Protein AF-0000000067868121 (afdb_homodimer)

Nearest PDB structures (foldseek):
  2e2o-assembly1_A  TM=7.608E-01  e=2.196E-22  Sulfurisphaera tokodaii
  2ch6-assembly1_D  TM=8.391E-01  e=1.418E-18  Homo sapiens
  2ch5-assembly2_D  TM=7.496E-01  e=6.026E-19  Homo sapiens
  2ch5-assembly2_C  TM=7.489E-01  e=9.753E-19  Homo sapiens
  2ch5-assembly1_A  TM=7.405E-01  e=9.753E-19  Homo sapiens

Structure (mmCIF, N/CA/C/O backbone):
data_AF-0000000067868121-model_v1
#
loop_
_entity.id
_entity.type
_entity.pdbx_description
1 polymer 'ATPase BadF/BadG/BcrA/BcrD type domain-containing protein'
#
loop_
_atom_site.group_PDB
_atom_site.id
_atom_site.type_symbol
_atom_site.label_atom_id
_atom_site.label_alt_id
_atom_site.label_comp_id
_atom_site.label_asym_id
_atom_site.label_entity_id
_atom_site.label_seq_id
_atom_site.pdbx_PDB_ins_code
_atom_site.Cartn_x
_atom_site.Cartn_y
_atom_site.Cartn_z
_atom_site.occupancy
_atom_site.B_iso_or_equiv
_atom_site.auth_seq_id
_atom_site.auth_comp_id
_atom_site.auth_asym_id
_atom_site.auth_atom_id
_atom_site.pdbx_PDB_model_num
ATOM 1 N N . MET A 1 1 ? 3.024 43.005 27.792 1 91.25 1 MET A N 1
ATOM 2 C CA . MET A 1 1 ? 2.664 41.593 27.688 1 91.25 1 MET A CA 1
ATOM 3 C C . MET A 1 1 ? 3.631 40.852 26.77 1 91.25 1 MET A C 1
ATOM 5 O O . MET A 1 1 ? 4.068 41.395 25.753 1 91.25 1 MET A O 1
ATOM 9 N N . TYR A 1 2 ? 4.069 39.714 27.185 1 96.65 2 TYR A N 1
ATOM 10 C CA . TYR A 1 2 ? 4.935 38.84 26.403 1 96.65 2 TYR A CA 1
ATOM 11 C C . TYR A 1 2 ? 4.252 37.507 26.119 1 96.65 2 TYR A C 1
ATOM 13 O O . TYR A 1 2 ? 3.279 37.147 26.784 1 96.65 2 TYR A O 1
ATOM 21 N N . TYR A 1 3 ? 4.761 36.878 25.048 1 97.88 3 TYR A N 1
ATOM 22 C CA . TYR A 1 3 ? 4.12 35.649 24.593 1 97.88 3 TYR A CA 1
ATOM 23 C C . TYR A 1 3 ? 5.154 34.561 24.329 1 97.88 3 TYR A C 1
ATOM 25 O O . TYR A 1 3 ? 6.211 34.826 23.753 1 97.88 3 TYR A O 1
ATOM 33 N N . ILE A 1 4 ? 4.9 33.386 24.748 1 98.18 4 ILE A N 1
ATOM 34 C CA . ILE A 1 4 ? 5.703 32.229 24.368 1 98.18 4 ILE A CA 1
ATOM 35 C C . ILE A 1 4 ? 4.898 31.326 23.436 1 98.18 4 ILE A C 1
ATOM 37 O O . ILE A 1 4 ? 3.807 30.873 23.789 1 98.18 4 ILE A O 1
ATOM 41 N N . GLY A 1 5 ? 5.365 31.14 22.191 1 98.25 5 GLY A N 1
ATOM 42 C CA . GLY A 1 5 ? 4.838 30.125 21.293 1 98.25 5 GLY A CA 1
ATOM 43 C C . GLY A 1 5 ? 5.622 28.827 21.331 1 98.25 5 GLY A C 1
ATOM 44 O O . GLY A 1 5 ? 6.848 28.832 21.194 1 98.25 5 GLY A O 1
ATOM 45 N N . VAL A 1 6 ? 4.909 27.725 21.528 1 98.2 6 VAL A N 1
ATOM 46 C CA . VAL A 1 6 ? 5.585 26.442 21.689 1 98.2 6 VAL A CA 1
ATOM 47 C C . VAL A 1 6 ? 5.133 25.479 20.594 1 98.2 6 VAL A C 1
ATOM 49 O O . VAL A 1 6 ? 3.939 25.205 20.454 1 98.2 6 VAL A O 1
ATOM 52 N N . ASP A 1 7 ? 6.017 25.023 19.779 1 97.05 7 ASP A N 1
ATOM 53 C CA . ASP A 1 7 ? 5.819 23.915 18.849 1 97.05 7 ASP A CA 1
ATOM 54 C C . ASP A 1 7 ? 6.443 22.629 19.385 1 97.05 7 ASP A C 1
ATOM 56 O O . ASP A 1 7 ? 7.657 22.434 19.287 1 97.05 7 ASP A O 1
ATOM 60 N N . ALA A 1 8 ? 5.582 21.832 19.924 1 94.42 8 ALA A N 1
ATOM 61 C CA . ALA A 1 8 ? 6.049 20.609 20.572 1 94.42 8 ALA A CA 1
ATOM 62 C C . ALA A 1 8 ? 5.752 19.384 19.712 1 94.42 8 ALA A C 1
ATOM 64 O O . ALA A 1 8 ? 4.692 18.769 19.843 1 94.42 8 ALA A O 1
ATOM 65 N N . GLY A 1 9 ? 6.712 19.022 18.946 1 82.9 9 GLY A N 1
ATOM 66 C CA . GLY A 1 9 ? 6.552 17.91 18.022 1 82.9 9 GLY A CA 1
ATOM 67 C C . GLY A 1 9 ? 7.146 16.614 18.541 1 82.9 9 GLY A C 1
ATOM 68 O O . GLY A 1 9 ? 7.429 16.488 19.734 1 82.9 9 GLY A O 1
ATOM 69 N N . GLY A 1 10 ? 7.303 15.646 17.673 1 78.14 10 GLY A N 1
ATOM 70 C CA . GLY A 1 10 ? 7.809 14.329 18.023 1 78.14 10 GLY A CA 1
ATOM 71 C C . GLY A 1 10 ? 9.316 14.294 18.19 1 78.14 10 GLY A C 1
ATOM 72 O O . GLY A 1 10 ? 9.851 13.413 18.867 1 78.14 10 GLY A O 1
ATOM 73 N N . THR A 1 11 ? 10.022 15.285 17.657 1 83.88 11 THR A N 1
ATOM 74 C CA . THR A 1 11 ? 11.479 15.224 17.666 1 83.88 11 THR A CA 1
ATOM 75 C C . THR A 1 11 ? 12.061 16.295 18.584 1 83.88 11 THR A C 1
ATOM 77 O O . THR A 1 11 ? 13.015 16.038 19.321 1 83.88 11 THR A O 1
ATOM 80 N N . LYS A 1 12 ? 11.49 17.45 18.547 1 92.98 12 LYS A N 1
ATOM 81 C CA . LYS A 1 12 ? 11.976 18.556 19.367 1 92.98 12 LYS A CA 1
ATOM 82 C C . LYS A 1 12 ? 10.83 19.464 19.801 1 92.98 12 LYS A C 1
ATOM 84 O O . LYS A 1 12 ? 9.72 19.366 19.274 1 92.98 12 LYS A O 1
ATOM 89 N N . THR A 1 13 ? 11.174 20.24 20.684 1 97.26 13 THR A N 1
ATOM 90 C CA . THR A 1 13 ? 10.244 21.251 21.177 1 97.26 13 THR A CA 1
ATOM 91 C C . THR A 1 13 ? 10.861 22.644 21.084 1 97.26 13 THR A C 1
ATOM 93 O O . THR A 1 13 ? 11.925 22.896 21.653 1 97.26 13 THR A O 1
ATOM 96 N N . LEU A 1 14 ? 10.199 23.475 20.327 1 97.91 14 LEU A N 1
ATOM 97 C CA . LEU A 1 14 ? 10.698 24.829 20.116 1 97.91 14 LEU A CA 1
ATOM 98 C C . LEU A 1 14 ? 9.868 25.842 20.898 1 97.91 14 LEU A C 1
ATOM 100 O O . LEU A 1 14 ? 8.64 25.861 20.788 1 97.91 14 LEU A O 1
ATOM 104 N N . PHE A 1 15 ? 10.554 26.638 21.733 1 98.3 15 PHE A N 1
ATOM 105 C CA . PHE A 1 15 ? 9.961 27.754 22.461 1 98.3 15 PHE A CA 1
ATOM 106 C C . PHE A 1 15 ? 10.47 29.085 21.92 1 98.3 15 PHE A C 1
ATOM 108 O O . PHE A 1 15 ? 11.679 29.317 21.866 1 98.3 15 PHE A O 1
ATOM 115 N N . SER A 1 16 ? 9.559 29.92 21.572 1 98.4 16 SER A N 1
ATOM 116 C CA . SER A 1 16 ? 9.95 31.256 21.135 1 98.4 16 SER A CA 1
ATOM 117 C C . SER A 1 16 ? 9.246 32.333 21.953 1 98.4 16 SER A C 1
ATOM 119 O O . SER A 1 16 ? 8.026 32.291 22.126 1 98.4 16 SER A O 1
ATOM 121 N N . LEU A 1 17 ? 9.998 33.298 22.466 1 98.49 17 LEU A N 1
ATOM 122 C CA . LEU A 1 17 ? 9.462 34.461 23.164 1 98.49 17 LEU A CA 1
ATOM 123 C C . LEU A 1 17 ? 9.185 35.601 22.189 1 98.49 17 LEU A C 1
ATOM 125 O O . LEU A 1 17 ? 10.073 36.01 21.437 1 98.49 17 LEU A O 1
ATOM 129 N N . PHE A 1 18 ? 7.96 36.044 22.22 1 97.98 18 PHE A N 1
ATOM 130 C CA . PHE A 1 18 ? 7.549 37.125 21.332 1 97.98 18 PHE A CA 1
ATOM 131 C C . PHE A 1 18 ? 7.133 38.354 22.132 1 97.98 18 PHE A C 1
ATOM 133 O O . PHE A 1 18 ? 6.589 38.23 23.232 1 97.98 18 PHE A O 1
ATOM 140 N N . ASN A 1 19 ? 7.323 39.577 21.552 1 96.8 19 ASN A N 1
ATOM 141 C CA . ASN A 1 19 ? 6.651 40.77 22.055 1 96.8 19 ASN A CA 1
ATOM 142 C C . ASN A 1 19 ? 5.3 40.98 21.377 1 96.8 19 ASN A C 1
ATOM 144 O O . ASN A 1 19 ? 4.858 40.14 20.591 1 96.8 19 ASN A O 1
ATOM 148 N N . HIS A 1 20 ? 4.656 42.088 21.715 1 94.67 20 HIS A N 1
ATOM 149 C CA . HIS A 1 20 ? 3.304 42.337 21.23 1 94.67 20 HIS A CA 1
ATOM 150 C C . HIS A 1 20 ? 3.292 42.559 19.722 1 94.67 20 HIS A C 1
ATOM 152 O O . HIS A 1 20 ? 2.256 42.393 19.074 1 94.67 20 HIS A O 1
ATOM 158 N N . GLU A 1 21 ? 4.48 42.895 19.083 1 95.01 21 GLU A N 1
ATOM 159 C CA . GLU A 1 21 ? 4.576 43.172 17.653 1 95.01 21 GLU A CA 1
ATOM 160 C C . GLU A 1 21 ? 4.901 41.905 16.867 1 95.01 21 GLU A C 1
ATOM 162 O O . GLU A 1 21 ? 4.905 41.917 15.634 1 95.01 21 GLU A O 1
ATOM 167 N N . GLY A 1 22 ? 5.166 40.771 17.585 1 95.78 22 GLY A N 1
ATOM 168 C CA . GLY A 1 22 ? 5.446 39.511 16.917 1 95.78 22 GLY A CA 1
ATOM 169 C C . GLY A 1 22 ? 6.926 39.282 16.671 1 95.78 22 GLY A C 1
ATOM 170 O O . GLY A 1 22 ? 7.305 38.352 15.956 1 95.78 22 GLY A O 1
ATOM 171 N N . ASN A 1 23 ? 7.775 40.118 17.279 1 96.67 23 ASN A N 1
ATOM 172 C CA . ASN A 1 23 ? 9.216 39.923 17.158 1 96.67 23 ASN A CA 1
ATOM 173 C C . ASN A 1 23 ? 9.719 38.851 18.121 1 96.67 23 ASN A C 1
ATOM 175 O O . ASN A 1 23 ? 9.303 38.807 19.28 1 96.67 23 ASN A O 1
ATOM 179 N N . VAL A 1 24 ? 10.593 38.051 17.592 1 97.6 24 VAL A N 1
ATOM 180 C CA . VAL A 1 24 ? 11.205 37.035 18.442 1 97.6 24 VAL A CA 1
ATOM 181 C C . VAL A 1 24 ? 12.296 37.669 19.302 1 97.6 24 VAL A C 1
ATOM 183 O O . VAL A 1 24 ? 13.22 38.297 18.78 1 97.6 24 VAL A O 1
ATOM 186 N N . LEU A 1 25 ? 12.216 37.468 20.576 1 97.84 25 LEU A N 1
ATOM 187 C CA . LEU A 1 25 ? 13.185 38.048 21.5 1 97.84 25 LEU A CA 1
ATOM 188 C C . LEU A 1 25 ? 14.185 36.997 21.969 1 97.84 25 LEU A C 1
ATOM 190 O O . LEU A 1 25 ? 15.313 37.329 22.341 1 97.84 25 LEU A O 1
ATOM 194 N N . TYR A 1 26 ? 13.715 35.772 21.984 1 97.65 26 TYR A N 1
ATOM 195 C CA . TYR A 1 26 ? 14.518 34.679 22.523 1 97.65 26 TYR A CA 1
ATOM 196 C C . TYR A 1 26 ? 13.943 33.328 22.116 1 97.65 26 TYR A C 1
ATOM 198 O O . TYR A 1 26 ? 12.728 33.185 21.959 1 97.65 26 TYR A O 1
ATOM 206 N N . LYS A 1 27 ? 14.813 32.344 21.828 1 97.89 27 LYS A N 1
ATOM 207 C CA . LYS A 1 27 ? 14.389 31.006 21.426 1 97.89 27 LYS A CA 1
ATOM 208 C C . LYS A 1 27 ? 15.101 29.934 22.247 1 97.89 27 LYS A C 1
ATOM 210 O O . LYS A 1 27 ? 16.278 30.081 22.582 1 97.89 27 LYS A O 1
ATOM 215 N N . VAL A 1 28 ? 14.343 28.91 22.568 1 97.05 28 VAL A N 1
ATOM 216 C CA . VAL A 1 28 ? 14.872 27.728 23.24 1 97.05 28 VAL A CA 1
ATOM 217 C C . VAL A 1 28 ? 14.419 26.469 22.505 1 97.05 28 VAL A C 1
ATOM 219 O O . VAL A 1 28 ? 13.261 26.366 22.092 1 97.05 28 VAL A O 1
ATOM 222 N N . VAL A 1 29 ? 15.35 25.563 22.243 1 97.46 29 VAL A N 1
ATOM 223 C CA . VAL A 1 29 ? 15.011 24.274 21.648 1 97.46 29 VAL A CA 1
ATOM 224 C C . VAL A 1 29 ? 15.369 23.148 22.615 1 97.46 29 VAL A C 1
ATOM 226 O O . VAL A 1 29 ? 16.499 23.078 23.105 1 97.46 29 VAL A O 1
ATOM 229 N N . LEU A 1 30 ? 14.439 22.376 22.923 1 97.33 30 LEU A N 1
ATOM 230 C CA . LEU A 1 30 ? 14.637 21.22 23.791 1 97.33 30 LEU A CA 1
ATOM 231 C C . LEU A 1 30 ? 14.258 19.929 23.072 1 97.33 30 LEU A C 1
ATOM 233 O O . LEU A 1 30 ? 13.944 19.947 21.88 1 97.33 30 LEU A O 1
ATOM 237 N N . GLY A 1 31 ? 14.406 18.8 23.794 1 94.02 31 GLY A N 1
ATOM 238 C CA . GLY A 1 31 ? 14.019 17.519 23.225 1 94.02 31 GLY A CA 1
ATOM 239 C C . GLY A 1 31 ? 12.518 17.36 23.079 1 94.02 31 GLY A C 1
ATOM 240 O O . GLY A 1 31 ? 11.758 18.281 23.386 1 94.02 31 GLY A O 1
ATOM 241 N N . THR A 1 32 ? 12.136 16.239 22.712 1 92.97 32 THR A N 1
ATOM 242 C CA . THR A 1 32 ? 10.721 15.979 22.474 1 92.97 32 THR A CA 1
ATOM 243 C C . THR A 1 32 ? 9.944 15.974 23.788 1 92.97 32 THR A C 1
ATOM 245 O O . THR A 1 32 ? 10.465 15.554 24.822 1 92.97 32 THR A O 1
ATOM 248 N N . CYS A 1 33 ? 8.74 16.506 23.713 1 91.36 33 CYS A N 1
ATOM 249 C CA . CYS A 1 33 ? 7.873 16.404 24.881 1 91.36 33 CYS A CA 1
ATOM 250 C C . CYS A 1 33 ? 6.687 15.488 24.602 1 91.36 33 CYS A C 1
ATOM 252 O O . CYS A 1 33 ? 5.697 15.506 25.336 1 91.36 33 CYS A O 1
ATOM 254 N N . HIS A 1 34 ? 6.797 14.751 23.476 1 91.4 34 HIS A N 1
ATOM 255 C CA . HIS A 1 34 ? 5.717 13.825 23.154 1 91.4 34 HIS A CA 1
ATOM 256 C C . HIS A 1 34 ? 5.541 12.781 24.252 1 91.4 34 HIS A C 1
ATOM 258 O O . HIS A 1 34 ? 6.473 12.035 24.561 1 91.4 34 HIS A O 1
ATOM 264 N N . PHE A 1 35 ? 4.35 12.653 24.7 1 91.04 35 PHE A N 1
ATOM 265 C CA . PHE A 1 35 ? 4.116 11.883 25.916 1 91.04 35 PHE A CA 1
ATOM 266 C C . PHE A 1 35 ? 4.386 10.401 25.679 1 91.04 35 PHE A C 1
ATOM 268 O O . PHE A 1 35 ? 4.726 9.67 26.612 1 91.04 35 PHE A O 1
ATOM 275 N N . MET A 1 36 ? 4.277 9.932 24.466 1 88.19 36 MET A N 1
ATOM 276 C CA . MET A 1 36 ? 4.531 8.525 24.17 1 88.19 36 MET A CA 1
ATOM 277 C C . MET A 1 36 ? 6.015 8.2 24.304 1 88.19 36 MET A C 1
ATOM 279 O O . MET A 1 36 ? 6.386 7.044 24.511 1 88.19 36 MET A O 1
ATOM 283 N N . GLN A 1 37 ? 6.833 9.156 24.222 1 88.49 37 GLN A N 1
ATOM 284 C CA . GLN A 1 37 ? 8.278 8.96 24.249 1 88.49 37 GLN A CA 1
ATOM 285 C C . GLN A 1 37 ? 8.848 9.258 25.633 1 88.49 37 GLN A C 1
ATOM 287 O O . GLN A 1 37 ? 9.749 8.56 26.103 1 88.49 37 GLN A O 1
ATOM 292 N N . VAL A 1 38 ? 8.279 10.314 26.331 1 92.81 38 VAL A N 1
ATOM 293 C CA . VAL A 1 38 ? 8.935 10.772 27.551 1 92.81 38 VAL A CA 1
ATOM 294 C C . VAL A 1 38 ? 7.97 10.663 28.729 1 92.81 38 VAL A C 1
ATOM 296 O O . VAL A 1 38 ? 8.321 11.003 29.862 1 92.81 38 VAL A O 1
ATOM 299 N N . GLY A 1 39 ? 6.761 10.164 28.503 1 93.77 39 GLY A N 1
ATOM 300 C CA . GLY A 1 39 ? 5.751 10.119 29.548 1 93.77 39 GLY A CA 1
ATOM 301 C C . GLY A 1 39 ? 5.187 11.484 29.892 1 93.77 39 GLY A C 1
ATOM 302 O O . GLY A 1 39 ? 5.676 12.505 29.404 1 93.77 39 GLY A O 1
ATOM 303 N N . TYR A 1 40 ? 4.198 11.499 30.753 1 95.87 40 TYR A N 1
ATOM 304 C CA . TYR A 1 40 ? 3.543 12.744 31.137 1 95.87 40 TYR A CA 1
ATOM 305 C C . TYR A 1 40 ? 4.443 13.577 32.043 1 95.87 40 TYR A C 1
ATOM 307 O O . TYR A 1 40 ? 4.411 14.809 31.997 1 95.87 40 TYR A O 1
ATOM 315 N N . GLU A 1 41 ? 5.205 12.927 32.782 1 96.04 41 GLU A N 1
ATOM 316 C CA . GLU A 1 41 ? 6.165 13.643 33.617 1 96.04 41 GLU A CA 1
ATOM 317 C C . GLU A 1 41 ? 7.246 14.307 32.769 1 96.04 41 GLU A C 1
ATOM 319 O O . GLU A 1 41 ? 7.714 15.4 33.095 1 96.04 41 GLU A O 1
ATOM 324 N N . GLY A 1 42 ? 7.65 13.545 31.77 1 96.24 42 GLY A N 1
ATOM 325 C CA . GLY A 1 42 ? 8.595 14.127 30.83 1 96.24 42 GLY A CA 1
ATOM 326 C C . GLY A 1 42 ? 8.044 15.341 30.105 1 96.24 42 GLY A C 1
ATOM 327 O O . GLY A 1 42 ? 8.751 16.335 29.923 1 96.24 42 GLY A O 1
ATOM 328 N N . LEU A 1 43 ? 6.853 15.231 29.725 1 96.6 43 LEU A N 1
ATOM 329 C CA . LEU A 1 43 ? 6.163 16.36 29.109 1 96.6 43 LEU A CA 1
ATOM 330 C C . LEU A 1 43 ? 6.164 17.569 30.038 1 96.6 43 LEU A C 1
ATOM 332 O O . LEU A 1 43 ? 6.54 18.67 29.629 1 96.6 43 LEU A O 1
ATOM 336 N N . TYR A 1 44 ? 5.806 17.356 31.263 1 97.03 44 TYR A N 1
ATOM 337 C CA . TYR A 1 44 ? 5.828 18.394 32.288 1 97.03 44 TYR A CA 1
ATOM 338 C C . TYR A 1 44 ? 7.21 19.026 32.395 1 97.03 44 TYR A C 1
ATOM 340 O O . TYR A 1 44 ? 7.341 20.252 32.388 1 97.03 44 TYR A O 1
ATOM 348 N N . SER A 1 45 ? 8.145 18.188 32.467 1 97.87 45 SER A N 1
ATOM 349 C CA . SER A 1 45 ? 9.51 18.647 32.703 1 97.87 45 SER A CA 1
ATOM 350 C C . SER A 1 45 ? 10.014 19.499 31.543 1 97.87 45 SER A C 1
ATOM 352 O O . SER A 1 45 ? 10.639 20.54 31.756 1 97.87 45 SER A O 1
ATOM 354 N N . VAL A 1 46 ? 9.753 19.079 30.325 1 97.71 46 VAL A N 1
ATOM 355 C CA . VAL A 1 46 ? 10.24 19.785 29.144 1 97.71 46 VAL A CA 1
ATOM 356 C C . VAL A 1 46 ? 9.576 21.157 29.052 1 97.71 46 VAL A C 1
ATOM 358 O O . VAL A 1 46 ? 10.243 22.16 28.787 1 97.71 46 VAL A O 1
ATOM 361 N N . ILE A 1 47 ? 8.278 21.19 29.285 1 97.76 47 ILE A N 1
ATOM 362 C CA . ILE A 1 47 ? 7.553 22.453 29.199 1 97.76 47 ILE A CA 1
ATOM 363 C C . ILE A 1 47 ? 8.042 23.403 30.289 1 97.76 47 ILE A C 1
ATOM 365 O O . ILE A 1 47 ? 8.336 24.57 30.018 1 97.76 47 ILE A O 1
ATOM 369 N N . LYS A 1 48 ? 8.162 22.893 31.485 1 97.9 48 LYS A N 1
ATOM 370 C CA . LYS A 1 48 ? 8.632 23.708 32.602 1 97.9 48 LYS A CA 1
ATOM 371 C C . LYS A 1 48 ? 10.037 24.241 32.34 1 97.9 48 LYS A C 1
ATOM 373 O O . LYS A 1 48 ? 10.312 25.421 32.571 1 97.9 48 LYS A O 1
ATOM 378 N N . GLU A 1 49 ? 10.841 23.349 31.879 1 98.14 49 GLU A N 1
ATOM 379 C CA . GLU A 1 49 ? 12.219 23.735 31.592 1 98.14 49 GLU A CA 1
ATOM 380 C C . GLU A 1 49 ? 12.276 24.825 30.525 1 98.14 49 GLU A C 1
ATOM 382 O O . GLU A 1 49 ? 13.062 25.768 30.634 1 98.14 49 GLU A O 1
ATOM 387 N N . GLY A 1 50 ? 11.52 24.708 29.504 1 98.04 50 GLY A N 1
ATOM 388 C CA . GLY A 1 50 ? 11.49 25.7 28.441 1 98.04 50 GLY A CA 1
ATOM 389 C C . GLY A 1 50 ? 11.038 27.069 28.914 1 98.04 50 GLY A C 1
ATOM 390 O O . GLY A 1 50 ? 11.672 28.079 28.604 1 98.04 50 GLY A O 1
ATOM 391 N N . ILE A 1 51 ? 10.003 27.104 29.701 1 97.67 51 ILE A N 1
ATOM 392 C CA . ILE A 1 51 ? 9.463 28.354 30.225 1 97.67 51 ILE A CA 1
ATOM 393 C C . ILE A 1 51 ? 10.47 28.991 31.181 1 97.67 51 ILE A C 1
ATOM 395 O O . ILE A 1 51 ? 10.755 30.187 31.086 1 97.67 51 ILE A O 1
ATOM 399 N N . ASN A 1 52 ? 11.015 28.141 32.042 1 97.45 52 ASN A N 1
ATOM 400 C CA . ASN A 1 52 ? 11.987 28.65 33.003 1 97.45 52 ASN A CA 1
ATOM 401 C C . ASN A 1 52 ? 13.222 29.213 32.305 1 97.45 52 ASN A C 1
ATOM 403 O O . ASN A 1 52 ? 13.778 30.224 32.738 1 97.45 52 ASN A O 1
ATOM 407 N N . ASN A 1 53 ? 13.642 28.472 31.323 1 97.86 53 ASN A N 1
ATOM 408 C CA . ASN A 1 53 ? 14.789 28.956 30.562 1 97.86 53 ASN A CA 1
ATOM 409 C C . ASN A 1 53 ? 14.544 30.356 30.008 1 97.86 53 ASN A C 1
ATOM 411 O O . ASN A 1 53 ? 15.416 31.223 30.092 1 97.86 53 ASN A O 1
ATOM 415 N N . ILE A 1 54 ? 13.381 30.615 29.467 1 97.27 54 ILE A N 1
ATOM 416 C CA . ILE A 1 54 ? 13.036 31.908 28.884 1 97.27 54 ILE A CA 1
ATOM 417 C C . ILE A 1 54 ? 12.968 32.967 29.982 1 97.27 54 ILE A C 1
ATOM 419 O O . ILE A 1 54 ? 13.516 34.061 29.832 1 97.27 54 ILE A O 1
ATOM 423 N N . LEU A 1 55 ? 12.368 32.681 31.117 1 96.14 55 LEU A N 1
ATOM 424 C CA . LEU A 1 55 ? 12.205 33.629 32.214 1 96.14 55 LEU A CA 1
ATOM 425 C C . LEU A 1 55 ? 13.558 34.021 32.799 1 96.14 55 LEU A C 1
ATOM 427 O O . LEU A 1 55 ? 13.742 35.156 33.243 1 96.14 55 LEU A O 1
ATOM 431 N N . GLU A 1 56 ? 14.478 33.055 32.722 1 96.24 56 GLU A N 1
ATOM 432 C CA . GLU A 1 56 ? 15.759 33.261 33.392 1 96.24 56 GLU A CA 1
ATOM 433 C C . GLU A 1 56 ? 16.79 33.859 32.439 1 96.24 56 GLU A C 1
ATOM 435 O O . GLU A 1 56 ? 17.691 34.583 32.866 1 96.24 56 GLU A O 1
ATOM 440 N N . ASN A 1 57 ? 16.66 33.583 31.166 1 95.9 57 ASN A N 1
ATOM 441 C CA . ASN A 1 57 ? 17.79 33.867 30.288 1 95.9 57 ASN A CA 1
ATOM 442 C C . ASN A 1 57 ? 17.414 34.862 29.195 1 95.9 57 ASN A C 1
ATOM 444 O O . ASN A 1 57 ? 18.284 35.362 28.478 1 95.9 57 ASN A O 1
ATOM 448 N N . SER A 1 58 ? 16.122 35.206 29.055 1 94.61 58 SER A N 1
ATOM 449 C CA . SER A 1 58 ? 15.73 36.165 28.028 1 94.61 58 SER A CA 1
ATOM 450 C C . SER A 1 58 ? 16.302 37.549 28.316 1 94.61 58 SER A C 1
ATOM 452 O O . SER A 1 58 ? 16.686 37.844 29.45 1 94.61 58 SER A O 1
ATOM 454 N N . PRO A 1 59 ? 16.502 38.355 27.32 1 94.4 59 PRO A N 1
ATOM 455 C CA . PRO A 1 59 ? 17.084 39.686 27.508 1 94.4 59 PRO A CA 1
ATOM 456 C C . PRO A 1 59 ? 16.131 40.653 28.207 1 94.4 59 PRO A C 1
ATOM 458 O O . PRO A 1 59 ? 16.516 41.78 28.53 1 94.4 59 PRO A O 1
ATOM 461 N N . VAL A 1 60 ? 14.857 40.24 28.46 1 94.37 60 VAL A N 1
ATOM 462 C CA . VAL A 1 60 ? 13.865 41.089 29.111 1 94.37 60 VAL A CA 1
ATOM 463 C C . VAL A 1 60 ? 13.384 40.426 30.4 1 94.37 60 VAL A C 1
ATOM 465 O O . VAL A 1 60 ? 13.297 39.199 30.479 1 94.37 60 VAL A O 1
ATOM 468 N N . GLU A 1 61 ? 13.168 41.228 31.335 1 93.02 61 GLU A N 1
ATOM 469 C CA . GLU A 1 61 ? 12.569 40.728 32.569 1 93.02 61 GLU A CA 1
ATOM 470 C C . GLU A 1 61 ? 11.06 40.562 32.421 1 93.02 61 GLU A C 1
ATOM 472 O O . GLU A 1 61 ? 10.355 41.514 32.079 1 93.02 61 GLU A O 1
ATOM 477 N N . ILE A 1 62 ? 10.598 39.405 32.703 1 94.21 62 ILE A N 1
ATOM 478 C CA . ILE A 1 62 ? 9.184 39.109 32.499 1 94.21 62 ILE A CA 1
ATOM 479 C C . ILE A 1 62 ? 8.581 38.56 33.79 1 94.21 62 ILE A C 1
ATOM 481 O O . ILE A 1 62 ? 9.118 37.622 34.384 1 94.21 62 ILE A O 1
ATOM 485 N N . GLU A 1 63 ? 7.486 39.181 34.208 1 94.1 63 GLU A N 1
ATOM 486 C CA . GLU A 1 63 ? 6.69 38.608 35.29 1 94.1 63 GLU A CA 1
ATOM 487 C C . GLU A 1 63 ? 5.66 37.619 34.752 1 94.1 63 GLU A C 1
ATOM 489 O O . GLU A 1 63 ? 5.082 37.835 33.685 1 94.1 63 GLU A O 1
ATOM 494 N N . LYS A 1 64 ? 5.324 36.602 35.46 1 94.02 64 LYS A N 1
ATOM 495 C CA . LYS A 1 64 ? 4.386 35.562 35.047 1 94.02 64 LYS A CA 1
ATOM 496 C C . LYS A 1 64 ? 3.035 36.161 34.667 1 94.02 64 LYS A C 1
ATOM 498 O O . LYS A 1 64 ? 2.389 35.7 33.724 1 94.02 64 LYS A O 1
ATOM 503 N N . LYS A 1 65 ? 2.66 37.187 35.403 1 93.09 65 LYS A N 1
ATOM 504 C CA . LYS A 1 65 ? 1.351 37.792 35.176 1 93.09 65 LYS A CA 1
ATOM 505 C C . LYS A 1 65 ? 1.301 38.507 33.829 1 93.09 65 LYS A C 1
ATOM 507 O O . LYS A 1 65 ? 0.22 38.76 33.294 1 93.09 65 LYS A O 1
ATOM 512 N N . ASP A 1 66 ? 2.467 38.851 33.234 1 94.35 66 ASP A N 1
ATOM 513 C CA . ASP A 1 66 ? 2.565 39.556 31.96 1 94.35 66 ASP A CA 1
ATOM 514 C C . ASP A 1 66 ? 2.912 38.594 30.825 1 94.35 66 ASP A C 1
ATOM 516 O O . ASP A 1 66 ? 3.351 39.021 29.755 1 94.35 66 ASP A O 1
ATOM 520 N N . LEU A 1 67 ? 2.763 37.292 31.105 1 96.42 67 LEU A N 1
ATOM 521 C CA . LEU A 1 67 ? 3.164 36.263 30.153 1 96.42 67 LEU A CA 1
ATOM 522 C C . LEU A 1 67 ? 1.973 35.399 29.752 1 96.42 67 LEU A C 1
ATOM 524 O O . LEU A 1 67 ? 1.169 35.011 30.603 1 96.42 67 LEU A O 1
ATOM 528 N N . ILE A 1 68 ? 1.781 35.165 28.437 1 97.53 68 ILE A N 1
ATOM 529 C CA . ILE A 1 68 ? 0.831 34.187 27.916 1 97.53 68 ILE A CA 1
ATOM 530 C C . ILE A 1 68 ? 1.578 33.102 27.145 1 97.53 68 ILE A C 1
ATOM 532 O O . ILE A 1 68 ? 2.384 33.402 26.262 1 97.53 68 ILE A O 1
ATOM 536 N N . VAL A 1 69 ? 1.369 31.82 27.484 1 98.01 69 VAL A N 1
ATOM 537 C CA . VAL A 1 69 ? 2.014 30.689 26.824 1 98.01 69 VAL A CA 1
ATOM 538 C C . VAL A 1 69 ? 0.995 29.944 25.964 1 98.01 69 VAL A C 1
ATOM 540 O O . VAL A 1 69 ? -0.058 29.532 26.455 1 98.01 69 VAL A O 1
ATOM 543 N N . SER A 1 70 ? 1.265 29.86 24.67 1 98.09 70 SER A N 1
ATOM 544 C CA . SER A 1 70 ? 0.441 29.075 23.757 1 98.09 70 SER A CA 1
ATOM 545 C C . SER A 1 70 ? 1.205 27.87 23.219 1 98.09 70 SER A C 1
ATOM 547 O O . SER A 1 70 ? 2.29 28.019 22.654 1 98.09 70 SER A O 1
ATOM 549 N N . LEU A 1 71 ? 0.625 26.698 23.385 1 97.95 71 LEU A N 1
ATOM 550 C CA . LEU A 1 71 ? 1.339 25.465 23.071 1 97.95 71 LEU A CA 1
ATOM 551 C C . LEU A 1 71 ? 0.605 24.673 21.994 1 97.95 71 LEU A C 1
ATOM 553 O O . LEU A 1 71 ? -0.623 24.563 22.027 1 97.95 71 LEU A O 1
ATOM 557 N N . GLY A 1 72 ? 1.353 24.249 20.966 1 96.58 72 GLY A N 1
ATOM 558 C CA . GLY A 1 72 ? 0.914 23.207 20.052 1 96.58 72 GLY A CA 1
ATOM 559 C C . GLY A 1 72 ? 1.556 21.861 20.328 1 96.58 72 GLY A C 1
ATOM 560 O O . GLY A 1 72 ? 2.755 21.683 20.107 1 96.58 72 GLY A O 1
ATOM 561 N N . LEU A 1 73 ? 0.777 20.882 20.766 1 95.1 73 LEU A N 1
ATOM 562 C CA . LEU A 1 73 ? 1.339 19.614 21.219 1 95.1 73 LEU A CA 1
ATOM 563 C C . LEU A 1 73 ? 0.918 18.473 20.299 1 95.1 73 LEU A C 1
ATOM 565 O O . LEU A 1 73 ? -0.274 18.285 20.043 1 95.1 73 LEU A O 1
ATOM 569 N N . ALA A 1 74 ? 1.925 17.739 19.889 1 88.42 74 ALA A N 1
ATOM 570 C CA . ALA A 1 74 ? 1.621 16.495 19.187 1 88.42 74 ALA A CA 1
ATOM 571 C C . ALA A 1 74 ? 0.862 15.527 20.091 1 88.42 74 ALA A C 1
ATOM 573 O O . ALA A 1 74 ? 1.171 15.404 21.278 1 88.42 74 ALA A O 1
ATOM 574 N N . GLY A 1 75 ? -0.128 14.887 19.599 1 82.66 75 GLY A N 1
ATOM 575 C CA . GLY A 1 75 ? -0.855 13.885 20.363 1 82.66 75 GLY A CA 1
ATOM 576 C C . GLY A 1 75 ? -2.051 14.452 21.104 1 82.66 75 GLY A C 1
ATOM 577 O O . GLY A 1 75 ? -2.871 13.702 21.637 1 82.66 75 GLY A O 1
ATOM 578 N N . TYR A 1 76 ? -2.051 15.838 21.21 1 89.36 76 TYR A N 1
ATOM 579 C CA . TYR A 1 76 ? -3.222 16.466 21.812 1 89.36 76 TYR A CA 1
ATOM 580 C C . TYR A 1 76 ? -4.422 16.393 20.876 1 89.36 76 TYR A C 1
ATOM 582 O O . TYR A 1 76 ? -4.433 17.029 19.82 1 89.36 76 TYR A O 1
ATOM 590 N N . GLY A 1 77 ? -5.285 15.472 21.176 1 78.84 77 GLY A N 1
ATOM 591 C CA . GLY A 1 77 ? -6.381 15.243 20.249 1 78.84 77 GLY A CA 1
ATOM 592 C C . GLY A 1 77 ? -7.66 14.798 20.935 1 78.84 77 GLY A C 1
ATOM 593 O O . GLY A 1 77 ? -8.016 15.319 21.994 1 78.84 77 GLY A O 1
ATOM 594 N N . LYS A 1 78 ? -8.348 13.82 20.411 1 75.09 78 LYS A N 1
ATOM 595 C CA . LYS A 1 78 ? -9.737 13.518 20.746 1 75.09 78 LYS A CA 1
ATOM 596 C C . LYS A 1 78 ? -9.82 12.494 21.875 1 75.09 78 LYS A C 1
ATOM 598 O O . LYS A 1 78 ? -10.84 12.401 22.561 1 75.09 78 LYS A O 1
ATOM 603 N N . ASN A 1 79 ? -8.724 11.795 22.061 1 82.72 79 ASN A N 1
ATOM 604 C CA . ASN A 1 79 ? -8.779 10.822 23.147 1 82.72 79 ASN A CA 1
ATOM 605 C C . ASN A 1 79 ? -8.87 11.505 24.508 1 82.72 79 ASN A C 1
ATOM 607 O O . ASN A 1 79 ? -7.93 12.18 24.933 1 82.72 79 ASN A O 1
ATOM 611 N N . PRO A 1 80 ? -9.951 11.283 25.116 1 89.86 80 PRO A N 1
ATOM 612 C CA . PRO A 1 80 ? -10.198 12.055 26.336 1 89.86 80 PRO A CA 1
ATOM 613 C C . PRO A 1 80 ? -9.169 11.777 27.429 1 89.86 80 PRO A C 1
ATOM 615 O O . PRO A 1 80 ? -8.744 12.699 28.131 1 89.86 80 PRO A O 1
ATOM 618 N N . GLU A 1 81 ? -8.802 10.517 27.535 1 90.82 81 GLU A N 1
ATOM 619 C CA . GLU A 1 81 ? -7.842 10.169 28.578 1 90.82 81 GLU A CA 1
ATOM 620 C C . GLU A 1 81 ? -6.487 10.82 28.32 1 90.82 81 GLU A C 1
ATOM 622 O O . GLU A 1 81 ? -5.889 11.402 29.228 1 90.82 81 GLU A O 1
ATOM 627 N N . ILE A 1 82 ? -6.098 10.765 27.141 1 91.07 82 ILE A N 1
ATOM 628 C CA . ILE A 1 82 ? -4.821 11.361 26.761 1 91.07 82 ILE A CA 1
ATOM 629 C C . ILE A 1 82 ? -4.888 12.877 26.931 1 91.07 82 ILE A C 1
ATOM 631 O O . ILE A 1 82 ? -3.972 13.487 27.487 1 91.07 82 ILE A O 1
ATOM 635 N N . ARG A 1 83 ? -5.984 13.416 26.538 1 93.83 83 ARG A N 1
ATOM 636 C CA . ARG A 1 83 ? -6.179 14.86 26.623 1 93.83 83 ARG A CA 1
ATOM 637 C C . ARG A 1 83 ? -6.109 15.338 28.069 1 93.83 83 ARG A C 1
ATOM 639 O O . ARG A 1 83 ? -5.43 16.322 28.371 1 93.83 83 ARG A O 1
ATOM 646 N N . GLU A 1 84 ? -6.743 14.606 28.921 1 95.03 84 GLU A N 1
ATOM 647 C CA . GLU A 1 84 ? -6.79 14.985 30.33 1 95.03 84 GLU A CA 1
ATOM 648 C C . GLU A 1 84 ? -5.401 14.944 30.959 1 95.03 84 GLU A C 1
ATOM 650 O O . GLU A 1 84 ? -5.04 15.827 31.74 1 95.03 84 GLU A O 1
ATOM 655 N N . ASN A 1 85 ? -4.686 13.916 30.618 1 95.75 85 ASN A N 1
ATOM 656 C CA . ASN A 1 85 ? -3.348 13.773 31.182 1 95.75 85 ASN A CA 1
ATOM 657 C C . ASN A 1 85 ? -2.402 14.852 30.662 1 95.75 85 ASN A C 1
ATOM 659 O O . ASN A 1 85 ? -1.598 15.396 31.421 1 95.75 85 ASN A O 1
ATOM 663 N N . ILE A 1 86 ? -2.564 15.164 29.41 1 95.99 86 ILE A N 1
ATOM 664 C CA . ILE A 1 86 ? -1.752 16.221 28.818 1 95.99 86 ILE A CA 1
ATOM 665 C C . ILE A 1 86 ? -2.097 17.56 29.466 1 95.99 86 ILE A C 1
ATOM 667 O O . ILE A 1 86 ? -1.204 18.313 29.863 1 95.99 86 ILE A O 1
ATOM 671 N N . GLU A 1 87 ? -3.323 17.825 29.598 1 96.84 87 GLU A N 1
ATOM 672 C CA . GLU A 1 87 ? -3.796 19.079 30.179 1 96.84 87 GLU A CA 1
ATOM 673 C C . GLU A 1 87 ? -3.326 19.231 31.622 1 96.84 87 GLU A C 1
ATOM 675 O O . GLU A 1 87 ? -2.957 20.327 32.049 1 96.84 87 GLU A O 1
ATOM 680 N N . SER A 1 88 ? -3.336 18.108 32.337 1 97.19 88 SER A N 1
ATOM 681 C CA . SER A 1 88 ? -2.87 18.139 33.719 1 97.19 88 SER A CA 1
ATOM 682 C C . SER A 1 88 ? -1.388 18.49 33.795 1 97.19 88 SER A C 1
ATOM 684 O O . SER A 1 88 ? -0.978 19.296 34.632 1 97.19 88 SER A O 1
ATOM 686 N N . SER A 1 89 ? -0.624 17.863 32.957 1 97.02 89 SER A N 1
ATOM 687 C CA . SER A 1 89 ? 0.815 18.108 32.933 1 97.02 89 SER A CA 1
ATOM 688 C C . SER A 1 89 ? 1.123 19.554 32.558 1 97.02 89 SER A C 1
ATOM 690 O O . SER A 1 89 ? 1.987 20.188 33.166 1 97.02 89 SER A O 1
ATOM 692 N N . VAL A 1 90 ? 0.424 20.081 31.601 1 97.19 90 VAL A N 1
ATOM 693 C CA . VAL A 1 90 ? 0.648 21.444 31.131 1 97.19 90 VAL A CA 1
ATOM 694 C C . VAL A 1 90 ? 0.215 22.439 32.206 1 97.19 90 VAL A C 1
ATOM 696 O O . VAL A 1 90 ? 0.889 23.446 32.436 1 97.19 90 VAL A O 1
ATOM 699 N N . ALA A 1 91 ? -0.905 22.157 32.824 1 97.44 91 ALA A N 1
ATOM 700 C CA . ALA A 1 91 ? -1.403 23.019 33.893 1 97.44 91 ALA A CA 1
ATOM 701 C C . ALA A 1 91 ? -0.377 23.152 35.014 1 97.44 91 ALA A C 1
ATOM 703 O O . ALA A 1 91 ? -0.175 24.243 35.553 1 97.44 91 ALA A O 1
ATOM 704 N N . LYS A 1 92 ? 0.195 22.013 35.311 1 97.7 92 LYS A N 1
ATOM 705 C CA . LYS A 1 92 ? 1.228 22.017 36.343 1 97.7 92 LYS A CA 1
ATOM 706 C C . LYS A 1 92 ? 2.446 22.822 35.897 1 97.7 92 LYS A C 1
ATOM 708 O O . LYS A 1 92 ? 2.987 23.616 36.669 1 97.7 92 LYS A O 1
ATOM 713 N N . ALA A 1 93 ? 2.886 22.663 34.713 1 97.5 93 ALA A N 1
ATOM 714 C CA . ALA A 1 93 ? 4.087 23.303 34.183 1 97.5 93 ALA A CA 1
ATOM 715 C C . ALA A 1 93 ? 3.885 24.808 34.032 1 97.5 93 ALA A C 1
ATOM 717 O O . ALA A 1 93 ? 4.834 25.585 34.17 1 97.5 93 ALA A O 1
ATOM 718 N N . CYS A 1 94 ? 2.635 25.208 33.767 1 97.52 94 CYS A N 1
ATOM 719 C CA . CYS A 1 94 ? 2.322 26.61 33.515 1 97.52 94 CYS A CA 1
ATOM 720 C C . CYS A 1 94 ? 1.661 27.249 34.73 1 97.52 94 CYS A C 1
ATOM 722 O O . CYS A 1 94 ? 0.926 28.229 34.599 1 97.52 94 CYS A O 1
ATOM 724 N N . SER A 1 95 ? 1.843 26.664 35.867 1 95.89 95 SER A N 1
ATOM 725 C CA . SER A 1 95 ? 1.212 27.169 37.082 1 95.89 95 SER A CA 1
ATOM 726 C C . SER A 1 95 ? 1.468 28.662 37.259 1 95.89 95 SER A C 1
ATOM 728 O O . SER A 1 95 ? 2.619 29.103 37.267 1 95.89 95 SER A O 1
ATOM 730 N N . GLY A 1 96 ? 0.344 29.413 37.363 1 95.23 96 GLY A N 1
ATOM 731 C CA . GLY A 1 96 ? 0.454 30.845 37.592 1 95.23 96 GLY A CA 1
ATOM 732 C C . GLY A 1 96 ? 0.592 31.645 36.31 1 95.23 96 GLY A C 1
ATOM 733 O O . GLY A 1 96 ? 0.766 32.865 36.349 1 95.23 96 GLY A O 1
ATOM 734 N N . ILE A 1 97 ? 0.634 30.975 35.224 1 96.86 97 ILE A N 1
ATOM 735 C CA . ILE A 1 97 ? 0.764 31.616 33.92 1 96.86 97 ILE A CA 1
ATOM 736 C C . ILE A 1 97 ? -0.476 31.328 33.077 1 96.86 97 ILE A C 1
ATOM 738 O O . ILE A 1 97 ? -0.988 30.206 33.078 1 96.86 97 ILE A O 1
ATOM 742 N N . LYS A 1 98 ? -1.039 32.322 32.435 1 96.74 98 LYS A N 1
ATOM 743 C CA . LYS A 1 98 ? -2.098 32.094 31.456 1 96.74 98 LYS A CA 1
ATOM 744 C C . LYS A 1 98 ? -1.585 31.281 30.271 1 96.74 98 LYS A C 1
ATOM 746 O O . LYS A 1 98 ? -0.508 31.559 29.74 1 96.74 98 LYS A O 1
ATOM 751 N N . TYR A 1 99 ? -2.308 30.194 29.908 1 97.64 99 TYR A N 1
ATOM 752 C CA . TYR A 1 99 ? -1.816 29.367 28.812 1 97.64 99 TYR A CA 1
ATOM 753 C C . TYR A 1 99 ? -2.965 28.884 27.935 1 97.64 99 TYR A C 1
ATOM 755 O O . TYR A 1 99 ? -4.125 28.9 28.356 1 97.64 99 TYR A O 1
ATOM 763 N N . LEU A 1 100 ? -2.668 28.583 26.676 1 96.94 100 LEU A N 1
ATOM 764 C CA . LEU A 1 100 ? -3.553 27.966 25.694 1 96.94 100 LEU A CA 1
ATOM 765 C C . LEU A 1 100 ? -2.951 26.672 25.157 1 96.94 100 LEU A C 1
ATOM 767 O O . LEU A 1 100 ? -1.736 26.58 24.968 1 96.94 100 LEU A O 1
ATOM 771 N N . LEU A 1 101 ? -3.816 25.773 24.96 1 96.17 101 LEU A N 1
ATOM 772 C CA . LEU A 1 101 ? -3.366 24.472 24.477 1 96.17 101 LEU A CA 1
ATOM 773 C C . LEU A 1 101 ? -4.065 24.106 23.172 1 96.17 101 LEU A C 1
ATOM 775 O O . LEU A 1 101 ? -5.292 24.189 23.075 1 96.17 101 LEU A O 1
ATOM 779 N N . HIS A 1 102 ? -3.237 23.772 22.2 1 93.87 102 HIS A N 1
ATOM 780 C CA . HIS A 1 102 ? -3.728 23.367 20.888 1 93.87 102 HIS A CA 1
ATOM 781 C C . HIS A 1 102 ? -3.002 22.123 20.387 1 93.87 102 HIS A C 1
ATOM 783 O O . HIS A 1 102 ? -2.004 21.703 20.977 1 93.87 102 HIS A O 1
ATOM 789 N N . ASN A 1 103 ? -3.547 21.559 19.342 1 92.52 103 ASN A N 1
ATOM 790 C CA . ASN A 1 103 ? -2.832 20.518 18.612 1 92.52 103 ASN A CA 1
ATOM 791 C C . ASN A 1 103 ? -1.745 21.108 17.717 1 92.52 103 ASN A C 1
ATOM 793 O O . ASN A 1 103 ? -1.882 22.228 17.222 1 92.52 103 ASN A O 1
ATOM 797 N N . ASP A 1 104 ? -0.761 20.308 17.509 1 92.79 104 ASP A N 1
ATOM 798 C CA . ASP A 1 104 ? 0.367 20.805 16.728 1 92.79 104 ASP A CA 1
ATOM 799 C C . ASP A 1 104 ? -0.064 21.169 15.309 1 92.79 104 ASP A C 1
ATOM 801 O O . ASP A 1 104 ? 0.484 22.094 14.706 1 92.79 104 ASP A O 1
ATOM 805 N N . VAL A 1 105 ? -1.086 20.55 14.81 1 90.49 105 VAL A N 1
ATOM 806 C CA . VAL A 1 105 ? -1.564 20.836 13.461 1 90.49 105 VAL A CA 1
ATOM 807 C C . VAL A 1 105 ? -2.26 22.195 13.437 1 90.49 105 VAL A C 1
ATOM 809 O O . VAL A 1 105 ? -2.104 22.962 12.484 1 90.49 105 VAL A O 1
ATOM 812 N N . GLU A 1 106 ? -2.932 22.489 14.476 1 92.24 106 GLU A N 1
ATOM 813 C CA . GLU A 1 106 ? -3.686 23.736 14.565 1 92.24 106 GLU A CA 1
ATOM 814 C C . GLU A 1 106 ? -2.756 24.945 14.543 1 92.24 106 GLU A C 1
ATOM 816 O O . GLU A 1 106 ? -3.012 25.919 13.832 1 92.24 106 GLU A O 1
ATOM 821 N N . ILE A 1 107 ? -1.717 24.853 15.334 1 95.18 107 ILE A N 1
ATOM 822 C CA . ILE A 1 107 ? -0.828 26.01 15.373 1 95.18 107 ILE A CA 1
ATOM 823 C C . ILE A 1 107 ? -0.059 26.114 14.058 1 95.18 107 ILE A C 1
ATOM 825 O O . ILE A 1 107 ? 0.266 27.215 13.607 1 95.18 107 ILE A O 1
ATOM 829 N N . ALA A 1 108 ? 0.28 24.972 13.452 1 94.33 108 ALA A N 1
ATOM 830 C CA . ALA A 1 108 ? 0.947 24.982 12.153 1 94.33 108 ALA A CA 1
ATOM 831 C C . ALA A 1 108 ? 0.071 25.641 11.091 1 94.33 108 ALA A C 1
ATOM 833 O O . ALA A 1 108 ? 0.552 26.452 10.296 1 94.33 108 ALA A O 1
ATOM 834 N N . MET A 1 109 ? -1.19 25.384 11.148 1 94.69 109 MET A N 1
ATOM 835 C CA . MET A 1 109 ? -2.131 25.963 10.194 1 94.69 109 MET A CA 1
ATOM 836 C C . MET A 1 109 ? -2.262 27.468 10.405 1 94.69 109 MET A C 1
ATOM 838 O O . MET A 1 109 ? -2.236 28.238 9.443 1 94.69 109 MET A O 1
ATOM 842 N N . LYS A 1 110 ? -2.413 27.814 11.659 1 95.43 110 LYS A N 1
ATOM 843 C CA . LYS A 1 110 ? -2.546 29.233 11.977 1 95.43 110 LYS A CA 1
ATOM 844 C C . LYS A 1 110 ? -1.319 30.016 11.52 1 95.43 110 LYS A C 1
ATOM 846 O O . LYS A 1 110 ? -1.446 31.103 10.952 1 95.43 110 LYS A O 1
ATOM 851 N N . GLY A 1 111 ? -0.167 29.469 11.785 1 96.76 111 GLY A N 1
ATOM 852 C CA . GLY A 1 111 ? 1.06 30.096 11.32 1 96.76 111 GLY A CA 1
ATOM 853 C C . GLY A 1 111 ? 1.147 30.19 9.809 1 96.76 111 GLY A C 1
ATOM 854 O O . GLY A 1 111 ? 1.407 31.264 9.262 1 96.76 111 GLY A O 1
ATOM 855 N N . ALA A 1 112 ? 0.84 29.101 9.147 1 97.17 112 ALA A N 1
ATOM 856 C CA . ALA A 1 112 ? 0.978 29.026 7.695 1 97.17 112 ALA A CA 1
ATOM 857 C C . ALA A 1 112 ? 0.041 30.013 7.003 1 97.17 112 ALA A C 1
ATOM 859 O O . ALA A 1 112 ? 0.388 30.587 5.968 1 97.17 112 ALA A O 1
ATOM 860 N N . LEU A 1 113 ? -1.113 30.27 7.644 1 97.35 113 LEU A N 1
ATOM 861 C CA . LEU A 1 113 ? -2.126 31.117 7.024 1 97.35 113 LEU A CA 1
ATOM 862 C C . LEU A 1 113 ? -2.107 32.518 7.627 1 97.35 113 LEU A C 1
ATOM 864 O O . LEU A 1 113 ? -2.875 33.388 7.21 1 97.35 113 LEU A O 1
ATOM 868 N N . GLY A 1 114 ? -1.283 32.728 8.659 1 95.61 114 GLY A N 1
ATOM 869 C CA . GLY A 1 114 ? -1.198 34.026 9.31 1 95.61 114 GLY A CA 1
ATOM 870 C C . GLY A 1 114 ? -2.47 34.409 10.044 1 95.61 114 GLY A C 1
ATOM 871 O O . GLY A 1 114 ? -2.873 35.574 10.031 1 95.61 114 GLY A O 1
ATOM 872 N N . GLY A 1 115 ? -3.154 33.373 10.448 1 94.42 115 GLY A N 1
ATOM 873 C CA . GLY A 1 115 ? -4.364 33.614 11.217 1 94.42 115 GLY A CA 1
ATOM 874 C C . GLY A 1 115 ? -5.592 33.819 10.35 1 94.42 115 GLY A C 1
ATOM 875 O O . GLY A 1 115 ? -6.689 34.048 10.863 1 94.42 115 GLY A O 1
ATOM 876 N N . LYS A 1 116 ? -5.439 33.695 9.106 1 94.5 116 LYS A N 1
ATOM 877 C CA . LYS A 1 116 ? -6.557 33.919 8.195 1 94.5 116 LYS A CA 1
ATOM 878 C C . LYS A 1 116 ? -7.197 32.6 7.774 1 94.5 116 LYS A C 1
ATOM 880 O O . LYS A 1 116 ? -6.612 31.531 7.964 1 94.5 116 LYS A O 1
ATOM 885 N N . ASP A 1 117 ? -8.411 32.692 7.283 1 96.14 117 ASP A N 1
ATOM 886 C CA . ASP A 1 117 ? -9.105 31.536 6.722 1 96.14 117 ASP A CA 1
ATOM 887 C C . ASP A 1 117 ? -8.391 31.019 5.475 1 96.14 117 ASP A C 1
ATOM 889 O O . ASP A 1 117 ? -7.811 31.799 4.717 1 96.14 117 ASP A O 1
ATOM 893 N N . GLY A 1 118 ? -8.394 29.744 5.315 1 97.88 118 GLY A N 1
ATOM 894 C CA . GLY A 1 118 ? -7.763 29.135 4.155 1 97.88 118 GLY A CA 1
ATOM 895 C C . GLY A 1 118 ? -7.57 27.637 4.298 1 97.88 118 GLY A C 1
ATOM 896 O O . GLY A 1 118 ? -8.3 26.98 5.044 1 97.88 118 GLY A O 1
ATOM 897 N N . ILE A 1 119 ? -6.729 27.076 3.463 1 98.17 119 ILE A N 1
ATOM 898 C CA . ILE A 1 119 ? -6.475 25.64 3.416 1 98.17 119 ILE A CA 1
ATOM 899 C C . ILE A 1 119 ? -4.985 25.373 3.62 1 98.17 119 ILE A C 1
ATOM 901 O O . ILE A 1 119 ? -4.14 26.124 3.126 1 98.17 119 ILE A O 1
ATOM 905 N N . VAL A 1 120 ? -4.709 24.365 4.371 1 98.15 120 VAL A N 1
ATOM 906 C CA . VAL A 1 120 ? -3.334 23.896 4.507 1 98.15 120 VAL A CA 1
ATOM 907 C C . VAL A 1 120 ? -3.254 22.415 4.144 1 98.15 120 VAL A C 1
ATOM 909 O O . VAL A 1 120 ? -4.016 21.599 4.667 1 98.15 120 VAL A O 1
ATOM 912 N N . VAL A 1 121 ? -2.362 22.111 3.256 1 98.12 121 VAL A N 1
ATOM 913 C CA . VAL A 1 121 ? -2.076 20.72 2.922 1 98.12 121 VAL A CA 1
ATOM 914 C C . VAL A 1 121 ? -0.773 20.285 3.589 1 98.12 121 VAL A C 1
ATOM 916 O O . VAL A 1 121 ? 0.233 20.996 3.523 1 98.12 121 VAL A O 1
ATOM 919 N N . ILE A 1 122 ? -0.848 19.236 4.274 1 96.25 122 ILE A N 1
ATOM 920 C CA . ILE A 1 122 ? 0.33 18.641 4.896 1 96.25 122 ILE A CA 1
ATOM 921 C C . ILE A 1 122 ? 0.711 17.36 4.158 1 96.25 122 ILE A C 1
ATOM 923 O O . ILE A 1 122 ? -0.051 16.391 4.15 1 96.25 122 ILE A O 1
ATOM 927 N N . ALA A 1 123 ? 1.898 17.355 3.544 1 97.26 123 ALA A N 1
ATOM 928 C CA . ALA A 1 123 ? 2.369 16.176 2.823 1 97.26 123 ALA A CA 1
ATOM 929 C C . ALA A 1 123 ? 3.825 15.872 3.161 1 97.26 123 ALA A C 1
ATOM 931 O O . ALA A 1 123 ? 4.735 16.562 2.695 1 97.26 123 ALA A O 1
ATOM 932 N N . GLY A 1 124 ? 4.068 14.976 3.984 1 95.27 124 GLY A N 1
ATOM 933 C CA . GLY A 1 124 ? 5.337 14.355 4.326 1 95.27 124 GLY A CA 1
ATOM 934 C C . GLY A 1 124 ? 5.327 12.847 4.164 1 95.27 124 GLY A C 1
ATOM 935 O O . GLY A 1 124 ? 4.956 12.333 3.107 1 95.27 124 GLY A O 1
ATOM 936 N N . THR A 1 125 ? 5.482 12.192 5.327 1 93.33 125 THR A N 1
ATOM 937 C CA . THR A 1 125 ? 5.36 10.74 5.263 1 93.33 125 THR A CA 1
ATOM 938 C C . THR A 1 125 ? 3.93 10.331 4.923 1 93.33 125 THR A C 1
ATOM 940 O O . THR A 1 125 ? 3.712 9.357 4.2 1 93.33 125 THR A O 1
ATOM 943 N N . GLY A 1 126 ? 2.99 11.09 5.408 1 94.96 126 GLY A N 1
ATOM 944 C CA . GLY A 1 126 ? 1.586 10.98 5.046 1 94.96 126 GLY A CA 1
ATOM 945 C C . GLY A 1 126 ? 1.036 12.237 4.4 1 94.96 126 GLY A C 1
ATOM 946 O O . GLY A 1 126 ? 1.786 13.171 4.109 1 94.96 126 GLY A O 1
ATOM 947 N N . SER A 1 127 ? -0.239 12.201 4.074 1 97.18 127 SER A N 1
ATOM 948 C CA . SER A 1 127 ? -0.85 13.387 3.483 1 97.18 127 SER A CA 1
ATOM 949 C C . SER A 1 127 ? -2.252 13.62 4.036 1 97.18 127 SER A C 1
ATOM 951 O O . SER A 1 127 ? -3.001 12.668 4.265 1 97.18 127 SER A O 1
ATOM 953 N N . ILE A 1 128 ? -2.546 14.889 4.309 1 96.4 128 ILE A N 1
ATOM 954 C CA . ILE A 1 128 ? -3.83 15.321 4.849 1 96.4 128 ILE A CA 1
ATOM 955 C C . ILE A 1 128 ? -4.04 16.805 4.556 1 96.4 128 ILE A C 1
ATOM 957 O O . ILE A 1 128 ? -3.076 17.546 4.351 1 96.4 128 ILE A O 1
ATOM 961 N N . ALA A 1 129 ? -5.257 17.231 4.424 1 97.69 129 ALA A N 1
ATOM 962 C CA . ALA A 1 129 ? -5.548 18.647 4.217 1 97.69 129 ALA A CA 1
ATOM 963 C C . ALA A 1 129 ? -6.603 19.14 5.204 1 97.69 129 ALA A C 1
ATOM 965 O O . ALA A 1 129 ? -7.486 18.381 5.609 1 97.69 129 ALA A O 1
ATOM 966 N N . PHE A 1 130 ? -6.457 20.393 5.567 1 96.73 130 PHE A N 1
ATOM 967 C CA . PHE A 1 130 ? -7.378 21.048 6.489 1 96.73 130 PHE A CA 1
ATOM 968 C C . PHE A 1 130 ? -7.836 22.391 5.934 1 96.73 130 PHE A C 1
ATOM 970 O O . PHE A 1 130 ? -7.092 23.057 5.211 1 96.73 130 PHE A O 1
ATOM 977 N N . SER A 1 131 ? -9.026 22.754 6.265 1 96.87 131 SER A N 1
ATOM 978 C CA . SER A 1 131 ? -9.496 24.11 6.002 1 96.87 131 SER A CA 1
ATOM 979 C C . SER A 1 131 ? -9.992 24.781 7.279 1 96.87 131 SER A C 1
ATOM 981 O O . SER A 1 131 ? -10.415 24.103 8.218 1 96.87 131 SER A O 1
ATOM 983 N N . ILE A 1 132 ? -9.752 25.991 7.383 1 94.59 132 ILE A N 1
ATOM 984 C CA . ILE A 1 132 ? -10.392 26.867 8.359 1 94.59 132 ILE A CA 1
ATOM 985 C C . ILE A 1 132 ? -11.239 27.912 7.637 1 94.59 132 ILE A C 1
ATOM 987 O O . ILE A 1 132 ? -10.742 28.626 6.762 1 94.59 132 ILE A O 1
ATOM 991 N N . ASN A 1 133 ? -12.479 27.961 7.896 1 94.63 133 ASN A N 1
ATOM 992 C CA . ASN A 1 133 ? -13.415 28.91 7.303 1 94.63 133 ASN A CA 1
ATOM 993 C C . ASN A 1 133 ? -14.429 29.413 8.327 1 94.63 133 ASN A C 1
ATOM 995 O O . ASN A 1 133 ? -15.33 28.674 8.729 1 94.63 133 ASN A O 1
ATOM 999 N N . GLU A 1 134 ? -14.322 30.618 8.715 1 91.61 134 GLU A N 1
ATOM 1000 C CA . GLU A 1 134 ? -15.23 31.24 9.674 1 91.61 134 GLU A CA 1
ATOM 1001 C C . GLU A 1 134 ? -15.323 30.419 10.957 1 91.61 134 GLU A C 1
ATOM 1003 O O . GLU A 1 134 ? -16.421 30.09 11.412 1 91.61 134 GLU A O 1
ATOM 1008 N N . GLY A 1 135 ? -14.153 30.011 11.396 1 86.36 135 GLY A N 1
ATOM 1009 C CA . GLY A 1 135 ? -14.061 29.33 12.677 1 86.36 135 GLY A CA 1
ATOM 1010 C C . GLY A 1 135 ? -14.336 27.841 12.583 1 86.36 135 GLY A C 1
ATOM 1011 O O . GLY A 1 135 ? -14.175 27.111 13.563 1 86.36 135 GLY A O 1
ATOM 1012 N N . LYS A 1 136 ? -14.744 27.37 11.407 1 91.41 136 LYS A N 1
ATOM 1013 C CA . LYS A 1 136 ? -15.003 25.946 11.213 1 91.41 136 LYS A CA 1
ATOM 1014 C C . LYS A 1 136 ? -13.82 25.259 10.538 1 91.41 136 LYS A C 1
ATOM 1016 O O . LYS A 1 136 ? -13.219 25.811 9.614 1 91.41 136 LYS A O 1
ATOM 1021 N N . THR A 1 137 ? -13.499 24.131 11.119 1 91.74 137 THR A N 1
ATOM 1022 C CA . THR A 1 137 ? -12.402 23.356 10.552 1 91.74 137 THR A CA 1
ATOM 1023 C C . THR A 1 137 ? -12.926 22.096 9.869 1 91.74 137 THR A C 1
ATOM 1025 O O . THR A 1 137 ? -13.899 21.494 10.327 1 91.74 137 THR A O 1
ATOM 1028 N N . LYS A 1 138 ? -12.348 21.741 8.759 1 94.52 138 LYS A N 1
ATOM 1029 C CA . LYS A 1 138 ? -12.657 20.516 8.027 1 94.52 138 LYS A CA 1
ATOM 1030 C C . LYS A 1 138 ? -11.382 19.801 7.591 1 94.52 138 LYS A C 1
ATOM 1032 O O . LYS A 1 138 ? -10.377 20.445 7.283 1 94.52 138 LYS A O 1
ATOM 1037 N N . ARG A 1 139 ? -11.453 18.574 7.629 1 92.98 139 ARG A N 1
ATOM 1038 C CA . ARG A 1 139 ? -10.304 17.777 7.211 1 92.98 139 ARG A CA 1
ATOM 1039 C C . ARG A 1 139 ? -10.658 16.883 6.028 1 92.98 139 ARG A C 1
ATOM 1041 O O . ARG A 1 139 ? -11.802 16.443 5.896 1 92.98 139 ARG A O 1
ATOM 1048 N N . THR A 1 140 ? -9.766 16.59 5.155 1 95.46 140 THR A N 1
ATOM 1049 C CA . THR A 1 140 ? -9.855 15.61 4.079 1 95.46 140 THR A CA 1
ATOM 1050 C C . THR A 1 140 ? -8.558 14.814 3.963 1 95.46 140 THR A C 1
ATOM 1052 O O . THR A 1 140 ? -7.474 15.343 4.216 1 95.46 140 THR A O 1
ATOM 1055 N N . GLY A 1 141 ? -8.699 13.528 3.592 1 96.1 141 GLY A N 1
ATOM 1056 C CA . GLY A 1 141 ? -7.516 12.684 3.517 1 96.1 141 GLY A CA 1
ATOM 1057 C C . GLY A 1 141 ? -7.04 12.203 4.874 1 96.1 141 GLY A C 1
ATOM 1058 O O . GLY A 1 141 ? -7.807 12.19 5.839 1 96.1 141 GLY A O 1
ATOM 1059 N N . GLY A 1 142 ? -5.849 11.669 4.978 1 94.6 142 GLY A N 1
ATOM 1060 C CA . GLY A 1 142 ? -5.262 11.212 6.228 1 94.6 142 GLY A CA 1
ATOM 1061 C C . GLY A 1 142 ? -5.783 9.859 6.673 1 94.6 142 GLY A C 1
ATOM 1062 O O . GLY A 1 142 ? -6.037 9.645 7.86 1 94.6 142 GLY A O 1
ATOM 1063 N N . TRP A 1 143 ? -6.005 9.036 5.755 1 95.47 143 TRP A N 1
ATOM 1064 C CA . TRP A 1 143 ? -6.634 7.758 6.069 1 95.47 143 TRP A CA 1
ATOM 1065 C C . TRP A 1 143 ? -5.588 6.718 6.457 1 95.47 143 TRP A C 1
ATOM 1067 O O . TRP A 1 143 ? -5.93 5.621 6.906 1 95.47 143 TRP A O 1
ATOM 1077 N N . GLY A 1 144 ? -4.297 7.131 6.259 1 93.1 144 GLY A N 1
ATOM 1078 C CA . GLY A 1 144 ? -3.216 6.212 6.578 1 93.1 144 GLY A CA 1
ATOM 1079 C C . GLY A 1 144 ? -2.438 5.759 5.357 1 93.1 144 GLY A C 1
ATOM 1080 O O . GLY A 1 144 ? -2.983 5.705 4.252 1 93.1 144 GLY A O 1
ATOM 1081 N N . PHE A 1 145 ? -1.274 5.323 5.549 1 89.75 145 PHE A N 1
ATOM 1082 C CA . PHE A 1 145 ? -0.328 5.073 4.467 1 89.75 145 PHE A CA 1
ATOM 1083 C C . PHE A 1 145 ? -0.749 3.857 3.65 1 89.75 145 PHE A C 1
ATOM 1085 O O . PHE A 1 145 ? -0.472 3.782 2.451 1 89.75 145 PHE A O 1
ATOM 1092 N N . SER A 1 146 ? -1.493 2.984 4.277 1 88.03 146 SER A N 1
ATOM 1093 C CA . SER A 1 146 ? -1.784 1.722 3.605 1 88.03 146 SER A CA 1
ATOM 1094 C C . SER A 1 146 ? -2.993 1.852 2.684 1 88.03 146 SER A C 1
ATOM 1096 O O . SER A 1 146 ? -3.143 1.079 1.735 1 88.03 146 SER A O 1
ATOM 1098 N N . ILE A 1 147 ? -3.876 2.993 2.985 1 89.59 147 ILE A N 1
ATOM 1099 C CA . ILE A 1 147 ? -5.108 2.949 2.206 1 89.59 147 ILE A CA 1
ATOM 1100 C C . ILE A 1 147 ? -5.437 4.345 1.681 1 89.59 147 ILE A C 1
ATOM 1102 O O . ILE A 1 147 ? -6.323 4.505 0.838 1 89.59 147 ILE A O 1
ATOM 1106 N N . GLY A 1 148 ? -4.736 5.303 2.22 1 90.2 148 GLY A N 1
ATOM 1107 C CA . GLY A 1 148 ? -5.231 6.611 1.823 1 90.2 148 GLY A CA 1
ATOM 1108 C C . GLY A 1 148 ? -4.271 7.738 2.152 1 90.2 148 GLY A C 1
ATOM 1109 O O . GLY A 1 148 ? -4.668 8.749 2.735 1 90.2 148 GLY A O 1
ATOM 1110 N N . ASP A 1 149 ? -3.066 7.824 1.841 1 94.35 149 ASP A N 1
ATOM 1111 C CA . ASP A 1 149 ? -2.096 8.911 1.935 1 94.35 149 ASP A CA 1
ATOM 1112 C C . ASP A 1 149 ? -1.529 9.262 0.562 1 94.35 149 ASP A C 1
ATOM 1114 O O . ASP A 1 149 ? -0.314 9.398 0.402 1 94.35 149 ASP A O 1
ATOM 1118 N N . GLU A 1 150 ? -2.479 9.363 -0.416 1 96.68 150 GLU A N 1
ATOM 1119 C CA . GLU A 1 150 ? -2.026 9.634 -1.777 1 96.68 150 GLU A CA 1
ATOM 1120 C C . GLU A 1 150 ? -1.31 10.979 -1.862 1 96.68 150 GLU A C 1
ATOM 1122 O O . GLU A 1 150 ? -1.738 11.957 -1.246 1 96.68 150 GLU A O 1
ATOM 1127 N N . GLY A 1 151 ? -0.281 10.973 -2.57 1 97.89 151 GLY A N 1
ATOM 1128 C CA . GLY A 1 151 ? 0.492 12.189 -2.761 1 97.89 151 GLY A CA 1
ATOM 1129 C C . GLY A 1 151 ? 1.544 12.402 -1.689 1 97.89 151 GLY A C 1
ATOM 1130 O O . GLY A 1 151 ? 2.323 13.355 -1.757 1 97.89 151 GLY A O 1
ATOM 1131 N N . SER A 1 152 ? 1.62 11.553 -0.687 1 98.19 152 SER A N 1
ATOM 1132 C CA . SER A 1 152 ? 2.621 11.622 0.373 1 98.19 152 SER A CA 1
ATOM 1133 C C . SER A 1 152 ? 3.968 11.09 -0.104 1 98.19 152 SER A C 1
ATOM 1135 O O . SER A 1 152 ? 4.072 10.544 -1.204 1 98.19 152 SER A O 1
ATOM 1137 N N . ALA A 1 153 ? 4.938 11.268 0.759 1 98.14 153 ALA A N 1
ATOM 1138 C CA . ALA A 1 153 ? 6.257 10.726 0.441 1 98.14 153 ALA A CA 1
ATOM 1139 C C . ALA A 1 153 ? 6.228 9.201 0.402 1 98.14 153 ALA A C 1
ATOM 1141 O O . ALA A 1 153 ? 6.896 8.582 -0.43 1 98.14 153 ALA A O 1
ATOM 1142 N N . TYR A 1 154 ? 5.509 8.626 1.297 1 97.43 154 TYR A N 1
ATOM 1143 C CA . TYR A 1 154 ? 5.358 7.176 1.269 1 97.43 154 TYR A CA 1
ATOM 1144 C C . TYR A 1 154 ? 4.728 6.717 -0.041 1 97.43 154 TYR A C 1
ATOM 1146 O O . TYR A 1 154 ? 5.204 5.767 -0.667 1 97.43 154 TYR A O 1
ATOM 1154 N N . TRP A 1 155 ? 3.641 7.355 -0.411 1 97.89 155 TRP A N 1
ATOM 1155 C CA . TRP A 1 155 ? 2.92 7.02 -1.634 1 97.89 155 TRP A CA 1
ATOM 1156 C C . TRP A 1 155 ? 3.835 7.124 -2.851 1 97.89 155 TRP A C 1
ATOM 1158 O O . TRP A 1 155 ? 3.878 6.215 -3.682 1 97.89 155 TRP A O 1
ATOM 1168 N N . ILE A 1 156 ? 4.56 8.196 -2.939 1 98.47 156 ILE A N 1
ATOM 1169 C CA . ILE A 1 156 ? 5.491 8.414 -4.041 1 98.47 156 ILE A CA 1
ATOM 1170 C C . ILE A 1 156 ? 6.576 7.34 -4.02 1 98.47 156 ILE A C 1
ATOM 1172 O O . ILE A 1 156 ? 6.923 6.78 -5.062 1 98.47 156 ILE A O 1
ATOM 1176 N N . GLY A 1 157 ? 7.083 7.126 -2.819 1 98.12 157 GLY A N 1
ATOM 1177 C CA . GLY A 1 157 ? 8.099 6.096 -2.673 1 98.12 157 GLY A CA 1
ATOM 1178 C C . GLY A 1 157 ? 7.619 4.72 -3.098 1 98.12 157 GLY A C 1
ATOM 1179 O O . GLY A 1 157 ? 8.332 3.997 -3.798 1 98.12 157 GLY A O 1
ATOM 1180 N N . ASN A 1 158 ? 6.457 4.386 -2.683 1 97.5 158 ASN A N 1
ATOM 1181 C CA . ASN A 1 158 ? 5.869 3.104 -3.056 1 97.5 158 ASN A CA 1
ATOM 1182 C C . ASN A 1 158 ? 5.684 2.991 -4.566 1 97.5 158 ASN A C 1
ATOM 1184 O O . ASN A 1 158 ? 5.987 1.953 -5.157 1 97.5 158 ASN A O 1
ATOM 1188 N N . LYS A 1 159 ? 5.163 4.065 -5.186 1 98 159 LYS A N 1
ATOM 1189 C CA . LYS A 1 159 ? 4.998 4.096 -6.637 1 98 159 LYS A CA 1
ATOM 1190 C C . LYS A 1 159 ? 6.344 3.971 -7.346 1 98 159 LYS A C 1
ATOM 1192 O O . LYS A 1 159 ? 6.429 3.387 -8.428 1 98 159 LYS A O 1
ATOM 1197 N N . THR A 1 160 ? 7.333 4.519 -6.732 1 98.51 160 THR A N 1
ATOM 1198 C CA . THR A 1 160 ? 8.677 4.439 -7.292 1 98.51 160 THR A CA 1
ATOM 1199 C C . THR A 1 160 ? 9.164 2.993 -7.325 1 98.51 160 THR A C 1
ATOM 1201 O O . THR A 1 160 ? 9.652 2.519 -8.353 1 98.51 160 THR A O 1
ATOM 1204 N N . LEU A 1 161 ? 8.987 2.322 -6.254 1 98.16 161 LEU A N 1
ATOM 1205 C CA . LEU A 1 161 ? 9.402 0.926 -6.168 1 98.16 161 LEU A CA 1
ATOM 1206 C C . LEU A 1 161 ? 8.584 0.056 -7.117 1 98.16 161 LEU A C 1
ATOM 1208 O O . LEU A 1 161 ? 9.124 -0.848 -7.759 1 98.16 161 LEU A O 1
ATOM 1212 N N . ASN A 1 162 ? 7.342 0.336 -7.185 1 97.99 162 ASN A N 1
ATOM 1213 C CA . ASN A 1 162 ? 6.477 -0.366 -8.127 1 97.99 162 ASN A CA 1
ATOM 1214 C C . ASN A 1 162 ? 6.93 -0.155 -9.569 1 97.99 162 ASN A C 1
ATOM 1216 O O . ASN A 1 162 ? 6.996 -1.106 -10.349 1 97.99 162 ASN A O 1
ATOM 1220 N N . ALA A 1 163 ? 7.211 1.102 -9.902 1 98.22 163 ALA A N 1
ATOM 1221 C CA . ALA A 1 163 ? 7.682 1.421 -11.247 1 98.22 163 ALA A CA 1
ATOM 1222 C C . ALA A 1 163 ? 8.979 0.682 -11.564 1 98.22 163 ALA A C 1
ATOM 1224 O O . ALA A 1 163 ? 9.145 0.148 -12.663 1 98.22 163 ALA A O 1
ATOM 1225 N N . PHE A 1 164 ? 9.882 0.636 -10.582 1 98.36 164 PHE A N 1
ATOM 1226 C CA . PHE A 1 164 ? 11.125 -0.106 -10.753 1 98.36 164 PHE A CA 1
ATOM 1227 C C . PHE A 1 164 ? 10.843 -1.571 -11.065 1 98.36 164 PHE A C 1
ATOM 1229 O O . PHE A 1 164 ? 11.461 -2.151 -11.961 1 98.36 164 PHE A O 1
ATOM 1236 N N . SER A 1 165 ? 9.901 -2.17 -10.313 1 97.81 165 SER A N 1
ATOM 1237 C CA . SER A 1 165 ? 9.565 -3.573 -10.535 1 97.81 165 SER A CA 1
ATOM 1238 C C . SER A 1 165 ? 9.026 -3.796 -11.944 1 97.81 165 SER A C 1
ATOM 1240 O O . SER A 1 165 ? 9.369 -4.783 -12.597 1 97.81 165 SER A O 1
ATOM 1242 N N . LYS A 1 166 ? 8.23 -2.881 -12.438 1 97.54 166 LYS A N 1
ATOM 1243 C CA . LYS A 1 166 ? 7.666 -2.99 -13.78 1 97.54 166 LYS A CA 1
ATOM 1244 C C . LYS A 1 166 ? 8.74 -2.786 -14.845 1 97.54 166 LYS A C 1
ATOM 1246 O O . LYS A 1 166 ? 8.707 -3.427 -15.897 1 97.54 166 LYS A O 1
ATOM 1251 N N . GLU A 1 167 ? 9.644 -1.873 -14.547 1 97.49 167 GLU A N 1
ATOM 1252 C CA . GLU A 1 167 ? 10.778 -1.719 -15.452 1 97.49 167 GLU A CA 1
ATOM 1253 C C . GLU A 1 167 ? 11.628 -2.986 -15.493 1 97.49 167 GLU A C 1
ATOM 1255 O O . GLU A 1 167 ? 12.065 -3.412 -16.564 1 97.49 167 GLU A O 1
ATOM 1260 N N . ALA A 1 168 ? 11.808 -3.56 -14.365 1 96.36 168 ALA A N 1
ATOM 1261 C CA . ALA A 1 168 ? 12.657 -4.741 -14.23 1 96.36 168 ALA A CA 1
ATOM 1262 C C . ALA A 1 168 ? 12.087 -5.919 -15.015 1 96.36 168 ALA A C 1
ATOM 1264 O O . ALA A 1 168 ? 12.836 -6.691 -15.619 1 96.36 168 ALA A O 1
ATOM 1265 N N . ASP A 1 169 ? 10.767 -6.066 -15.071 1 93.71 169 ASP A N 1
ATOM 1266 C CA . ASP A 1 169 ? 10.217 -7.237 -15.747 1 93.71 169 ASP A CA 1
ATOM 1267 C C . ASP A 1 169 ? 9.813 -6.903 -17.181 1 93.71 169 ASP A C 1
ATOM 1269 O O . ASP A 1 169 ? 9.409 -7.787 -17.939 1 93.71 169 ASP A O 1
ATOM 1273 N N . GLY A 1 170 ? 9.864 -5.586 -17.531 1 94.49 170 GLY A N 1
ATOM 1274 C CA . GLY A 1 170 ? 9.67 -5.223 -18.926 1 94.49 170 GLY A CA 1
ATOM 1275 C C . GLY A 1 170 ? 8.297 -4.641 -19.205 1 94.49 170 GLY A C 1
ATOM 1276 O O . GLY A 1 170 ? 7.961 -4.355 -20.356 1 94.49 170 GLY A O 1
ATOM 1277 N N . ARG A 1 171 ? 7.493 -4.425 -18.205 1 94.97 171 ARG A N 1
ATOM 1278 C CA . ARG A 1 171 ? 6.173 -3.827 -18.381 1 94.97 171 ARG A CA 1
ATOM 1279 C C . ARG A 1 171 ? 6.28 -2.323 -18.61 1 94.97 171 ARG A C 1
ATOM 1281 O O . ARG A 1 171 ? 5.34 -1.698 -19.105 1 94.97 171 ARG A O 1
ATOM 1288 N N . LEU A 1 172 ? 7.393 -1.741 -18.148 1 95.69 172 LEU A N 1
ATOM 1289 C CA . LEU A 1 172 ? 7.758 -0.36 -18.442 1 95.69 172 LEU A CA 1
ATOM 1290 C C . LEU A 1 172 ? 9.167 -0.281 -19.02 1 95.69 172 LEU A C 1
ATOM 1292 O O . LEU A 1 172 ? 10.011 -1.131 -18.728 1 95.69 172 LEU A O 1
ATOM 1296 N N . PRO A 1 173 ? 9.382 0.697 -19.884 1 96.06 173 PRO A N 1
ATOM 1297 C CA . PRO A 1 173 ? 10.759 0.882 -20.35 1 96.06 173 PRO A CA 1
ATOM 1298 C C . PRO A 1 173 ? 11.71 1.297 -19.23 1 96.06 173 PRO A C 1
ATOM 1300 O O . PRO A 1 173 ? 11.332 2.076 -18.351 1 96.06 173 PRO A O 1
ATOM 1303 N N . LYS A 1 174 ? 12.903 0.775 -19.323 1 97.22 174 LYS A N 1
ATOM 1304 C CA . LYS A 1 174 ? 13.921 1.158 -18.348 1 97.22 174 LYS A CA 1
ATOM 1305 C C . LYS A 1 174 ? 14.398 2.588 -18.584 1 97.22 174 LYS A C 1
ATOM 1307 O O . LYS A 1 174 ? 14.717 2.963 -19.714 1 97.22 174 LYS A O 1
ATOM 1312 N N . GLY A 1 175 ? 14.339 3.436 -17.548 1 97.42 175 GLY A N 1
ATOM 1313 C CA . GLY A 1 175 ? 14.834 4.803 -17.597 1 97.42 175 GLY A CA 1
ATOM 1314 C C . GLY A 1 175 ? 15.771 5.14 -16.453 1 97.42 175 GLY A C 1
ATOM 1315 O O . GLY A 1 175 ? 16.415 4.252 -15.889 1 97.42 175 GLY A O 1
ATOM 1316 N N . GLU A 1 176 ? 15.915 6.386 -16.202 1 98.18 176 GLU A N 1
ATOM 1317 C CA . GLU A 1 176 ? 16.815 6.849 -15.15 1 98.18 176 GLU A CA 1
ATOM 1318 C C . GLU A 1 176 ? 16.371 6.342 -13.781 1 98.18 176 GLU A C 1
ATOM 1320 O O . GLU A 1 176 ? 17.203 6.071 -12.913 1 98.18 176 GLU A O 1
ATOM 1325 N N . LEU A 1 177 ? 15.086 6.241 -13.606 1 98.61 177 LEU A N 1
ATOM 1326 C CA . LEU A 1 177 ? 14.576 5.713 -12.345 1 98.61 177 LEU A CA 1
ATOM 1327 C C . LEU A 1 177 ? 15.157 4.332 -12.06 1 98.61 177 LEU A C 1
ATOM 1329 O O . LEU A 1 177 ? 15.653 4.078 -10.96 1 98.61 177 LEU A O 1
ATOM 1333 N N . TYR A 1 178 ? 15.14 3.452 -13.068 1 98.49 178 TYR A N 1
ATOM 1334 C CA . TYR A 1 178 ? 15.705 2.112 -12.952 1 98.49 178 TYR A CA 1
ATOM 1335 C C . TYR A 1 178 ? 17.179 2.173 -12.57 1 98.49 178 TYR A C 1
ATOM 1337 O O . TYR A 1 178 ? 17.607 1.52 -11.616 1 98.49 178 TYR A O 1
ATOM 1345 N N . ASN A 1 179 ? 17.903 3.02 -13.263 1 98.46 179 ASN A N 1
ATOM 1346 C CA . ASN A 1 179 ? 19.345 3.122 -13.066 1 98.46 179 ASN A CA 1
ATOM 1347 C C . ASN A 1 179 ? 19.686 3.621 -11.665 1 98.46 179 ASN A C 1
ATOM 1349 O O . ASN A 1 179 ? 20.594 3.095 -11.019 1 98.46 179 ASN A O 1
ATOM 1353 N N . ILE A 1 180 ? 18.975 4.599 -11.194 1 98.61 180 ILE A N 1
ATOM 1354 C CA . ILE A 1 180 ? 19.26 5.201 -9.896 1 98.61 180 ILE A CA 1
ATOM 1355 C C . ILE A 1 180 ? 18.941 4.205 -8.784 1 98.61 180 ILE A C 1
ATOM 1357 O O . ILE A 1 180 ? 19.711 4.061 -7.831 1 98.61 180 ILE A O 1
ATOM 1361 N N . VAL A 1 181 ? 17.827 3.492 -8.882 1 98.39 181 VAL A N 1
ATOM 1362 C CA . VAL A 1 181 ? 17.471 2.505 -7.868 1 98.39 181 VAL A CA 1
ATOM 1363 C C . VAL A 1 181 ? 18.529 1.405 -7.823 1 98.39 181 VAL A C 1
ATOM 1365 O O . VAL A 1 181 ? 19 1.031 -6.746 1 98.39 181 VAL A O 1
ATOM 1368 N N . MET A 1 182 ? 18.938 0.847 -9.023 1 98.46 182 MET A N 1
ATOM 1369 C CA . MET A 1 182 ? 19.968 -0.187 -9.087 1 98.46 182 MET A CA 1
ATOM 1370 C C . MET A 1 182 ? 21.243 0.272 -8.387 1 98.46 182 MET A C 1
ATOM 1372 O O . MET A 1 182 ? 21.815 -0.466 -7.584 1 98.46 182 MET A O 1
ATOM 1376 N N . LYS A 1 183 ? 21.637 1.501 -8.663 1 98.08 183 LYS A N 1
ATOM 1377 C CA . LYS A 1 183 ? 22.887 2.053 -8.15 1 98.08 183 LYS A CA 1
ATOM 1378 C C . LYS A 1 183 ? 22.79 2.336 -6.653 1 98.08 183 LYS A C 1
ATOM 1380 O O . LYS A 1 183 ? 23.625 1.874 -5.873 1 98.08 183 LYS A O 1
ATOM 1385 N N . GLU A 1 184 ? 21.772 3.062 -6.212 1 97.1 184 GLU A N 1
ATOM 1386 C CA . GLU A 1 184 ? 21.661 3.528 -4.833 1 97.1 184 GLU A CA 1
ATOM 1387 C C . GLU A 1 184 ? 21.389 2.369 -3.879 1 97.1 184 GLU A C 1
ATOM 1389 O O . GLU A 1 184 ? 21.812 2.399 -2.722 1 97.1 184 GLU A O 1
ATOM 1394 N N . CYS A 1 185 ? 20.691 1.372 -4.376 1 97.09 185 CYS A N 1
ATOM 1395 C CA . CYS A 1 185 ? 20.39 0.23 -3.52 1 97.09 185 CYS A CA 1
ATOM 1396 C C . CYS A 1 185 ? 21.461 -0.846 -3.649 1 97.09 185 CYS A C 1
ATOM 1398 O O . CYS A 1 185 ? 21.462 -1.821 -2.895 1 97.09 185 CYS A O 1
ATOM 1400 N N . GLY A 1 186 ? 22.301 -0.758 -4.618 1 97.12 186 GLY A N 1
ATOM 1401 C CA . GLY A 1 186 ? 23.418 -1.672 -4.803 1 97.12 186 GLY A CA 1
ATOM 1402 C C . GLY A 1 186 ? 22.997 -3.028 -5.337 1 97.12 186 GLY A C 1
ATOM 1403 O O . GLY A 1 186 ? 23.537 -4.057 -4.927 1 97.12 186 GLY A O 1
ATOM 1404 N N . PHE A 1 187 ? 22.037 -3.062 -6.207 1 96.89 187 PHE A N 1
ATOM 1405 C CA . PHE A 1 187 ? 21.526 -4.327 -6.722 1 96.89 187 PHE A CA 1
ATOM 1406 C C . PHE A 1 187 ? 22.402 -4.844 -7.857 1 96.89 187 PHE A C 1
ATOM 1408 O O . PHE A 1 187 ? 22.76 -4.09 -8.765 1 96.89 187 PHE A O 1
ATOM 1415 N N . GLY A 1 188 ? 22.796 -6.044 -7.84 1 96.63 188 GLY A N 1
ATOM 1416 C CA . GLY A 1 188 ? 23.356 -6.74 -8.988 1 96.63 188 GLY A CA 1
ATOM 1417 C C . GLY A 1 188 ? 22.298 -7.333 -9.9 1 96.63 188 GLY A C 1
ATOM 1418 O O . GLY A 1 188 ? 22.513 -7.46 -11.107 1 96.63 188 GLY A O 1
ATOM 1419 N N . ASP A 1 189 ? 21.195 -7.668 -9.244 1 95.98 189 ASP A N 1
ATOM 1420 C CA . ASP A 1 189 ? 19.996 -8.211 -9.875 1 95.98 189 ASP A CA 1
ATOM 1421 C C . ASP A 1 189 ? 18.743 -7.484 -9.392 1 95.98 189 ASP A C 1
ATOM 1423 O O . ASP A 1 189 ? 18.577 -7.252 -8.193 1 95.98 189 ASP A O 1
ATOM 1427 N N . PRO A 1 190 ? 17.937 -7.072 -10.384 1 96.19 190 PRO A N 1
ATOM 1428 C CA . PRO A 1 190 ? 16.77 -6.288 -9.975 1 96.19 190 PRO A CA 1
ATOM 1429 C C . PRO A 1 190 ? 15.85 -7.051 -9.025 1 96.19 190 PRO A C 1
ATOM 1431 O O . PRO A 1 190 ? 15.123 -6.438 -8.239 1 96.19 190 PRO A O 1
ATOM 1434 N N . TYR A 1 191 ? 15.815 -8.321 -9.024 1 93.97 191 TYR A N 1
ATOM 1435 C CA . TYR A 1 191 ? 14.93 -9.129 -8.192 1 93.97 191 TYR A CA 1
ATOM 1436 C C . TYR A 1 191 ? 15.349 -9.066 -6.728 1 93.97 191 TYR A C 1
ATOM 1438 O O . TYR A 1 191 ? 14.6 -9.487 -5.843 1 93.97 191 TYR A O 1
ATOM 1446 N N . GLU A 1 192 ? 16.535 -8.544 -6.488 1 95.72 192 GLU A N 1
ATOM 1447 C CA . GLU A 1 192 ? 16.973 -8.315 -5.115 1 95.72 192 GLU A CA 1
ATOM 1448 C C . GLU A 1 192 ? 16.039 -7.348 -4.392 1 95.72 192 GLU A C 1
ATOM 1450 O O . GLU A 1 192 ? 16.063 -7.256 -3.163 1 95.72 192 GLU A O 1
ATOM 1455 N N . LEU A 1 193 ? 15.226 -6.631 -5.198 1 96.31 193 LEU A N 1
ATOM 1456 C CA . LEU A 1 193 ? 14.239 -5.72 -4.629 1 96.31 193 LEU A CA 1
ATOM 1457 C C . LEU A 1 193 ? 13.312 -6.455 -3.667 1 96.31 193 LEU A C 1
ATOM 1459 O O . LEU A 1 193 ? 12.922 -5.907 -2.633 1 96.31 193 LEU A O 1
ATOM 1463 N N . ILE A 1 194 ? 12.97 -7.657 -3.991 1 94.11 194 ILE A N 1
ATOM 1464 C CA . ILE A 1 194 ? 12.016 -8.426 -3.199 1 94.11 194 ILE A CA 1
ATOM 1465 C C . ILE A 1 194 ? 12.55 -8.605 -1.779 1 94.11 194 ILE A C 1
ATOM 1467 O O . ILE A 1 194 ? 11.892 -8.225 -0.809 1 94.11 194 ILE A O 1
ATOM 1471 N N . SER A 1 195 ? 13.8 -9.108 -1.697 1 92.6 195 SER A N 1
ATOM 1472 C CA . SER A 1 195 ? 14.392 -9.302 -0.377 1 92.6 195 SER A CA 1
ATOM 1473 C C . SER A 1 195 ? 14.701 -7.967 0.291 1 92.6 195 SER A C 1
ATOM 1475 O O . SER A 1 195 ? 14.606 -7.842 1.514 1 92.6 195 SER A O 1
ATOM 1477 N N . TYR A 1 196 ? 15.1 -6.979 -0.543 1 95.77 196 TYR A N 1
ATOM 1478 C CA . TYR A 1 196 ? 15.412 -5.65 -0.029 1 95.77 196 TYR A CA 1
ATOM 1479 C C . TYR A 1 196 ? 14.212 -5.049 0.694 1 95.77 196 TYR A C 1
ATOM 1481 O O . TYR A 1 196 ? 14.336 -4.573 1.825 1 95.77 196 TYR A O 1
ATOM 1489 N N . VAL A 1 197 ? 13.009 -5.121 0.127 1 95.64 197 VAL A N 1
ATOM 1490 C CA . VAL A 1 197 ? 11.787 -4.553 0.685 1 95.64 197 VAL A CA 1
ATOM 1491 C C . VAL A 1 197 ? 11.354 -5.358 1.908 1 95.64 197 VAL A C 1
ATOM 1493 O O . VAL A 1 197 ? 10.957 -4.787 2.927 1 95.64 197 VAL A O 1
ATOM 1496 N N . ASN A 1 198 ? 11.496 -6.647 1.859 1 91.65 198 ASN A N 1
ATOM 1497 C CA . ASN A 1 198 ? 11.023 -7.532 2.919 1 91.65 198 ASN A CA 1
ATOM 1498 C C . ASN A 1 198 ? 11.96 -7.515 4.123 1 91.65 198 ASN A C 1
ATOM 1500 O O . ASN A 1 198 ? 11.505 -7.512 5.268 1 91.65 198 ASN A O 1
ATOM 1504 N N . GLU A 1 199 ? 13.231 -7.483 3.815 1 92.15 199 GLU A N 1
ATOM 1505 C CA . GLU A 1 199 ? 14.195 -7.743 4.881 1 92.15 199 GLU A CA 1
ATOM 1506 C C . GLU A 1 199 ? 14.894 -6.459 5.317 1 92.15 199 GLU A C 1
ATOM 1508 O O . GLU A 1 199 ? 15.2 -6.283 6.499 1 92.15 199 GLU A O 1
ATOM 1513 N N . LYS A 1 200 ? 15.233 -5.65 4.385 1 93.45 200 LYS A N 1
ATOM 1514 C CA . LYS A 1 200 ? 15.963 -4.43 4.717 1 93.45 200 LYS A CA 1
ATOM 1515 C C . LYS A 1 200 ? 15.006 -3.3 5.087 1 93.45 200 LYS A C 1
ATOM 1517 O O . LYS A 1 200 ? 15.13 -2.7 6.157 1 93.45 200 LYS A O 1
ATOM 1522 N N . LEU A 1 201 ? 14.007 -3.087 4.23 1 93.82 201 LEU A N 1
ATOM 1523 C CA . LEU A 1 201 ? 13.057 -2.017 4.511 1 93.82 201 LEU A CA 1
ATOM 1524 C C . LEU A 1 201 ? 12.019 -2.466 5.534 1 93.82 201 LEU A C 1
ATOM 1526 O O . LEU A 1 201 ? 11.505 -1.65 6.303 1 93.82 201 LEU A O 1
ATOM 1530 N N . LYS A 1 202 ? 11.682 -3.801 5.514 1 92.03 202 LYS A N 1
ATOM 1531 C CA . LYS A 1 202 ? 10.724 -4.423 6.423 1 92.03 202 LYS A CA 1
ATOM 1532 C C . LYS A 1 202 ? 9.366 -3.731 6.348 1 92.03 202 LYS A C 1
ATOM 1534 O O . LYS A 1 202 ? 8.714 -3.52 7.373 1 92.03 202 LYS A O 1
ATOM 1539 N N . PHE A 1 203 ? 9.093 -3.133 5.24 1 88.03 203 PHE A N 1
ATOM 1540 C CA . PHE A 1 203 ? 7.821 -2.492 4.926 1 88.03 203 PHE A CA 1
ATOM 1541 C C . PHE A 1 203 ? 7.61 -1.254 5.79 1 88.03 203 PHE A C 1
ATOM 1543 O O . PHE A 1 203 ? 6.48 -0.79 5.953 1 88.03 203 PHE A O 1
ATOM 1550 N N . LYS A 1 204 ? 8.662 -0.788 6.362 1 92.3 204 LYS A N 1
ATOM 1551 C CA . LYS A 1 204 ? 8.533 0.393 7.21 1 92.3 204 LYS A CA 1
ATOM 1552 C C . LYS A 1 204 ? 8.198 1.63 6.381 1 92.3 204 LYS A C 1
ATOM 1554 O O . LYS A 1 204 ? 8.878 1.928 5.398 1 92.3 204 LYS A O 1
ATOM 1559 N N . ARG A 1 205 ? 7.268 2.353 6.908 1 92.79 205 ARG A N 1
ATOM 1560 C CA . ARG A 1 205 ? 6.721 3.522 6.226 1 92.79 205 ARG A CA 1
ATOM 1561 C C . ARG A 1 205 ? 7.812 4.548 5.938 1 92.79 205 ARG A C 1
ATOM 1563 O O . ARG A 1 205 ? 7.925 5.044 4.815 1 92.79 205 ARG A O 1
ATOM 1570 N N . GLU A 1 206 ? 8.658 4.792 6.892 1 92.17 206 GLU A N 1
ATOM 1571 C CA . GLU A 1 206 ? 9.678 5.832 6.788 1 92.17 206 GLU A CA 1
ATOM 1572 C C . GLU A 1 206 ? 10.758 5.448 5.781 1 92.17 206 GLU A C 1
ATOM 1574 O O . GLU A 1 206 ? 11.301 6.309 5.087 1 92.17 206 GLU A O 1
ATOM 1579 N N . GLU A 1 207 ? 11.057 4.189 5.715 1 95.7 207 GLU 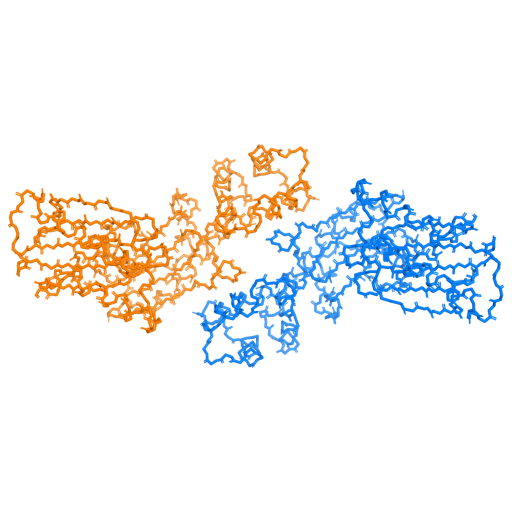A N 1
ATOM 1580 C CA . GLU A 1 207 ? 12.081 3.716 4.789 1 95.7 207 GLU A CA 1
ATOM 1581 C C . GLU A 1 207 ? 11.593 3.782 3.345 1 95.7 207 GLU A C 1
ATOM 1583 O O . GLU A 1 207 ? 12.338 4.184 2.45 1 95.7 207 GLU A O 1
ATOM 1588 N N . ILE A 1 208 ? 10.339 3.432 3.146 1 96.62 208 ILE A N 1
ATOM 1589 C CA . ILE A 1 208 ? 9.753 3.481 1.811 1 96.62 208 ILE A CA 1
ATOM 1590 C C . ILE A 1 208 ? 9.619 4.934 1.36 1 96.62 208 ILE A C 1
ATOM 1592 O O . ILE A 1 208 ? 9.855 5.252 0.192 1 96.62 208 ILE A O 1
ATOM 1596 N N . ALA A 1 209 ? 9.317 5.782 2.305 1 96.92 209 ALA A N 1
ATOM 1597 C CA . ALA A 1 209 ? 9.142 7.2 2.002 1 96.92 209 ALA A CA 1
ATOM 1598 C C . ALA A 1 209 ? 10.427 7.806 1.447 1 96.92 209 ALA A C 1
ATOM 1600 O O . ALA A 1 209 ? 10.384 8.745 0.648 1 96.92 209 ALA A O 1
ATOM 1601 N N . LYS A 1 210 ? 11.545 7.287 1.782 1 96.68 210 LYS A N 1
ATOM 1602 C CA . LYS A 1 210 ? 12.837 7.798 1.334 1 96.68 210 LYS A CA 1
ATOM 1603 C C . LYS A 1 210 ? 12.994 7.647 -0.176 1 96.68 210 LYS A C 1
ATOM 1605 O O . LYS A 1 210 ? 13.778 8.367 -0.799 1 96.68 210 LYS A O 1
ATOM 1610 N N . PHE A 1 211 ? 12.274 6.803 -0.733 1 97.95 211 PHE A N 1
ATOM 1611 C CA . PHE A 1 211 ? 12.376 6.568 -2.168 1 97.95 211 PHE A CA 1
ATOM 1612 C C . PHE A 1 211 ? 11.735 7.709 -2.95 1 97.95 211 PHE A C 1
ATOM 1614 O O . PHE A 1 211 ? 11.903 7.805 -4.167 1 97.95 211 PHE A O 1
ATOM 1621 N N . SER A 1 212 ? 10.983 8.553 -2.277 1 98.25 212 SER A N 1
ATOM 1622 C CA . SER A 1 212 ? 10.491 9.763 -2.926 1 98.25 212 SER A CA 1
ATOM 1623 C C . SER A 1 212 ? 11.643 10.641 -3.405 1 98.25 212 SER A C 1
ATOM 1625 O O . SER A 1 212 ? 11.53 11.318 -4.429 1 98.25 212 SER A O 1
ATOM 1627 N N . LEU A 1 213 ? 12.735 10.592 -2.703 1 97.75 213 LEU A N 1
ATOM 1628 C CA . LEU A 1 213 ? 13.916 11.347 -3.105 1 97.75 213 LEU A CA 1
ATOM 1629 C C . LEU A 1 213 ? 14.525 10.766 -4.377 1 97.75 213 LEU A C 1
ATOM 1631 O O . LEU A 1 213 ? 14.986 11.51 -5.245 1 97.75 213 LEU A O 1
ATOM 1635 N N . ILE A 1 214 ? 14.516 9.494 -4.473 1 97.71 214 ILE A N 1
ATOM 1636 C CA . ILE A 1 214 ? 14.997 8.826 -5.678 1 97.71 214 ILE A CA 1
ATOM 1637 C C . ILE A 1 214 ? 14.121 9.214 -6.867 1 97.71 214 ILE A C 1
ATOM 1639 O O . ILE A 1 214 ? 14.629 9.487 -7.957 1 97.71 214 ILE A O 1
ATOM 1643 N N . CYS A 1 215 ? 12.853 9.218 -6.637 1 98.52 215 CYS A N 1
ATOM 1644 C CA . CYS A 1 215 ? 11.92 9.631 -7.679 1 98.52 215 CYS A CA 1
ATOM 1645 C C . CYS A 1 215 ? 12.224 11.047 -8.153 1 98.52 215 CYS A C 1
ATOM 1647 O O . CYS A 1 215 ? 12.224 11.317 -9.355 1 98.52 215 CYS A O 1
ATOM 1649 N N . SER A 1 216 ? 12.477 11.919 -7.206 1 98.49 216 SER A N 1
ATOM 1650 C CA . SER A 1 216 ? 12.785 13.307 -7.533 1 98.49 216 SER A CA 1
ATOM 1651 C C . SER A 1 216 ? 14.057 13.409 -8.368 1 98.49 216 SER A C 1
ATOM 1653 O O . SER A 1 216 ? 14.1 14.146 -9.355 1 98.49 216 SER A O 1
ATOM 1655 N N . LYS A 1 217 ? 15.091 12.662 -7.996 1 98.15 217 LYS A N 1
ATOM 1656 C CA . LYS A 1 217 ? 16.344 12.645 -8.744 1 98.15 217 LYS A CA 1
ATOM 1657 C C . LYS A 1 217 ? 16.118 12.201 -10.186 1 98.15 217 LYS A C 1
ATOM 1659 O O . LYS A 1 217 ? 16.659 12.799 -11.118 1 98.15 217 LYS A O 1
ATOM 1664 N N . ALA A 1 218 ? 15.305 11.212 -10.338 1 98.61 218 ALA A N 1
ATOM 1665 C CA . ALA A 1 218 ? 15.012 10.699 -11.674 1 98.61 218 ALA A CA 1
ATOM 1666 C C . ALA A 1 218 ? 14.21 11.711 -12.486 1 98.61 218 ALA A C 1
ATOM 1668 O O . ALA A 1 218 ? 14.477 11.916 -13.673 1 98.61 218 ALA A O 1
ATOM 1669 N N . ALA A 1 219 ? 13.249 12.317 -11.847 1 98.51 219 ALA A N 1
ATOM 1670 C CA . ALA A 1 219 ? 12.425 13.321 -12.515 1 98.51 219 ALA A CA 1
ATOM 1671 C C . ALA A 1 219 ? 13.269 14.504 -12.978 1 98.51 219 ALA A C 1
ATOM 1673 O O . ALA A 1 219 ? 13.053 15.04 -14.068 1 98.51 219 ALA A O 1
ATOM 1674 N N . GLU A 1 220 ? 14.182 14.893 -12.179 1 97.33 220 GLU A N 1
ATOM 1675 C CA . GLU A 1 220 ? 15.074 15.997 -12.52 1 97.33 220 GLU A CA 1
ATOM 1676 C C . GLU A 1 220 ? 15.923 15.662 -13.743 1 97.33 220 GLU A C 1
ATOM 1678 O O . GLU A 1 220 ? 16.384 16.561 -14.45 1 97.33 220 GLU A O 1
ATOM 1683 N N . LYS A 1 221 ? 16.117 14.402 -13.988 1 97.88 221 LYS A N 1
ATOM 1684 C CA . LYS A 1 221 ? 16.835 13.944 -15.175 1 97.88 221 LYS A CA 1
ATOM 1685 C C . LYS A 1 221 ? 15.87 13.627 -16.313 1 97.88 221 LYS A C 1
ATOM 1687 O O . LYS A 1 221 ? 16.178 12.814 -17.187 1 97.88 221 LYS A O 1
ATOM 1692 N N . ASN A 1 222 ? 14.609 14.067 -16.174 1 97.57 222 ASN A N 1
ATOM 1693 C CA . ASN A 1 222 ? 13.571 14.021 -17.198 1 97.57 222 ASN A CA 1
ATOM 1694 C C . ASN A 1 222 ? 13.061 12.599 -17.416 1 97.57 222 ASN A C 1
ATOM 1696 O O . ASN A 1 222 ? 12.711 12.225 -18.537 1 97.57 222 ASN A O 1
ATOM 1700 N N . ASP A 1 223 ? 13.202 11.788 -16.391 1 98.41 223 ASP A N 1
ATOM 1701 C CA . ASP A 1 223 ? 12.577 10.471 -16.456 1 98.41 223 ASP A CA 1
ATOM 1702 C C . ASP A 1 223 ? 11.055 10.587 -16.505 1 98.41 223 ASP A C 1
ATOM 1704 O O . ASP A 1 223 ? 10.434 11.079 -15.561 1 98.41 223 ASP A O 1
ATOM 1708 N N . GLU A 1 224 ? 10.464 10.058 -17.526 1 98.2 224 GLU A N 1
ATOM 1709 C CA . GLU A 1 224 ? 9.038 10.251 -17.775 1 98.2 224 GLU A CA 1
ATOM 1710 C C . GLU A 1 224 ? 8.193 9.543 -16.719 1 98.2 224 GLU A C 1
ATOM 1712 O O . GLU A 1 224 ? 7.134 10.039 -16.33 1 98.2 224 GLU A O 1
ATOM 1717 N N . VAL A 1 225 ? 8.655 8.385 -16.281 1 98.34 225 VAL A N 1
ATOM 1718 C CA . VAL A 1 225 ? 7.91 7.624 -15.283 1 98.34 225 VAL A CA 1
ATOM 1719 C C . VAL A 1 225 ? 7.911 8.375 -13.953 1 98.34 225 VAL A C 1
ATOM 1721 O O . VAL A 1 225 ? 6.865 8.528 -13.318 1 98.34 225 VAL A O 1
ATOM 1724 N N . ALA A 1 226 ? 9.068 8.888 -13.556 1 98.65 226 ALA A N 1
ATOM 1725 C CA . ALA A 1 226 ? 9.187 9.646 -12.313 1 98.65 226 ALA A CA 1
ATOM 1726 C C . ALA A 1 226 ? 8.347 10.919 -12.364 1 98.65 226 ALA A C 1
ATOM 1728 O O . ALA A 1 226 ? 7.659 11.255 -11.397 1 98.65 226 ALA A O 1
ATOM 1729 N N . ILE A 1 227 ? 8.37 11.585 -13.496 1 98.69 227 ILE A N 1
ATOM 1730 C CA . ILE A 1 227 ? 7.586 12.802 -13.677 1 98.69 227 ILE A CA 1
ATOM 1731 C C . ILE A 1 227 ? 6.098 12.481 -13.558 1 98.69 227 ILE A C 1
ATOM 1733 O O . ILE A 1 227 ? 5.348 13.218 -12.914 1 98.69 227 ILE A O 1
ATOM 1737 N N . SER A 1 228 ? 5.722 11.375 -14.134 1 98.7 228 SER A N 1
ATOM 1738 C CA . SER A 1 228 ? 4.323 10.966 -14.077 1 98.7 228 SER A CA 1
ATOM 1739 C C . SER A 1 228 ? 3.889 10.676 -12.644 1 98.7 228 SER A C 1
ATOM 1741 O O . SER A 1 228 ? 2.755 10.969 -12.261 1 98.7 228 SER A O 1
ATOM 1743 N N . ILE A 1 229 ? 4.777 10.115 -11.849 1 98.68 229 ILE A N 1
ATOM 1744 C CA . ILE A 1 229 ? 4.47 9.815 -10.455 1 98.68 229 ILE A CA 1
ATOM 1745 C C . ILE A 1 229 ? 4.201 11.112 -9.695 1 98.68 229 ILE A C 1
ATOM 1747 O O . ILE A 1 229 ? 3.225 11.209 -8.947 1 98.68 229 ILE A O 1
ATOM 1751 N N . PHE A 1 230 ? 4.985 12.144 -9.957 1 98.75 230 PHE A N 1
ATOM 1752 C CA . PHE A 1 230 ? 4.778 13.43 -9.302 1 98.75 230 PHE A CA 1
ATOM 1753 C C . PHE A 1 230 ? 3.514 14.104 -9.819 1 98.75 230 PHE A C 1
ATOM 1755 O O . PHE A 1 230 ? 2.803 14.768 -9.061 1 98.75 230 PHE A O 1
ATOM 1762 N N . ASN A 1 231 ? 3.275 13.963 -11.106 1 98.81 231 ASN A N 1
ATOM 1763 C CA . ASN A 1 231 ? 2.033 14.496 -11.657 1 98.81 231 ASN A CA 1
ATOM 1764 C C . ASN A 1 231 ? 0.811 13.891 -10.973 1 98.81 231 ASN A C 1
ATOM 1766 O O . ASN A 1 231 ? -0.117 14.61 -10.599 1 98.81 231 ASN A O 1
ATOM 1770 N N . ASP A 1 232 ? 0.856 12.589 -10.816 1 98.68 232 ASP A N 1
ATOM 1771 C CA . ASP A 1 232 ? -0.241 11.897 -10.147 1 98.68 232 ASP A CA 1
ATOM 1772 C C . ASP A 1 232 ? -0.348 12.323 -8.684 1 98.68 232 ASP A C 1
ATOM 1774 O O . ASP A 1 232 ? -1.452 12.476 -8.156 1 98.68 232 ASP A O 1
ATOM 1778 N N . ALA A 1 233 ? 0.779 12.481 -8.023 1 98.71 233 ALA A N 1
ATOM 1779 C CA . ALA A 1 233 ? 0.793 12.937 -6.636 1 98.71 233 ALA A CA 1
ATOM 1780 C C . ALA A 1 233 ? 0.142 14.311 -6.503 1 98.71 233 ALA A C 1
ATOM 1782 O O . ALA A 1 233 ? -0.689 14.528 -5.618 1 98.71 233 ALA A O 1
ATOM 1783 N N . GLY A 1 234 ? 0.543 15.212 -7.396 1 98.71 234 GLY A N 1
ATOM 1784 C CA . GLY A 1 234 ? -0.047 16.541 -7.394 1 98.71 234 GLY A CA 1
ATOM 1785 C C . GLY A 1 234 ? -1.544 16.531 -7.639 1 98.71 234 GLY A C 1
ATOM 1786 O O . GLY A 1 234 ? -2.285 17.296 -7.018 1 98.71 234 GLY A O 1
ATOM 1787 N N . LYS A 1 235 ? -1.946 15.667 -8.545 1 98.64 235 LYS A N 1
ATOM 1788 C CA . LYS A 1 235 ? -3.373 15.525 -8.819 1 98.64 235 LYS A CA 1
ATOM 1789 C C . LYS A 1 235 ? -4.13 15.079 -7.571 1 98.64 235 LYS A C 1
ATOM 1791 O O . LYS A 1 235 ? -5.198 15.613 -7.263 1 98.64 235 LYS A O 1
ATOM 1796 N N . GLU A 1 236 ? -3.588 14.098 -6.874 1 98.38 236 GLU A N 1
ATOM 1797 C CA . GLU A 1 236 ? -4.21 13.592 -5.654 1 98.38 236 GLU A CA 1
ATOM 1798 C C . GLU A 1 236 ? -4.314 14.684 -4.593 1 98.38 236 GLU A C 1
ATOM 1800 O O . GLU A 1 236 ? -5.353 14.833 -3.947 1 98.38 236 GLU A O 1
ATOM 1805 N N . ILE A 1 237 ? -3.291 15.451 -4.408 1 98.55 237 ILE A N 1
ATOM 1806 C CA . ILE A 1 237 ? -3.282 16.532 -3.429 1 98.55 237 ILE A CA 1
ATOM 1807 C C . ILE A 1 237 ? -4.295 17.601 -3.832 1 98.55 237 ILE A C 1
ATOM 1809 O O . ILE A 1 237 ? -5.027 18.122 -2.987 1 98.55 237 ILE A O 1
ATOM 1813 N N . ALA A 1 238 ? -4.343 17.925 -5.141 1 98.62 238 ALA A N 1
ATOM 1814 C CA . ALA A 1 238 ? -5.307 18.901 -5.641 1 98.62 238 ALA A CA 1
ATOM 1815 C C . ALA A 1 238 ? -6.738 18.459 -5.347 1 98.62 238 ALA A C 1
ATOM 1817 O O . ALA A 1 238 ? -7.602 19.288 -5.049 1 98.62 238 ALA A O 1
ATOM 1818 N N . GLU A 1 239 ? -6.933 17.19 -5.438 1 98 239 GLU A N 1
ATOM 1819 C CA . GLU A 1 239 ? -8.269 16.669 -5.162 1 98 239 GLU A CA 1
ATOM 1820 C C . GLU A 1 239 ? -8.674 16.931 -3.714 1 98 239 GLU A C 1
ATOM 1822 O O . GLU A 1 239 ? -9.832 17.252 -3.437 1 98 239 GLU A O 1
ATOM 1827 N N . LEU A 1 240 ? -7.775 16.758 -2.749 1 98.16 240 LEU A N 1
ATOM 1828 C CA . LEU A 1 240 ? -8.047 17.083 -1.353 1 98.16 240 LEU A CA 1
ATOM 1829 C C . LEU A 1 240 ? -8.423 18.553 -1.2 1 98.16 240 LEU A C 1
ATOM 1831 O O . LEU A 1 240 ? -9.41 18.88 -0.536 1 98.16 240 LEU A O 1
ATOM 1835 N N . ILE A 1 241 ? -7.644 19.395 -1.877 1 98.25 241 ILE A N 1
ATOM 1836 C CA . ILE A 1 241 ? -7.838 20.838 -1.794 1 98.25 241 ILE A CA 1
ATOM 1837 C C . ILE A 1 241 ? -9.196 21.211 -2.383 1 98.25 241 ILE A C 1
ATOM 1839 O O . ILE A 1 241 ? -9.948 21.984 -1.786 1 98.25 241 ILE A O 1
ATOM 1843 N N . ASN A 1 242 ? -9.48 20.659 -3.529 1 98.32 242 ASN A N 1
ATOM 1844 C CA . ASN A 1 242 ? -10.698 20.997 -4.256 1 98.32 242 ASN A CA 1
ATOM 1845 C C . ASN A 1 242 ? -11.946 20.701 -3.429 1 98.32 242 ASN A C 1
ATOM 1847 O O . ASN A 1 242 ? -12.926 21.446 -3.486 1 98.32 242 ASN A O 1
ATOM 1851 N N . LEU A 1 243 ? -11.919 19.674 -2.667 1 97.64 243 LEU A N 1
ATOM 1852 C CA . LEU A 1 243 ? -13.049 19.332 -1.811 1 97.64 243 LEU A CA 1
ATOM 1853 C C . LEU A 1 243 ? -13.249 20.386 -0.727 1 97.64 243 LEU A C 1
ATOM 1855 O O . LEU A 1 243 ? -14.384 20.733 -0.395 1 97.64 243 LEU A O 1
ATOM 1859 N N . LEU A 1 244 ? -12.153 20.843 -0.194 1 97.53 244 LEU A N 1
ATOM 1860 C CA . LEU A 1 244 ? -12.221 21.838 0.871 1 97.53 244 LEU A CA 1
ATOM 1861 C C . LEU A 1 244 ? -12.613 23.203 0.315 1 97.53 244 LEU A C 1
ATOM 1863 O O . LEU A 1 244 ? -13.262 23.994 1.002 1 97.53 244 LEU A O 1
ATOM 1867 N N . LEU A 1 245 ? -12.249 23.48 -0.911 1 97.75 245 LEU A N 1
ATOM 1868 C CA . LEU A 1 245 ? -12.527 24.759 -1.553 1 97.75 245 LEU A CA 1
ATOM 1869 C C . LEU A 1 245 ? -14.027 24.962 -1.736 1 97.75 245 LEU A C 1
ATOM 1871 O O . LEU A 1 245 ? -14.493 26.095 -1.87 1 97.75 245 LEU A O 1
ATOM 1875 N N . ILE A 1 246 ? -14.781 23.874 -1.743 1 95.92 246 ILE A N 1
ATOM 1876 C CA . ILE A 1 246 ? -16.222 23.923 -1.963 1 95.92 246 ILE A CA 1
ATOM 1877 C C . ILE A 1 246 ? -16.878 24.794 -0.894 1 95.92 246 ILE A C 1
ATOM 1879 O O . ILE A 1 246 ? -17.864 25.483 -1.165 1 95.92 246 ILE A O 1
ATOM 1883 N N . ASP A 1 247 ? -16.312 24.885 0.249 1 95.09 247 ASP A N 1
ATOM 1884 C CA . ASP A 1 247 ? -16.915 25.567 1.39 1 95.09 247 ASP A CA 1
ATOM 1885 C C . ASP A 1 247 ? -16.629 27.067 1.347 1 95.09 247 ASP A C 1
ATOM 1887 O O . ASP A 1 247 ? -17.171 27.83 2.148 1 95.09 247 ASP A O 1
ATOM 1891 N N . PHE A 1 248 ? -15.781 27.467 0.471 1 96.61 248 PHE A N 1
ATOM 1892 C CA . PHE A 1 248 ? -15.431 28.879 0.369 1 96.61 248 PHE A CA 1
ATOM 1893 C C . PHE A 1 248 ? -16.246 29.562 -0.722 1 96.61 248 PHE A C 1
ATOM 1895 O O . PHE A 1 248 ? -16.379 29.033 -1.828 1 96.61 248 PHE A O 1
ATOM 1902 N N . LYS A 1 249 ? -16.791 30.641 -0.438 1 93.65 249 LYS A N 1
ATOM 1903 C CA . LYS A 1 249 ? -17.591 31.394 -1.4 1 93.65 249 LYS A CA 1
ATOM 1904 C C . LYS A 1 249 ? -16.715 32.324 -2.234 1 93.65 249 LYS A C 1
ATOM 1906 O O . LYS A 1 249 ? -17.025 32.602 -3.395 1 93.65 249 LYS A O 1
ATOM 1911 N N . GLU A 1 250 ? -15.653 32.739 -1.643 1 91.69 250 GLU A N 1
ATOM 1912 C CA . GLU A 1 250 ? -14.793 33.726 -2.288 1 91.69 250 GLU A CA 1
ATOM 1913 C C . GLU A 1 250 ? -13.74 33.052 -3.163 1 91.69 250 GLU A C 1
ATOM 1915 O O . GLU A 1 250 ? -13.478 31.857 -3.018 1 91.69 250 GLU A O 1
ATOM 1920 N N . ASP A 1 251 ? -13.229 33.862 -4.039 1 93.87 251 ASP A N 1
ATOM 1921 C CA . ASP A 1 251 ? -12.091 33.431 -4.846 1 93.87 251 ASP A CA 1
ATOM 1922 C C . ASP A 1 251 ? -10.77 33.762 -4.155 1 93.87 251 ASP A C 1
ATOM 1924 O O . ASP A 1 251 ? -10.76 34.381 -3.089 1 93.87 251 ASP A O 1
ATOM 1928 N N . ASN A 1 252 ? -9.716 33.22 -4.632 1 95.69 252 ASN A N 1
ATOM 1929 C CA . ASN A 1 252 ? -8.36 33.476 -4.158 1 95.69 252 ASN A CA 1
ATOM 1930 C C . ASN A 1 252 ? -8.156 32.958 -2.737 1 95.69 252 ASN A C 1
ATOM 1932 O O . ASN A 1 252 ? -7.559 33.64 -1.903 1 95.69 252 ASN A O 1
ATOM 1936 N N . VAL A 1 253 ? -8.75 31.87 -2.47 1 97.89 253 VAL A N 1
ATOM 1937 C CA . VAL A 1 253 ? -8.581 31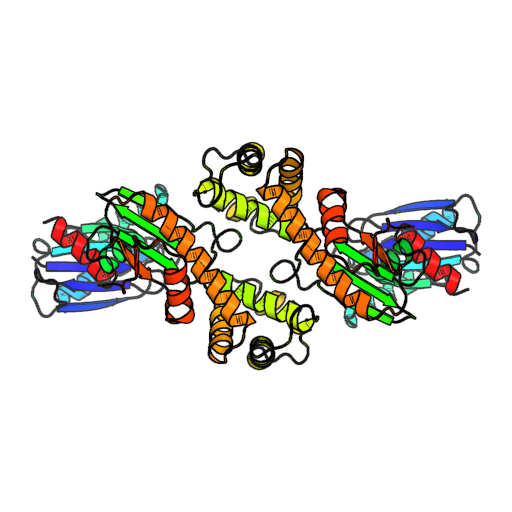.221 -1.174 1 97.89 253 VAL A CA 1
ATOM 1938 C C . VAL A 1 253 ? -7.122 30.809 -0.989 1 97.89 253 VAL A C 1
ATOM 1940 O O . VAL A 1 253 ? -6.563 30.092 -1.822 1 97.89 253 VAL A O 1
ATOM 1943 N N . PRO A 1 254 ? -6.507 31.301 0.035 1 98.01 254 PRO A N 1
ATOM 1944 C CA . PRO A 1 254 ? -5.117 30.888 0.243 1 98.01 254 PRO A CA 1
ATOM 1945 C C . PRO A 1 254 ? -4.985 29.402 0.568 1 98.01 254 PRO A C 1
ATOM 1947 O O . PRO A 1 254 ? -5.707 28.887 1.425 1 98.01 254 PRO A O 1
ATOM 1950 N N . VAL A 1 255 ? -4.142 28.743 -0.121 1 98.42 255 VAL A N 1
ATOM 1951 C CA . VAL A 1 255 ? -3.781 27.347 0.105 1 98.42 255 VAL A CA 1
ATOM 1952 C C . VAL A 1 255 ? -2.294 27.245 0.434 1 98.42 255 VAL A C 1
ATOM 1954 O O . VAL A 1 255 ? -1.443 27.467 -0.432 1 98.42 255 VAL A O 1
ATOM 1957 N N . SER A 1 256 ? -2.018 26.94 1.62 1 98.32 256 SER A N 1
ATOM 1958 C CA . SER A 1 256 ? -0.626 26.781 2.029 1 98.32 256 SER A CA 1
ATOM 1959 C C . SER A 1 256 ? -0.252 25.308 2.154 1 98.32 256 SER A C 1
ATOM 1961 O O . SER A 1 256 ? -1.076 24.428 1.894 1 98.32 256 SER A O 1
ATOM 1963 N N . TYR A 1 257 ? 1.026 25.037 2.402 1 97.88 257 TYR A N 1
ATOM 1964 C CA . TYR A 1 257 ? 1.49 23.654 2.414 1 97.88 257 TYR A CA 1
ATOM 1965 C C . TYR A 1 257 ? 2.629 23.47 3.409 1 97.88 257 TYR A C 1
ATOM 1967 O O . TYR A 1 257 ? 3.372 24.412 3.693 1 97.88 257 TYR A O 1
ATOM 1975 N N . ILE A 1 258 ? 2.609 22.326 3.957 1 94.86 258 ILE A N 1
ATOM 1976 C CA . ILE A 1 258 ? 3.645 21.903 4.894 1 94.86 258 ILE A CA 1
ATOM 1977 C C . ILE A 1 258 ? 4.057 20.464 4.592 1 94.86 258 ILE A C 1
ATOM 1979 O O . ILE A 1 258 ? 3.23 19.65 4.173 1 94.86 258 ILE A O 1
ATOM 1983 N N . GLY A 1 259 ? 5.466 20.218 4.811 1 94.13 259 GLY A N 1
ATOM 1984 C CA . GLY A 1 259 ? 5.904 18.836 4.694 1 94.13 259 GLY A CA 1
ATOM 1985 C C . GLY A 1 259 ? 7.006 18.645 3.669 1 94.13 259 GLY A C 1
ATOM 1986 O O . GLY A 1 259 ? 7.162 19.46 2.757 1 94.13 259 GLY A O 1
ATOM 1987 N N . GLY A 1 260 ? 7.603 17.567 3.753 1 95.17 260 GLY A N 1
ATOM 1988 C CA . GLY A 1 260 ? 8.812 17.293 2.993 1 95.17 260 GLY A CA 1
ATOM 1989 C C . GLY A 1 260 ? 8.554 17.107 1.509 1 95.17 260 GLY A C 1
ATOM 1990 O O . GLY A 1 260 ? 9.452 17.302 0.688 1 95.17 260 GLY A O 1
ATOM 1991 N N . VAL A 1 261 ? 7.375 16.737 1.115 1 97.84 261 VAL A N 1
ATOM 1992 C CA . VAL A 1 261 ? 7.049 16.505 -0.288 1 97.84 261 VAL A CA 1
ATOM 1993 C C . VAL A 1 261 ? 7.221 17.8 -1.08 1 97.84 261 VAL A C 1
ATOM 1995 O O . VAL A 1 261 ? 7.635 17.775 -2.241 1 97.84 261 VAL A O 1
ATOM 1998 N N . PHE A 1 262 ? 7.008 18.92 -0.46 1 97.37 262 PHE A N 1
ATOM 1999 C CA . PHE A 1 262 ? 7.019 20.209 -1.142 1 97.37 262 PHE A CA 1
ATOM 2000 C C . PHE A 1 262 ? 8.447 20.699 -1.349 1 97.37 262 PHE A C 1
ATOM 2002 O O . PHE A 1 262 ? 8.674 21.688 -2.048 1 97.37 262 PHE A O 1
ATOM 2009 N N . LYS A 1 263 ? 9.376 19.987 -0.796 1 95.94 263 LYS A N 1
ATOM 2010 C CA . LYS A 1 263 ? 10.776 20.284 -1.081 1 95.94 263 LYS A CA 1
ATOM 2011 C C . LYS A 1 263 ? 11.124 19.959 -2.531 1 95.94 263 LYS A C 1
ATOM 2013 O O . LYS A 1 263 ? 12.151 20.409 -3.044 1 95.94 263 LYS A O 1
ATOM 2018 N N . SER A 1 264 ? 10.257 19.241 -3.153 1 96.37 264 SER A N 1
ATOM 2019 C CA . SER A 1 264 ? 10.459 18.918 -4.561 1 96.37 264 SER A CA 1
ATOM 2020 C C . SER A 1 264 ? 10.008 20.063 -5.462 1 96.37 264 SER A C 1
ATOM 2022 O O . SER A 1 264 ? 10.055 19.951 -6.688 1 96.37 264 SER A O 1
ATOM 2024 N N . GLU A 1 265 ? 9.442 21.121 -4.88 1 95.87 265 GLU A N 1
ATOM 2025 C CA . GLU A 1 265 ? 9.178 22.401 -5.531 1 95.87 265 GLU A CA 1
ATOM 2026 C C . GLU A 1 265 ? 8.24 22.231 -6.723 1 95.87 265 GLU A C 1
ATOM 2028 O O . GLU A 1 265 ? 7.14 21.691 -6.582 1 95.87 265 GLU A O 1
ATOM 2033 N N . GLU A 1 266 ? 8.761 22.495 -7.907 1 97.46 266 GLU A N 1
ATOM 2034 C CA . GLU A 1 266 ? 7.89 22.558 -9.077 1 97.46 266 GLU A CA 1
ATOM 2035 C C . GLU A 1 266 ? 7.394 21.169 -9.471 1 97.46 266 GLU A C 1
ATOM 2037 O O . GLU A 1 266 ? 6.317 21.032 -10.054 1 97.46 266 GLU A O 1
ATOM 2042 N N . LEU A 1 267 ? 8.112 20.152 -9.135 1 98.09 267 LEU A N 1
ATOM 2043 C CA . LEU A 1 267 ? 7.697 18.791 -9.459 1 98.09 267 LEU A CA 1
ATOM 2044 C C . LEU A 1 267 ? 6.322 18.489 -8.872 1 98.09 267 LEU A C 1
ATOM 2046 O O . LEU A 1 267 ? 5.531 17.761 -9.477 1 98.09 267 LEU A O 1
ATOM 2050 N N . ILE A 1 268 ? 6.073 19.083 -7.671 1 98.61 268 ILE A N 1
ATOM 2051 C CA . ILE A 1 268 ? 4.812 18.791 -6.998 1 98.61 268 ILE A CA 1
ATOM 2052 C C . ILE A 1 268 ? 3.869 19.984 -7.129 1 98.61 268 ILE A C 1
ATOM 2054 O O . ILE A 1 268 ? 2.664 19.812 -7.328 1 98.61 268 ILE A O 1
ATOM 2058 N N . LYS A 1 269 ? 4.364 21.231 -7.091 1 98.36 269 LYS A N 1
ATOM 2059 C CA . LYS A 1 269 ? 3.534 22.432 -7.088 1 98.36 269 LYS A CA 1
ATOM 2060 C C . LYS A 1 269 ? 2.845 22.628 -8.435 1 98.36 269 LYS A C 1
ATOM 2062 O O . LYS A 1 269 ? 1.673 23.007 -8.489 1 98.36 269 LYS A O 1
ATOM 2067 N N . THR A 1 270 ? 3.586 22.327 -9.53 1 98.36 270 THR A N 1
ATOM 2068 C CA . THR A 1 270 ? 3.045 22.543 -10.867 1 98.36 270 THR A CA 1
ATOM 2069 C C . THR A 1 270 ? 1.806 21.681 -11.095 1 98.36 270 THR A C 1
ATOM 2071 O O . THR A 1 270 ? 0.752 22.19 -11.481 1 98.36 270 THR A O 1
ATOM 2074 N N . PRO A 1 271 ? 1.906 20.388 -10.786 1 98.72 271 PRO A N 1
ATOM 2075 C CA . PRO A 1 271 ? 0.697 19.583 -10.969 1 98.72 271 PRO A CA 1
ATOM 2076 C C . PRO A 1 271 ? -0.426 19.978 -10.013 1 98.72 271 PRO A C 1
ATOM 2078 O O . PRO A 1 271 ? -1.603 19.923 -10.38 1 98.72 271 PRO A O 1
ATOM 2081 N N . ILE A 1 272 ? -0.145 20.361 -8.801 1 98.75 272 ILE A N 1
ATOM 2082 C CA . ILE A 1 272 ? -1.184 20.818 -7.885 1 98.75 272 ILE A CA 1
ATOM 2083 C C . ILE A 1 272 ? -1.926 22.005 -8.497 1 98.75 272 ILE A C 1
ATOM 2085 O O . ILE A 1 272 ? -3.158 22.021 -8.537 1 98.75 272 ILE A O 1
ATOM 2089 N N . MET A 1 273 ? -1.186 22.96 -8.967 1 98.37 273 MET A N 1
ATOM 2090 C CA . MET A 1 273 ? -1.778 24.166 -9.538 1 98.37 273 MET A CA 1
ATOM 2091 C C . MET A 1 273 ? -2.578 23.838 -10.794 1 98.37 273 MET A C 1
ATOM 2093 O O . MET A 1 273 ? -3.597 24.475 -11.069 1 98.37 273 MET A O 1
ATOM 2097 N N . LYS A 1 274 ? -2.095 22.847 -11.556 1 98.46 274 LYS A N 1
ATOM 2098 C CA . LYS A 1 274 ? -2.758 22.419 -12.785 1 98.46 274 LYS A CA 1
ATOM 2099 C C . LYS A 1 274 ? -4.139 21.841 -12.492 1 98.46 274 LYS A C 1
ATOM 2101 O O . LYS A 1 274 ? -5.101 22.122 -13.211 1 98.46 274 LYS A O 1
ATOM 2106 N N . TYR A 1 275 ? -4.247 21.098 -11.417 1 98.63 275 TYR A N 1
ATOM 2107 C CA . TYR A 1 275 ? -5.469 20.336 -11.186 1 98.63 275 TYR A CA 1
ATOM 2108 C C . TYR A 1 275 ? -6.323 20.989 -10.105 1 98.63 275 TYR A C 1
ATOM 2110 O O . TYR A 1 275 ? -7.471 20.594 -9.89 1 98.63 275 TYR A O 1
ATOM 2118 N N . MET A 1 276 ? -5.801 21.953 -9.385 1 98.42 276 MET A N 1
ATOM 2119 C CA . MET A 1 276 ? -6.544 22.658 -8.344 1 98.42 276 MET A CA 1
ATOM 2120 C C . MET A 1 276 ? -7.549 23.629 -8.955 1 98.42 276 MET A C 1
ATOM 2122 O O . MET A 1 276 ? -7.247 24.3 -9.944 1 98.42 276 MET A O 1
ATOM 2126 N N . ASN A 1 277 ? -8.709 23.689 -8.38 1 97.9 277 ASN A N 1
ATOM 2127 C CA . ASN A 1 277 ? -9.676 24.715 -8.755 1 97.9 277 ASN A CA 1
ATOM 2128 C C . ASN A 1 277 ? -9.066 26.112 -8.69 1 97.9 277 ASN A C 1
ATOM 2130 O O . ASN A 1 277 ? -8.346 26.436 -7.743 1 97.9 277 ASN A O 1
ATOM 2134 N N . LYS A 1 278 ? -9.379 26.94 -9.593 1 95.72 278 LYS A N 1
ATOM 2135 C CA . LYS A 1 278 ? -8.775 28.26 -9.754 1 95.72 278 LYS A CA 1
ATOM 2136 C C . LYS A 1 278 ? -9.155 29.183 -8.6 1 95.72 278 LYS A C 1
ATOM 2138 O O . LYS A 1 278 ? -8.55 30.242 -8.42 1 95.72 278 LYS A O 1
ATOM 2143 N N . LYS A 1 279 ? -10.129 28.732 -7.834 1 96.8 279 LYS A N 1
ATOM 2144 C CA . LYS A 1 279 ? -10.504 29.476 -6.635 1 96.8 279 LYS A CA 1
ATOM 2145 C C . LYS A 1 279 ? -9.369 29.483 -5.615 1 96.8 279 LYS A C 1
ATOM 2147 O O . LYS A 1 279 ? -9.299 30.371 -4.763 1 96.8 279 LYS A O 1
ATOM 2152 N N . GLY A 1 280 ? -8.546 28.481 -5.698 1 97.97 280 GLY A N 1
ATOM 2153 C CA . GLY A 1 280 ? -7.444 28.367 -4.755 1 97.97 280 GLY A CA 1
ATOM 2154 C C . GLY A 1 280 ? -6.155 28.98 -5.267 1 97.97 280 GLY A C 1
ATOM 2155 O O . GLY A 1 280 ? -5.892 28.971 -6.471 1 97.97 280 GLY A O 1
ATOM 2156 N N . ARG A 1 281 ? -5.398 29.488 -4.368 1 97.75 281 ARG A N 1
ATOM 2157 C CA . ARG A 1 281 ? -4.075 30.019 -4.682 1 97.75 281 ARG A CA 1
ATOM 2158 C C . ARG A 1 281 ? -3.012 29.415 -3.771 1 97.75 281 ARG A C 1
ATOM 2160 O O . ARG A 1 281 ? -3.064 29.584 -2.551 1 97.75 281 ARG A O 1
ATOM 2167 N N . LEU A 1 282 ? -2.11 28.742 -4.348 1 97.71 282 LEU A N 1
ATOM 2168 C CA . LEU A 1 282 ? -1.024 28.117 -3.601 1 97.71 282 LEU A CA 1
ATOM 2169 C C . LEU A 1 282 ? -0.048 29.166 -3.079 1 97.71 282 LEU A C 1
ATOM 2171 O O . LEU A 1 282 ? 0.452 29.991 -3.848 1 97.71 282 LEU A O 1
ATOM 2175 N N . LYS A 1 283 ? 0.173 29.139 -1.787 1 96.61 283 LYS A N 1
ATOM 2176 C CA . LYS A 1 283 ? 1.045 30.118 -1.145 1 96.61 283 LYS A CA 1
ATOM 2177 C C . LYS A 1 283 ? 2.004 29.444 -0.169 1 96.61 283 LYS A C 1
ATOM 2179 O O . LYS A 1 283 ? 1.626 28.5 0.528 1 96.61 283 LYS A O 1
ATOM 2184 N N . THR A 1 284 ? 3.209 29.939 -0.155 1 96.94 284 THR A N 1
ATOM 2185 C CA . THR A 1 284 ? 4.159 29.485 0.855 1 96.94 284 THR A CA 1
ATOM 2186 C C . THR A 1 284 ? 3.661 29.824 2.257 1 96.94 284 THR A C 1
ATOM 2188 O O . THR A 1 284 ? 2.958 30.818 2.448 1 96.94 284 THR A O 1
ATOM 2191 N N . PRO A 1 285 ? 4.003 28.985 3.199 1 97.39 285 PRO A N 1
ATOM 2192 C CA . PRO A 1 285 ? 3.613 29.325 4.569 1 97.39 285 PRO A CA 1
ATOM 2193 C C . PRO A 1 285 ? 4.118 30.7 5.002 1 97.39 285 PRO A C 1
ATOM 2195 O O . PRO A 1 285 ? 5.268 31.054 4.727 1 97.39 285 PRO A O 1
ATOM 2198 N N . LEU A 1 286 ? 3.293 31.446 5.668 1 96.77 286 LEU A N 1
ATOM 2199 C CA . LEU A 1 286 ? 3.649 32.807 6.054 1 96.77 286 LEU A CA 1
ATOM 2200 C C . LEU A 1 286 ? 4.562 32.805 7.275 1 96.77 286 LEU A C 1
ATOM 2202 O O . LEU A 1 286 ? 5.521 33.578 7.34 1 96.77 286 LEU A O 1
ATOM 2206 N N . TYR A 1 287 ? 4.209 31.908 8.236 1 96.39 287 TYR A N 1
ATOM 2207 C CA . TYR A 1 287 ? 4.966 31.859 9.482 1 96.39 287 TYR A CA 1
ATOM 2208 C C . TYR A 1 287 ? 5.165 30.421 9.943 1 96.39 287 TYR A C 1
ATOM 2210 O O . TYR A 1 287 ? 4.583 29.494 9.374 1 96.39 287 TYR A O 1
ATOM 2218 N N . THR A 1 288 ? 5.997 30.249 10.998 1 95.12 288 THR A N 1
ATOM 2219 C CA . THR A 1 288 ? 6.303 28.95 11.586 1 95.12 288 THR A CA 1
ATOM 2220 C C . THR A 1 288 ? 5.225 28.541 12.585 1 95.12 288 THR A C 1
ATOM 2222 O O . THR A 1 288 ? 4.401 29.364 12.989 1 95.12 288 THR A O 1
ATOM 2225 N N . PRO A 1 289 ? 5.214 27.264 12.896 1 95.64 289 PRO A N 1
ATOM 2226 C CA . PRO A 1 289 ? 4.198 26.784 13.836 1 95.64 289 PRO A CA 1
ATOM 2227 C C . PRO A 1 289 ? 4.233 27.524 15.172 1 95.64 289 PRO A C 1
ATOM 2229 O O . PRO A 1 289 ? 3.184 27.887 15.709 1 95.64 289 PRO A O 1
ATOM 2232 N N . GLU A 1 290 ? 5.413 27.805 15.662 1 96.58 290 GLU A N 1
ATOM 2233 C CA . GLU A 1 290 ? 5.46 28.494 16.948 1 96.58 290 GLU A CA 1
ATOM 2234 C C . GLU A 1 290 ? 4.941 29.924 16.827 1 96.58 290 GLU A C 1
ATOM 2236 O O . GLU A 1 290 ? 4.403 30.479 17.788 1 96.58 290 GLU A O 1
ATOM 2241 N N . TYR A 1 291 ? 5.111 30.529 15.713 1 97.43 291 TYR A N 1
ATOM 2242 C CA . TYR A 1 291 ? 4.471 31.82 15.485 1 97.43 291 TYR A CA 1
ATOM 2243 C C . TYR A 1 291 ? 2.953 31.682 15.474 1 97.43 291 TYR A C 1
ATOM 2245 O O . TYR A 1 291 ? 2.239 32.575 15.937 1 97.43 291 TYR A O 1
ATOM 2253 N N . GLY A 1 292 ? 2.47 30.576 14.872 1 97.38 292 GLY A N 1
ATOM 2254 C CA . GLY A 1 292 ? 1.046 30.29 14.952 1 97.38 292 GLY A CA 1
ATOM 2255 C C . GLY A 1 292 ? 0.529 30.233 16.377 1 97.38 292 GLY A C 1
ATOM 2256 O O . GLY A 1 292 ? -0.555 30.742 16.67 1 97.38 292 GLY A O 1
ATOM 2257 N N . ALA A 1 293 ? 1.319 29.621 17.19 1 96.94 293 ALA A N 1
ATOM 2258 C CA . ALA A 1 293 ? 0.974 29.583 18.608 1 96.94 293 ALA A CA 1
ATOM 2259 C C . ALA A 1 293 ? 0.922 30.99 19.198 1 96.94 293 ALA A C 1
ATOM 2261 O O . ALA A 1 293 ? -0.001 31.322 19.946 1 96.94 293 ALA A O 1
ATOM 2262 N N . TYR A 1 294 ? 1.866 31.809 18.828 1 97.25 294 TYR A N 1
ATOM 2263 C CA . TYR A 1 294 ? 1.888 33.207 19.244 1 97.25 294 TYR A CA 1
ATOM 2264 C C . TYR A 1 294 ? 0.61 33.922 18.823 1 97.25 294 TYR A C 1
ATOM 2266 O O . TYR A 1 294 ? 0.023 34.671 19.608 1 97.25 294 TYR A O 1
ATOM 2274 N N . LEU A 1 295 ? 0.126 33.598 17.65 1 97.05 295 LEU A N 1
ATOM 2275 C CA . LEU A 1 295 ? -1.073 34.253 17.139 1 97.05 295 LEU A CA 1
ATOM 2276 C C . LEU A 1 295 ? -2.291 33.895 17.983 1 97.05 295 LEU A C 1
ATOM 2278 O O . LEU A 1 295 ? -3.165 34.735 18.208 1 97.05 295 LEU A O 1
ATOM 2282 N N . TYR A 1 296 ? -2.334 32.693 18.443 1 95.48 296 TYR A N 1
ATOM 2283 C CA . TYR A 1 296 ? -3.402 32.318 19.363 1 95.48 296 TYR A CA 1
ATOM 2284 C C . TYR A 1 296 ? -3.315 33.12 20.656 1 95.48 296 TYR A C 1
ATOM 2286 O O . TYR A 1 296 ? -4.336 33.551 21.197 1 95.48 296 TYR A O 1
ATOM 2294 N N . GLY A 1 297 ? -2.125 33.321 21.149 1 95.26 297 GLY A N 1
ATOM 2295 C CA . GLY A 1 297 ? -1.894 34.052 22.384 1 95.26 297 GLY A CA 1
ATOM 2296 C C . GLY A 1 297 ? -2.345 35.499 22.316 1 95.26 297 GLY A C 1
ATOM 2297 O O . GLY A 1 297 ? -2.95 36.011 23.26 1 95.26 297 GLY A O 1
ATOM 2298 N N . ILE A 1 298 ? -2.069 36.12 21.218 1 94.56 298 ILE A N 1
ATOM 2299 C CA . ILE A 1 298 ? -2.366 37.542 21.081 1 94.56 298 ILE A CA 1
ATOM 2300 C C . ILE A 1 298 ? -3.876 37.746 20.983 1 94.56 298 ILE A C 1
ATOM 2302 O O . ILE A 1 298 ? -4.392 38.802 21.356 1 94.56 298 ILE A O 1
ATOM 2306 N N . GLU A 1 299 ? -4.563 36.736 20.488 1 90.97 299 GLU A N 1
ATOM 2307 C CA . GLU A 1 299 ? -6.014 36.833 20.357 1 90.97 299 GLU A CA 1
ATOM 2308 C C . GLU A 1 299 ? -6.701 36.681 21.711 1 90.97 299 GLU A C 1
ATOM 2310 O O . GLU A 1 299 ? -7.855 37.083 21.876 1 90.97 299 GLU A O 1
ATOM 2315 N N . GLU A 1 300 ? -6.141 35.906 22.553 1 79.69 300 GLU A N 1
ATOM 2316 C CA . GLU A 1 300 ? -6.692 35.681 23.886 1 79.69 300 GLU A CA 1
ATOM 2317 C C . GLU A 1 300 ? -6.544 36.922 24.762 1 79.69 300 GLU A C 1
ATOM 2319 O O . GLU A 1 300 ? -7.265 37.081 25.748 1 79.69 300 GLU A O 1
ATOM 2324 N N . LYS A 1 301 ? -5.932 38.005 24.355 1 66.83 301 LYS A N 1
ATOM 2325 C CA . LYS A 1 301 ? -5.778 39.228 25.137 1 66.83 301 LYS A CA 1
ATOM 2326 C C . LYS A 1 301 ? -7.096 39.992 25.227 1 66.83 301 LYS A C 1
ATOM 2328 O O . LYS A 1 301 ? -7.9 39.967 24.293 1 66.83 301 LYS A O 1
ATOM 2333 N N . MET B 1 1 ? 2.997 -50.162 -14.137 1 91.26 1 MET B N 1
ATOM 2334 C CA . MET B 1 1 ? 3.579 -49.01 -13.453 1 91.26 1 MET B CA 1
ATOM 2335 C C . MET B 1 1 ? 2.49 -48.122 -12.861 1 91.26 1 MET B C 1
ATOM 2337 O O . MET B 1 1 ? 1.437 -47.932 -13.473 1 91.26 1 MET B O 1
ATOM 2341 N N . TYR B 1 2 ? 2.662 -47.716 -11.649 1 96.66 2 TYR B N 1
ATOM 2342 C CA . TYR B 1 2 ? 1.758 -46.801 -10.96 1 96.66 2 TYR B CA 1
ATOM 2343 C C . TYR B 1 2 ? 2.47 -45.504 -10.594 1 96.66 2 TYR B C 1
ATOM 2345 O O . TYR B 1 2 ? 3.702 -45.448 -10.578 1 96.66 2 TYR B O 1
ATOM 2353 N N . TYR B 1 3 ? 1.624 -44.486 -10.419 1 97.88 3 TYR B N 1
ATOM 2354 C CA . TYR B 1 3 ? 2.179 -43.159 -10.18 1 97.88 3 TYR B CA 1
ATOM 2355 C C . TYR B 1 3 ? 1.493 -42.485 -8.998 1 97.88 3 TYR B C 1
ATOM 2357 O O . TYR B 1 3 ? 0.269 -42.556 -8.86 1 97.88 3 TYR B O 1
ATOM 2365 N N . ILE B 1 4 ? 2.228 -41.874 -8.151 1 98.18 4 ILE B N 1
ATOM 2366 C CA . ILE B 1 4 ? 1.672 -41.018 -7.109 1 98.18 4 ILE B CA 1
ATOM 2367 C C . ILE B 1 4 ? 2.006 -39.558 -7.409 1 98.18 4 ILE B C 1
ATOM 2369 O O . ILE B 1 4 ? 3.177 -39.198 -7.549 1 98.18 4 ILE B O 1
ATOM 2373 N N . GLY B 1 5 ? 0.982 -38.718 -7.628 1 98.22 5 GLY B N 1
ATOM 2374 C CA . GLY B 1 5 ? 1.145 -37.273 -7.679 1 98.22 5 GLY B CA 1
ATOM 2375 C C . GLY B 1 5 ? 0.877 -36.596 -6.349 1 98.22 5 GLY B C 1
ATOM 2376 O O . GLY B 1 5 ? -0.163 -36.825 -5.727 1 98.22 5 GLY B O 1
ATOM 2377 N N . VAL B 1 6 ? 1.824 -35.772 -5.913 1 98.18 6 VAL B N 1
ATOM 2378 C CA . VAL B 1 6 ? 1.706 -35.157 -4.594 1 98.18 6 VAL B CA 1
ATOM 2379 C C . VAL B 1 6 ? 1.686 -33.636 -4.733 1 98.18 6 VAL B C 1
ATOM 2381 O O . VAL B 1 6 ? 2.614 -33.045 -5.288 1 98.18 6 VAL B O 1
ATOM 2384 N N . ASP B 1 7 ? 0.648 -32.994 -4.32 1 97.01 7 ASP B N 1
ATOM 2385 C CA . ASP B 1 7 ? 0.558 -31.548 -4.14 1 97.01 7 ASP B CA 1
ATOM 2386 C C . ASP B 1 7 ? 0.696 -31.168 -2.668 1 97.01 7 ASP B C 1
ATOM 2388 O O . ASP B 1 7 ? -0.261 -31.284 -1.899 1 97.01 7 ASP B O 1
ATOM 2392 N N . ALA B 1 8 ? 1.877 -30.756 -2.363 1 94.38 8 ALA B N 1
ATOM 2393 C CA . ALA B 1 8 ? 2.187 -30.454 -0.968 1 94.38 8 ALA B CA 1
ATOM 2394 C C . ALA B 1 8 ? 2.236 -28.948 -0.73 1 94.38 8 ALA B C 1
ATOM 2396 O O . ALA B 1 8 ? 3.294 -28.327 -0.862 1 94.38 8 ALA B O 1
ATOM 2397 N N . GLY B 1 9 ? 1.133 -28.433 -0.311 1 82.7 9 GLY B N 1
ATOM 2398 C CA . GLY B 1 9 ? 1.007 -26.998 -0.108 1 82.7 9 GLY B CA 1
ATOM 2399 C C . GLY B 1 9 ? 1.159 -26.585 1.344 1 82.7 9 GLY B C 1
ATOM 2400 O O . GLY B 1 9 ? 1.644 -27.363 2.169 1 82.7 9 GLY B O 1
ATOM 2401 N N . GLY B 1 10 ? 0.798 -25.363 1.655 1 78.1 10 GLY B N 1
ATOM 2402 C CA . GLY B 1 10 ? 0.929 -24.799 2.989 1 78.1 10 GLY B CA 1
ATOM 2403 C C . GLY B 1 10 ? -0.15 -25.27 3.945 1 78.1 10 GLY B C 1
ATOM 2404 O O . GLY B 1 10 ? 0.029 -25.223 5.164 1 78.1 10 GLY B O 1
ATOM 2405 N N . THR B 1 11 ? -1.254 -25.794 3.422 1 83.13 11 THR B N 1
ATOM 2406 C CA . THR B 1 11 ? -2.374 -26.134 4.291 1 83.13 11 THR B CA 1
ATOM 2407 C C . THR B 1 11 ? -2.58 -27.645 4.342 1 83.13 11 THR B C 1
ATOM 2409 O O . THR B 1 11 ? -2.841 -28.206 5.408 1 83.13 11 THR B O 1
ATOM 2412 N N . LYS B 1 12 ? -2.445 -28.279 3.225 1 92.65 12 LYS B N 1
ATOM 2413 C CA . LYS B 1 12 ? -2.642 -29.724 3.155 1 92.65 12 LYS B CA 1
ATOM 2414 C C . LYS B 1 12 ? -1.719 -30.355 2.116 1 92.65 12 LYS B C 1
ATOM 2416 O O . LYS B 1 12 ? -1.117 -29.65 1.303 1 92.65 12 LYS B O 1
ATOM 2421 N N . THR B 1 13 ? -1.692 -31.574 2.217 1 97.22 13 THR B N 1
ATOM 2422 C CA . THR B 1 13 ? -0.937 -32.376 1.26 1 97.22 13 THR B CA 1
ATOM 2423 C C . THR B 1 13 ? -1.826 -33.445 0.631 1 97.22 13 THR B C 1
ATOM 2425 O O . THR B 1 13 ? -2.414 -34.266 1.338 1 97.22 13 THR B O 1
ATOM 2428 N N . LEU B 1 14 ? -1.928 -33.35 -0.665 1 97.88 14 LEU B N 1
ATOM 2429 C CA . LEU B 1 14 ? -2.781 -34.283 -1.394 1 97.88 14 LEU B CA 1
ATOM 2430 C C . LEU B 1 14 ? -1.942 -35.299 -2.161 1 97.88 14 LEU B C 1
ATOM 2432 O O . LEU B 1 14 ? -1.042 -34.924 -2.916 1 97.88 14 LEU B O 1
ATOM 2436 N N . PHE B 1 15 ? -2.215 -36.591 -1.904 1 98.27 15 PHE B N 1
ATOM 2437 C CA . PHE B 1 15 ? -1.619 -37.705 -2.631 1 98.27 15 PHE B CA 1
ATOM 2438 C C . PHE B 1 15 ? -2.658 -38.403 -3.5 1 98.27 15 PHE B C 1
ATOM 2440 O O . PHE B 1 15 ? -3.697 -38.842 -3.002 1 98.27 15 PHE B O 1
ATOM 2447 N N . SER B 1 16 ? -2.356 -38.52 -4.755 1 98.39 16 SER B N 1
ATOM 2448 C CA . SER B 1 16 ? -3.246 -39.263 -5.641 1 98.39 16 SER B CA 1
ATOM 2449 C C . SER B 1 16 ? -2.501 -40.381 -6.362 1 98.39 16 SER B C 1
ATOM 2451 O O . SER B 1 16 ? -1.435 -40.153 -6.937 1 98.39 16 SER B O 1
ATOM 2453 N N . LEU B 1 17 ? -3.044 -41.595 -6.321 1 98.48 17 LEU B N 1
ATOM 2454 C CA . LEU B 1 17 ? -2.521 -42.737 -7.063 1 98.48 17 LEU B CA 1
ATOM 2455 C C . LEU B 1 17 ? -3.143 -42.812 -8.453 1 98.48 17 LEU B C 1
ATOM 2457 O O . LEU B 1 17 ? -4.369 -42.827 -8.59 1 98.48 17 LEU B O 1
ATOM 2461 N N . PHE B 1 18 ? -2.282 -42.824 -9.426 1 97.97 18 PHE B N 1
ATOM 2462 C CA . PHE B 1 18 ? -2.736 -42.883 -10.811 1 97.97 18 PHE B CA 1
ATOM 2463 C C . PHE B 1 18 ? -2.268 -44.169 -11.48 1 97.97 18 PHE B C 1
ATOM 2465 O O . PHE B 1 18 ? -1.187 -44.677 -11.173 1 97.97 18 PHE B O 1
ATOM 2472 N N . ASN B 1 19 ? -3.054 -44.686 -12.467 1 96.8 19 ASN B N 1
ATOM 2473 C CA . ASN B 1 19 ? -2.544 -45.684 -13.401 1 96.8 19 ASN B CA 1
ATOM 2474 C C . ASN B 1 19 ? -1.919 -45.034 -14.632 1 96.8 19 ASN B C 1
ATOM 2476 O O . ASN B 1 19 ? -1.805 -43.809 -14.702 1 96.8 19 ASN B O 1
ATOM 2480 N N . HIS B 1 20 ? -1.508 -45.879 -15.568 1 94.62 20 HIS B N 1
ATOM 2481 C CA . HIS B 1 20 ? -0.782 -45.384 -16.732 1 94.62 20 HIS B CA 1
ATOM 2482 C C . HIS B 1 20 ? -1.681 -44.528 -17.618 1 94.62 20 HIS B C 1
ATOM 2484 O O . HIS B 1 20 ? -1.191 -43.716 -18.406 1 94.62 20 HIS B O 1
ATOM 2490 N N . GLU B 1 21 ? -3.053 -44.634 -17.486 1 95.01 21 GLU B N 1
ATOM 2491 C CA . GLU B 1 21 ? -4.006 -43.894 -18.308 1 95.01 21 GLU B CA 1
ATOM 2492 C C . GLU B 1 21 ? -4.384 -42.567 -17.656 1 95.01 21 GLU B C 1
ATOM 2494 O O . GLU B 1 21 ? -5.096 -41.757 -18.252 1 95.01 21 GLU B O 1
ATOM 2499 N N . GLY B 1 22 ? -3.9 -42.318 -16.404 1 95.72 22 GLY B N 1
ATOM 2500 C CA . GLY B 1 22 ? -4.178 -41.064 -15.722 1 95.72 22 GLY B CA 1
ATOM 2501 C C . GLY B 1 22 ? -5.422 -41.119 -14.856 1 95.72 22 GLY B C 1
ATOM 2502 O O . GLY B 1 22 ? -5.894 -40.087 -14.372 1 95.72 22 GLY B O 1
ATOM 2503 N N . ASN B 1 23 ? -5.959 -42.329 -14.649 1 96.63 23 ASN B N 1
ATOM 2504 C CA . ASN B 1 23 ? -7.109 -42.482 -13.766 1 96.63 23 ASN B CA 1
ATOM 2505 C C . ASN B 1 23 ? -6.691 -42.501 -12.298 1 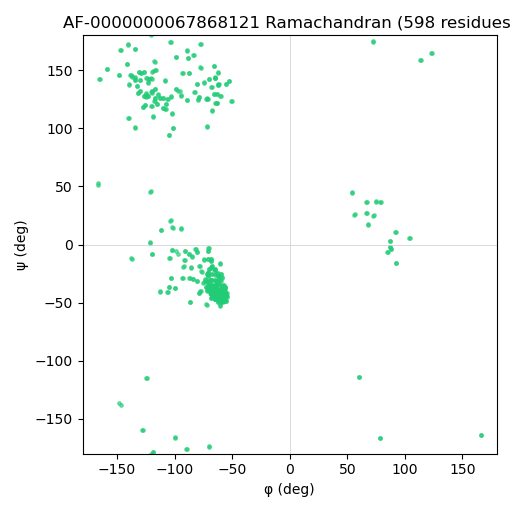96.63 23 ASN B C 1
ATOM 2507 O O . ASN B 1 23 ? -5.696 -43.135 -11.941 1 96.63 23 ASN B O 1
ATOM 2511 N N . VAL B 1 24 ? -7.474 -41.819 -11.524 1 97.57 24 VAL B N 1
ATOM 2512 C CA . VAL B 1 24 ? -7.218 -41.83 -10.088 1 97.57 24 VAL B CA 1
ATOM 2513 C C . VAL B 1 24 ? -7.747 -43.127 -9.479 1 97.57 24 VAL B C 1
ATOM 2515 O O . VAL B 1 24 ? -8.925 -43.456 -9.631 1 97.57 24 VAL B O 1
ATOM 2518 N N . LEU B 1 25 ? -6.914 -43.815 -8.767 1 97.8 25 LEU B N 1
ATOM 2519 C CA . LEU B 1 25 ? -7.296 -45.085 -8.16 1 97.8 25 LEU B CA 1
ATOM 2520 C C . LEU B 1 25 ? -7.551 -44.918 -6.666 1 97.8 25 LEU B C 1
ATOM 2522 O O . LEU B 1 25 ? -8.311 -45.687 -6.072 1 97.8 25 LEU B O 1
ATOM 2526 N N . TYR B 1 26 ? -6.862 -43.956 -6.101 1 97.61 26 TYR B N 1
ATOM 2527 C CA . TYR B 1 26 ? -6.911 -43.758 -4.657 1 97.61 26 TYR B CA 1
ATOM 2528 C C . TYR B 1 26 ? -6.351 -42.394 -4.274 1 97.61 26 TYR B C 1
ATOM 2530 O O . TYR B 1 26 ? -5.445 -41.88 -4.935 1 97.61 26 TYR B O 1
ATOM 2538 N N . LYS B 1 27 ? -6.945 -41.739 -3.273 1 97.87 27 LYS B N 1
ATOM 2539 C CA . LYS B 1 27 ? -6.507 -40.424 -2.815 1 97.87 27 LYS B CA 1
ATOM 2540 C C . LYS B 1 27 ? -6.331 -40.401 -1.299 1 97.87 27 LYS B C 1
ATOM 2542 O O . LYS B 1 27 ? -7.104 -41.025 -0.57 1 97.87 27 LYS B O 1
ATOM 2547 N N . VAL B 1 28 ? -5.291 -39.705 -0.89 1 97.04 28 VAL B N 1
ATOM 2548 C CA . VAL B 1 28 ? -5.021 -39.464 0.523 1 97.04 28 VAL B CA 1
ATOM 2549 C C . VAL B 1 28 ? -4.773 -37.976 0.756 1 97.04 28 VAL B C 1
ATOM 2551 O O . VAL B 1 28 ? -4.075 -37.327 -0.028 1 97.04 28 VAL B O 1
ATOM 2554 N N . VAL B 1 29 ? -5.426 -37.409 1.769 1 97.42 29 VAL B N 1
ATOM 2555 C CA . VAL B 1 29 ? -5.176 -36.024 2.151 1 97.42 29 VAL B CA 1
ATOM 2556 C C . VAL B 1 29 ? -4.631 -35.971 3.576 1 97.42 29 VAL B C 1
ATOM 2558 O O . VAL B 1 29 ? -5.221 -36.543 4.495 1 97.42 29 VAL B O 1
ATOM 2561 N N . LEU B 1 30 ? -3.526 -35.394 3.719 1 97.28 30 LEU B N 1
ATOM 2562 C CA . LEU B 1 30 ? -2.903 -35.213 5.025 1 97.28 30 LEU B CA 1
ATOM 2563 C C . LEU B 1 30 ? -2.687 -33.733 5.323 1 97.28 30 LEU B C 1
ATOM 2565 O O . LEU B 1 30 ? -3.12 -32.871 4.555 1 97.28 30 LEU B O 1
ATOM 2569 N N . GLY B 1 31 ? -2.12 -33.465 6.507 1 93.85 31 GLY B N 1
ATOM 2570 C CA . GLY B 1 31 ? -1.812 -32.09 6.867 1 93.85 31 GLY B CA 1
ATOM 2571 C C . GLY B 1 31 ? -0.672 -31.503 6.056 1 93.85 31 GLY B C 1
ATOM 2572 O O . GLY B 1 31 ? -0.133 -32.162 5.165 1 93.85 31 GLY B O 1
ATOM 2573 N N . THR B 1 32 ? -0.303 -30.377 6.409 1 92.79 32 THR B N 1
ATOM 2574 C CA . THR B 1 32 ? 0.744 -29.678 5.671 1 92.79 32 THR B CA 1
ATOM 2575 C C . THR B 1 32 ? 2.098 -30.35 5.887 1 92.79 32 THR B C 1
ATOM 2577 O O . THR B 1 32 ? 2.373 -30.869 6.971 1 92.79 32 THR B O 1
ATOM 2580 N N . CYS B 1 33 ? 2.878 -30.368 4.813 1 91.43 33 CYS B N 1
ATOM 2581 C CA . CYS B 1 33 ? 4.245 -30.852 4.968 1 91.43 33 CYS B CA 1
ATOM 2582 C C . CYS B 1 33 ? 5.249 -29.721 4.777 1 91.43 33 CYS B C 1
ATOM 2584 O O . CYS B 1 33 ? 6.437 -29.969 4.564 1 91.43 33 CYS B O 1
ATOM 2586 N N . HIS B 1 34 ? 4.705 -28.478 4.772 1 91.26 34 HIS B N 1
ATOM 2587 C CA . HIS B 1 34 ? 5.605 -27.34 4.623 1 91.26 34 HIS B CA 1
ATOM 2588 C C . HIS B 1 34 ? 6.627 -27.295 5.754 1 91.26 34 HIS B C 1
ATOM 2590 O O . HIS B 1 34 ? 6.258 -27.212 6.927 1 91.26 34 HIS B O 1
ATOM 2596 N N . PHE B 1 35 ? 7.854 -27.215 5.384 1 90.81 35 PHE B N 1
ATOM 2597 C CA . PHE B 1 35 ? 8.921 -27.428 6.356 1 90.81 35 PHE B CA 1
ATOM 2598 C C . PHE B 1 35 ? 8.947 -26.306 7.386 1 90.81 35 PHE B C 1
ATOM 2600 O O . PHE B 1 35 ? 9.392 -26.505 8.518 1 90.81 35 PHE B O 1
ATOM 2607 N N . MET B 1 36 ? 8.464 -25.14 7.05 1 87.89 36 MET B N 1
ATOM 2608 C CA . MET B 1 36 ? 8.449 -24.027 7.994 1 87.89 36 MET B CA 1
ATOM 2609 C C . MET B 1 36 ? 7.439 -24.272 9.11 1 87.89 36 MET B C 1
ATOM 2611 O O . MET B 1 36 ? 7.556 -23.701 10.195 1 87.89 36 MET B O 1
ATOM 2615 N N . GLN B 1 37 ? 6.505 -25.094 8.896 1 88.54 37 GLN B N 1
ATOM 2616 C CA . GLN B 1 37 ? 5.433 -25.347 9.852 1 88.54 37 GLN B CA 1
ATOM 2617 C C . GLN B 1 37 ? 5.692 -26.626 10.643 1 88.54 37 GLN B C 1
ATOM 2619 O O . GLN B 1 37 ? 5.426 -26.683 11.846 1 88.54 37 GLN B O 1
ATOM 2624 N N . VAL B 1 38 ? 6.267 -27.674 9.96 1 92.72 38 VAL B N 1
ATOM 2625 C CA . VAL B 1 38 ? 6.324 -28.978 10.612 1 92.72 38 VAL B CA 1
ATOM 2626 C C . VAL B 1 38 ? 7.775 -29.442 10.715 1 92.72 38 VAL B C 1
ATOM 2628 O O . VAL B 1 38 ? 8.052 -30.527 11.232 1 92.72 38 VAL B O 1
ATOM 2631 N N . GLY B 1 39 ? 8.723 -28.638 10.261 1 93.65 39 GLY B N 1
ATOM 2632 C CA . GLY B 1 39 ? 10.119 -29.044 10.232 1 93.65 39 GLY B CA 1
ATOM 2633 C C . GLY B 1 39 ? 10.417 -30.083 9.167 1 93.65 39 GLY B C 1
ATOM 2634 O O . GLY B 1 39 ? 9.501 -30.596 8.52 1 93.65 39 GLY B O 1
ATOM 2635 N N . TYR B 1 40 ? 11.675 -30.408 9.014 1 95.74 40 TYR B N 1
ATOM 2636 C CA . TYR B 1 40 ? 12.095 -31.367 7.998 1 95.74 40 TYR B CA 1
ATOM 2637 C C . TYR B 1 40 ? 11.688 -32.784 8.384 1 95.74 40 TYR B C 1
ATOM 2639 O O . TYR B 1 40 ? 11.379 -33.605 7.518 1 95.74 40 TYR B O 1
ATOM 2647 N N . GLU B 1 41 ? 11.669 -33.015 9.611 1 95.97 41 GLU B N 1
ATOM 2648 C CA . GLU B 1 41 ? 11.206 -34.32 10.073 1 95.97 41 GLU B CA 1
ATOM 2649 C C . GLU B 1 41 ? 9.711 -34.495 9.825 1 95.97 41 GLU B C 1
ATOM 2651 O O . GLU B 1 41 ? 9.253 -35.596 9.51 1 95.97 41 GLU B O 1
ATOM 2656 N N . GLY B 1 42 ? 9.024 -33.401 10.073 1 96.22 42 GLY B N 1
ATOM 2657 C CA . GLY B 1 42 ? 7.604 -33.424 9.759 1 96.22 42 GLY B CA 1
ATOM 2658 C C . GLY B 1 42 ? 7.323 -33.646 8.285 1 96.22 42 GLY B C 1
ATOM 2659 O O . GLY B 1 42 ? 6.414 -34.398 7.927 1 96.22 42 GLY B O 1
ATOM 2660 N N . LEU B 1 43 ? 8.076 -33.009 7.506 1 96.6 43 LEU B N 1
ATOM 2661 C CA . LEU B 1 43 ? 7.987 -33.211 6.064 1 96.6 43 LEU B CA 1
ATOM 2662 C C . LEU B 1 43 ? 8.207 -34.677 5.706 1 96.6 43 LEU B C 1
ATOM 2664 O O . LEU B 1 43 ? 7.404 -35.272 4.985 1 96.6 43 LEU B O 1
ATOM 2668 N N . TYR B 1 44 ? 9.23 -35.251 6.245 1 97.02 44 TYR B N 1
ATOM 2669 C CA . TYR B 1 44 ? 9.532 -36.666 6.061 1 97.02 44 TYR B CA 1
ATOM 2670 C C . TYR B 1 44 ? 8.347 -37.533 6.468 1 97.02 44 TYR B C 1
ATOM 2672 O O . TYR B 1 44 ? 7.931 -38.42 5.718 1 97.02 44 TYR B O 1
ATOM 2680 N N . SER B 1 45 ? 7.864 -37.241 7.593 1 97.85 45 SER B N 1
ATOM 2681 C CA . SER B 1 45 ? 6.808 -38.068 8.169 1 97.85 45 SER B CA 1
ATOM 2682 C C . SER B 1 45 ? 5.542 -38.018 7.321 1 97.85 45 SER B C 1
ATOM 2684 O O . SER B 1 45 ? 4.91 -39.049 7.078 1 97.85 45 SER B O 1
ATOM 2686 N N . VAL B 1 46 ? 5.17 -36.844 6.863 1 97.72 46 VAL B N 1
ATOM 2687 C CA . VAL B 1 46 ? 3.941 -36.676 6.094 1 97.72 46 VAL B CA 1
ATOM 2688 C C . VAL B 1 46 ? 4.064 -37.403 4.757 1 97.72 46 VAL B C 1
ATOM 2690 O O . VAL B 1 46 ? 3.138 -38.1 4.336 1 97.72 46 VAL B O 1
ATOM 2693 N N . ILE B 1 47 ? 5.211 -37.243 4.11 1 97.76 47 ILE B N 1
ATOM 2694 C CA . ILE B 1 47 ? 5.413 -37.884 2.815 1 97.76 47 ILE B CA 1
ATOM 2695 C C . ILE B 1 47 ? 5.405 -39.401 2.983 1 97.76 47 ILE B C 1
ATOM 2697 O O . ILE B 1 47 ? 4.723 -40.111 2.24 1 97.76 47 ILE B O 1
ATOM 2701 N N . LYS B 1 48 ? 6.114 -39.87 3.968 1 97.89 48 LYS B N 1
ATOM 2702 C CA . LYS B 1 48 ? 6.17 -41.305 4.229 1 97.89 48 LYS B CA 1
ATOM 2703 C C . LYS B 1 48 ? 4.783 -41.863 4.537 1 97.89 48 LYS B C 1
ATOM 2705 O O . LYS B 1 48 ? 4.401 -42.912 4.015 1 97.89 48 LYS B O 1
ATOM 2710 N N . GLU B 1 49 ? 4.113 -41.139 5.372 1 98.13 49 GLU B N 1
ATOM 2711 C CA . GLU B 1 49 ? 2.771 -41.57 5.752 1 98.13 49 GLU B CA 1
ATOM 2712 C C . GLU B 1 49 ? 1.848 -41.634 4.538 1 98.13 49 GLU B C 1
ATOM 2714 O O . GLU B 1 49 ? 1.057 -42.57 4.402 1 98.13 49 GLU B O 1
ATOM 2719 N N . GLY B 1 50 ? 1.893 -40.673 3.695 1 98.04 50 GLY B N 1
ATOM 2720 C CA . GLY B 1 50 ? 1.064 -40.65 2.499 1 98.04 50 GLY B CA 1
ATOM 2721 C C . GLY B 1 50 ? 1.343 -41.806 1.558 1 98.04 50 GLY B C 1
ATOM 2722 O O . GLY B 1 50 ? 0.415 -42.47 1.09 1 98.04 50 GLY B O 1
ATOM 2723 N N . ILE B 1 51 ? 2.593 -42.089 1.326 1 97.64 51 ILE B N 1
ATOM 2724 C CA . ILE B 1 51 ? 3 -43.173 0.438 1 97.64 51 ILE B CA 1
ATOM 2725 C C . ILE B 1 51 ? 2.592 -44.515 1.041 1 97.64 51 ILE B C 1
ATOM 2727 O O . ILE B 1 51 ? 2.014 -45.361 0.354 1 97.64 51 ILE B O 1
ATOM 2731 N N . ASN B 1 52 ? 2.868 -44.625 2.337 1 97.44 52 ASN B N 1
ATOM 2732 C CA . ASN B 1 52 ? 2.522 -45.874 3.008 1 97.44 52 ASN B CA 1
ATOM 2733 C C . ASN B 1 52 ? 1.017 -46.121 2.992 1 97.44 52 ASN B C 1
ATOM 2735 O O . ASN B 1 52 ? 0.571 -47.259 2.838 1 97.44 52 ASN B O 1
ATOM 2739 N N . ASN B 1 53 ? 0.322 -45.061 3.25 1 97.87 53 ASN B N 1
ATOM 2740 C CA . ASN B 1 53 ? -1.131 -45.187 3.206 1 97.87 53 ASN B CA 1
ATOM 2741 C C . ASN B 1 53 ? -1.606 -45.732 1.862 1 97.87 53 ASN B C 1
ATOM 2743 O O . ASN B 1 53 ? -2.459 -46.619 1.814 1 97.87 53 ASN B O 1
ATOM 2747 N N . ILE B 1 54 ? -1.065 -45.254 0.771 1 97.24 54 ILE B N 1
ATOM 2748 C CA . ILE B 1 54 ? -1.451 -45.68 -0.57 1 97.24 54 ILE B CA 1
ATOM 2749 C C . ILE B 1 54 ? -1.042 -47.136 -0.786 1 97.24 54 ILE B C 1
ATOM 2751 O O . ILE B 1 54 ? -1.834 -47.942 -1.281 1 97.24 54 ILE B O 1
ATOM 2755 N N . LEU B 1 55 ? 0.147 -47.544 -0.381 1 96.12 55 LEU B N 1
ATOM 2756 C CA . LEU B 1 55 ? 0.656 -48.897 -0.577 1 96.12 55 LEU B CA 1
ATOM 2757 C C . LEU B 1 55 ? -0.172 -49.909 0.207 1 9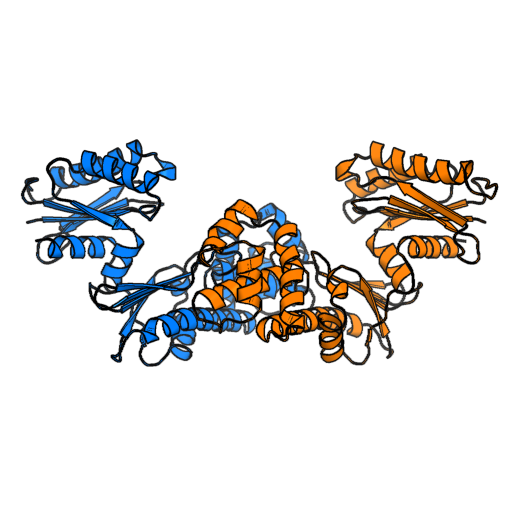6.12 55 LEU B C 1
ATOM 2759 O O . LEU B 1 55 ? -0.354 -51.045 -0.236 1 96.12 55 LEU B O 1
ATOM 2763 N N . GLU B 1 56 ? -0.692 -49.414 1.336 1 96.26 56 GLU B N 1
ATOM 2764 C CA . GLU B 1 56 ? -1.371 -50.334 2.244 1 96.26 56 GLU B CA 1
ATOM 2765 C C . GLU B 1 56 ? -2.87 -50.383 1.962 1 96.26 56 GLU B C 1
ATOM 2767 O O . GLU B 1 56 ? -3.516 -51.408 2.186 1 96.26 56 GLU B O 1
ATOM 2772 N N . ASN B 1 57 ? -3.425 -49.304 1.46 1 95.89 57 ASN B N 1
ATOM 2773 C CA . ASN B 1 57 ? -4.881 -49.209 1.485 1 95.89 57 ASN B CA 1
ATOM 2774 C C . ASN B 1 57 ? -5.459 -49.078 0.079 1 95.89 57 ASN B C 1
ATOM 2776 O O . ASN B 1 57 ? -6.673 -49.167 -0.109 1 95.89 57 ASN B O 1
ATOM 2780 N N . SER B 1 58 ? -4.602 -48.889 -0.947 1 94.68 58 SER B N 1
ATOM 2781 C CA . SER B 1 58 ? -5.122 -48.775 -2.306 1 94.68 58 SER B CA 1
ATOM 2782 C C . SER B 1 58 ? -5.752 -50.085 -2.768 1 94.68 58 SER B C 1
ATOM 2784 O O . SER B 1 58 ? -5.483 -51.144 -2.198 1 94.68 58 SER B O 1
ATOM 2786 N N . PRO B 1 59 ? -6.677 -50.037 -3.673 1 94.5 59 PRO B N 1
ATOM 2787 C CA . PRO B 1 59 ? -7.359 -51.245 -4.143 1 94.5 59 PRO B CA 1
ATOM 2788 C C . PRO B 1 59 ? -6.457 -52.139 -4.991 1 94.5 59 PRO B C 1
ATOM 2790 O O . PRO B 1 59 ? -6.857 -53.243 -5.37 1 94.5 59 PRO B O 1
ATOM 2793 N N . VAL B 1 60 ? -5.214 -51.693 -5.317 1 94.47 60 VAL B N 1
ATOM 2794 C CA . VAL B 1 60 ? -4.281 -52.464 -6.131 1 94.47 60 VAL B CA 1
ATOM 2795 C C . VAL B 1 60 ? -3.007 -52.741 -5.335 1 94.47 60 VAL B C 1
ATOM 2797 O O . VAL B 1 60 ? -2.584 -51.915 -4.523 1 94.47 60 VAL B O 1
ATOM 2800 N N . GLU B 1 61 ? -2.507 -53.869 -5.534 1 93.12 61 GLU B N 1
ATOM 2801 C CA . GLU B 1 61 ? -1.214 -54.194 -4.939 1 93.12 61 GLU B CA 1
ATOM 2802 C C . GLU B 1 61 ? -0.067 -53.597 -5.751 1 93.12 61 GLU B C 1
ATOM 2804 O O . GLU B 1 61 ? 0.056 -53.861 -6.948 1 93.12 61 GLU B O 1
ATOM 2809 N N . ILE B 1 62 ? 0.732 -52.853 -5.109 1 94.27 62 ILE B N 1
ATOM 2810 C CA . ILE B 1 62 ? 1.802 -52.149 -5.808 1 94.27 62 ILE B CA 1
ATOM 2811 C C . ILE B 1 62 ? 3.143 -52.466 -5.149 1 94.27 62 ILE B C 1
ATOM 2813 O O . ILE B 1 62 ? 3.289 -52.339 -3.931 1 94.27 62 ILE B O 1
ATOM 2817 N N . GLU B 1 63 ? 4.092 -52.898 -5.974 1 94.16 63 GLU B N 1
ATOM 2818 C CA . GLU B 1 63 ? 5.471 -53.009 -5.51 1 94.16 63 GLU B CA 1
ATOM 2819 C C . GLU B 1 63 ? 6.223 -51.693 -5.689 1 94.16 63 GLU B C 1
ATOM 2821 O O . GLU B 1 63 ? 6.017 -50.985 -6.677 1 94.16 63 GLU B O 1
ATOM 2826 N N . LYS B 1 64 ? 7.143 -51.37 -4.847 1 94.08 64 LYS B N 1
ATOM 2827 C CA . LYS B 1 64 ? 7.906 -50.127 -4.882 1 94.08 64 LYS B CA 1
ATOM 2828 C C . LYS B 1 64 ? 8.603 -49.947 -6.227 1 94.08 64 LYS B C 1
ATOM 2830 O O . LYS B 1 64 ? 8.69 -48.831 -6.744 1 94.08 64 LYS B O 1
ATOM 2835 N N . LYS B 1 65 ? 9.058 -51.052 -6.77 1 93.17 65 LYS B N 1
ATOM 2836 C CA . LYS B 1 65 ? 9.805 -50.989 -8.022 1 93.17 65 LYS B CA 1
ATOM 2837 C C . LYS B 1 65 ? 8.901 -50.58 -9.182 1 93.17 65 LYS B C 1
ATOM 2839 O O . LYS B 1 65 ? 9.384 -50.125 -10.221 1 93.17 65 LYS B O 1
ATOM 2844 N N . ASP B 1 66 ? 7.564 -50.732 -9.045 1 94.39 66 ASP B N 1
ATOM 2845 C CA . ASP B 1 66 ? 6.588 -50.404 -10.079 1 94.39 66 ASP B CA 1
ATOM 2846 C C . ASP B 1 66 ? 5.914 -49.064 -9.793 1 94.39 66 ASP B C 1
ATOM 2848 O O . ASP B 1 66 ? 4.851 -48.768 -10.344 1 94.39 66 ASP B O 1
ATOM 2852 N N . LEU B 1 67 ? 6.506 -48.295 -8.872 1 96.43 67 LEU B N 1
ATOM 2853 C CA . LEU B 1 67 ? 5.913 -47.041 -8.422 1 96.43 67 LEU B CA 1
ATOM 2854 C C . LEU B 1 67 ? 6.841 -45.866 -8.712 1 96.43 67 LEU B C 1
ATOM 2856 O O . LEU B 1 67 ? 8.051 -45.955 -8.49 1 96.43 67 LEU B O 1
ATOM 2860 N N . ILE B 1 68 ? 6.309 -44.78 -9.307 1 97.55 68 ILE B N 1
ATOM 2861 C CA . ILE B 1 68 ? 7.007 -43.506 -9.442 1 97.55 68 ILE B CA 1
ATOM 2862 C C . ILE B 1 68 ? 6.259 -42.422 -8.67 1 97.55 68 ILE B C 1
ATOM 2864 O O . ILE B 1 68 ? 5.051 -42.247 -8.848 1 97.55 68 ILE B O 1
ATOM 2868 N N . VAL B 1 69 ? 6.94 -41.707 -7.759 1 98 69 VAL B N 1
ATOM 2869 C CA . VAL B 1 69 ? 6.346 -40.641 -6.961 1 98 69 VAL B CA 1
ATOM 2870 C C . VAL B 1 69 ? 6.849 -39.285 -7.452 1 98 69 VAL B C 1
ATOM 2872 O O . VAL B 1 69 ? 8.058 -39.059 -7.538 1 98 69 VAL B O 1
ATOM 2875 N N . SER B 1 70 ? 5.926 -38.43 -7.873 1 98.07 70 SER B N 1
ATOM 2876 C CA . SER B 1 70 ? 6.258 -37.061 -8.252 1 98.07 70 SER B CA 1
ATOM 2877 C C . SER B 1 70 ? 5.656 -36.055 -7.277 1 98.07 70 SER B C 1
ATOM 2879 O O . SER B 1 70 ? 4.447 -36.061 -7.039 1 98.07 70 SER B O 1
ATOM 2881 N N . LEU B 1 71 ? 6.501 -35.198 -6.734 1 97.93 71 LEU B N 1
ATOM 2882 C CA . LEU B 1 71 ? 6.072 -34.307 -5.661 1 97.93 71 LEU B CA 1
ATOM 2883 C C . LEU B 1 71 ? 6.238 -32.847 -6.068 1 97.93 71 LEU B C 1
ATOM 2885 O O . LEU B 1 71 ? 7.248 -32.477 -6.671 1 97.93 71 LEU B O 1
ATOM 2889 N N . GLY B 1 72 ? 5.176 -32.053 -5.867 1 96.53 72 GLY B N 1
ATOM 2890 C CA . GLY B 1 72 ? 5.265 -30.601 -5.862 1 96.53 72 GLY B CA 1
ATOM 2891 C C . GLY B 1 72 ? 5.255 -30.008 -4.466 1 96.53 72 GLY B C 1
ATOM 2892 O O . GLY B 1 72 ? 4.233 -30.047 -3.777 1 96.53 72 GLY B O 1
ATOM 2893 N N . LEU B 1 73 ? 6.358 -29.42 -4.035 1 94.99 73 LEU B N 1
ATOM 2894 C CA . LEU B 1 73 ? 6.491 -28.982 -2.65 1 94.99 73 LEU B CA 1
ATOM 2895 C C . LEU B 1 73 ? 6.589 -27.462 -2.568 1 94.99 73 LEU B C 1
ATOM 2897 O O . LEU B 1 73 ? 7.431 -26.853 -3.232 1 94.99 73 LEU B O 1
ATOM 2901 N N . ALA B 1 74 ? 5.738 -26.935 -1.715 1 88.21 74 ALA B N 1
ATOM 2902 C CA . ALA B 1 74 ? 5.889 -25.517 -1.397 1 88.21 74 ALA B CA 1
ATOM 2903 C C . ALA B 1 74 ? 7.235 -25.246 -0.731 1 88.21 74 ALA B C 1
ATOM 2905 O O . ALA B 1 74 ? 7.692 -26.031 0.103 1 88.21 74 ALA B O 1
ATOM 2906 N N . GLY B 1 75 ? 7.902 -24.22 -1.097 1 82.25 75 GLY B N 1
ATOM 2907 C CA . GLY B 1 75 ? 9.155 -23.844 -0.461 1 82.25 75 GLY B CA 1
ATOM 2908 C C . GLY B 1 75 ? 10.373 -24.427 -1.151 1 82.25 75 GLY B C 1
ATOM 2909 O O . GLY B 1 75 ? 11.507 -24.051 -0.844 1 82.25 75 GLY B O 1
ATOM 2910 N N . TYR B 1 76 ? 10.089 -25.469 -2.027 1 89.01 76 TYR B N 1
ATOM 2911 C CA . TYR B 1 76 ? 11.195 -26.007 -2.812 1 89.01 76 TYR B CA 1
ATOM 2912 C C . TYR B 1 76 ? 11.628 -25.022 -3.891 1 89.01 76 TYR B C 1
ATOM 2914 O O . TYR B 1 76 ? 10.881 -24.76 -4.837 1 89.01 76 TYR B O 1
ATOM 2922 N N . GLY B 1 77 ? 12.696 -24.355 -3.607 1 78.22 77 GLY B N 1
ATOM 2923 C CA . GLY B 1 77 ? 13.097 -23.291 -4.513 1 78.22 77 GLY B CA 1
ATOM 2924 C C . GLY B 1 77 ? 14.602 -23.131 -4.617 1 78.22 77 GLY B C 1
ATOM 2925 O O . GLY B 1 77 ? 15.335 -24.121 -4.664 1 78.22 77 GLY B O 1
ATOM 2926 N N . LYS B 1 78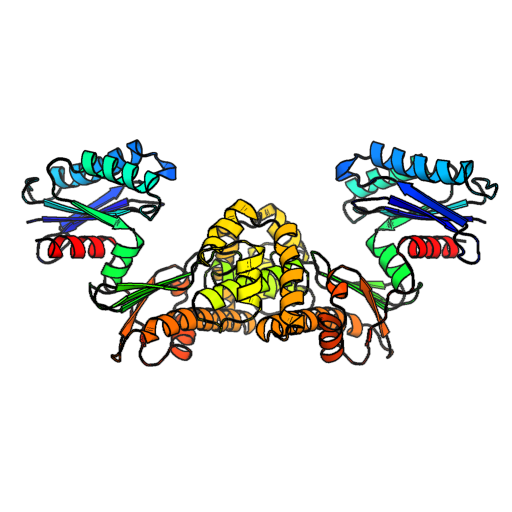 ? 15.103 -21.918 -4.628 1 74.65 78 LYS B N 1
ATOM 2927 C CA . LYS B 1 78 ? 16.461 -21.594 -5.054 1 74.65 78 LYS B CA 1
ATOM 2928 C C . LYS B 1 78 ? 17.428 -21.613 -3.873 1 74.65 78 LYS B C 1
ATOM 2930 O O . LYS B 1 78 ? 18.639 -21.747 -4.058 1 74.65 78 LYS B O 1
ATOM 2935 N N . ASN B 1 79 ? 16.855 -21.529 -2.685 1 82.25 79 ASN B N 1
ATOM 2936 C CA . ASN B 1 79 ? 17.761 -21.557 -1.541 1 82.25 79 ASN B CA 1
ATOM 2937 C C . ASN B 1 79 ? 18.429 -22.921 -1.388 1 82.25 79 ASN B C 1
ATOM 2939 O O . ASN B 1 79 ? 17.761 -23.916 -1.102 1 82.25 79 ASN B O 1
ATOM 2943 N N . PRO B 1 80 ? 19.68 -22.884 -1.553 1 89.5 80 PRO B N 1
ATOM 2944 C CA . PRO B 1 80 ? 20.369 -24.175 -1.615 1 89.5 80 PRO B CA 1
ATOM 2945 C C . PRO B 1 80 ? 20.247 -24.971 -0.317 1 89.5 80 PRO B C 1
ATOM 2947 O O . PRO B 1 80 ? 20.081 -26.193 -0.352 1 89.5 80 PRO B O 1
ATOM 2950 N N . GLU B 1 81 ? 20.338 -24.252 0.779 1 90.52 81 GLU B N 1
ATOM 2951 C CA . GLU B 1 81 ? 20.261 -24.947 2.06 1 90.52 81 GLU B CA 1
ATOM 2952 C C . GLU B 1 81 ? 18.886 -25.577 2.264 1 90.52 81 GLU B C 1
ATOM 2954 O O . GLU B 1 81 ? 18.783 -26.741 2.656 1 90.52 81 GLU B O 1
ATOM 2959 N N . ILE B 1 82 ? 17.92 -24.856 1.947 1 90.71 82 ILE B N 1
ATOM 2960 C CA . ILE B 1 82 ? 16.553 -25.346 2.083 1 90.71 82 ILE B CA 1
ATOM 2961 C C . ILE B 1 82 ? 16.322 -26.504 1.115 1 90.71 82 ILE B C 1
ATOM 2963 O O . ILE B 1 82 ? 15.764 -27.537 1.495 1 90.71 82 ILE B O 1
ATOM 2967 N N . ARG B 1 83 ? 16.834 -26.343 -0.046 1 93.6 83 ARG B N 1
ATOM 2968 C CA . ARG B 1 83 ? 16.674 -27.362 -1.078 1 93.6 83 ARG B CA 1
ATOM 2969 C C . ARG B 1 83 ? 17.314 -28.679 -0.651 1 93.6 83 ARG B C 1
ATOM 2971 O O . ARG B 1 83 ? 16.703 -29.742 -0.778 1 93.6 83 ARG B O 1
ATOM 2978 N N . GLU B 1 84 ? 18.471 -28.564 -0.107 1 94.83 84 GLU B N 1
ATOM 2979 C CA . GLU B 1 84 ? 19.207 -29.758 0.298 1 94.83 84 GLU B CA 1
ATOM 2980 C C . GLU B 1 84 ? 18.478 -30.505 1.411 1 94.83 84 GLU B C 1
ATOM 2982 O O . GLU B 1 84 ? 18.41 -31.736 1.4 1 94.83 84 GLU B O 1
ATOM 2987 N N . ASN B 1 85 ? 17.976 -29.741 2.334 1 95.62 85 ASN B N 1
ATOM 2988 C CA . ASN B 1 85 ? 17.278 -30.359 3.456 1 95.62 85 ASN B CA 1
ATOM 2989 C C . ASN B 1 85 ? 15.969 -31.007 3.013 1 95.62 85 ASN B C 1
ATOM 2991 O O . ASN B 1 85 ? 15.629 -32.101 3.466 1 95.62 85 ASN B O 1
ATOM 2995 N N . ILE B 1 86 ? 15.312 -30.344 2.107 1 95.9 86 ILE B N 1
ATOM 2996 C CA . ILE B 1 86 ? 14.073 -30.894 1.569 1 95.9 86 ILE B CA 1
ATOM 2997 C C . ILE B 1 86 ? 14.371 -32.173 0.79 1 95.9 86 ILE B C 1
ATOM 2999 O O . ILE B 1 86 ? 13.703 -33.192 0.978 1 95.9 86 ILE B O 1
ATOM 3003 N N . GLU B 1 87 ? 15.351 -32.132 -0.017 1 96.76 87 GLU B N 1
ATOM 3004 C CA . GLU B 1 87 ? 15.734 -33.274 -0.842 1 96.76 87 GLU B CA 1
ATOM 3005 C C . GLU B 1 87 ? 16.139 -34.467 0.02 1 96.76 87 GLU B C 1
ATOM 3007 O O . GLU B 1 87 ? 15.81 -35.611 -0.3 1 96.76 87 GLU B O 1
ATOM 3012 N N . SER B 1 88 ? 16.83 -34.166 1.116 1 97.15 88 SER B N 1
ATOM 3013 C CA . SER B 1 88 ? 17.234 -35.232 2.027 1 97.15 88 SER B CA 1
ATOM 3014 C C . SER B 1 88 ? 16.022 -35.905 2.661 1 97.15 88 SER B C 1
ATOM 3016 O O . SER B 1 88 ? 15.966 -37.133 2.755 1 97.15 88 SER B O 1
ATOM 3018 N N . SER B 1 89 ? 15.11 -35.104 3.102 1 96.97 89 SER B N 1
ATOM 3019 C CA . SER B 1 89 ? 13.902 -35.625 3.733 1 96.97 89 SER B CA 1
ATOM 3020 C C . SER B 1 89 ? 13.084 -36.463 2.756 1 96.97 89 SER B C 1
ATOM 3022 O O . SER B 1 89 ? 12.59 -37.535 3.111 1 96.97 89 SER B O 1
ATOM 3024 N N . VAL B 1 90 ? 12.959 -36.001 1.55 1 97.15 90 VAL B N 1
ATOM 3025 C CA . VAL B 1 90 ? 12.174 -36.696 0.535 1 97.15 90 VAL B CA 1
ATOM 3026 C C . VAL B 1 90 ? 12.871 -37.998 0.146 1 97.15 90 VAL B C 1
ATOM 3028 O O . VAL B 1 90 ? 12.217 -39.027 -0.039 1 97.15 90 VAL B O 1
ATOM 3031 N N . ALA B 1 91 ? 14.177 -37.931 0.004 1 97.38 91 ALA B N 1
ATOM 3032 C CA . ALA B 1 91 ? 14.955 -39.12 -0.334 1 97.38 91 ALA B CA 1
ATOM 3033 C C . ALA B 1 91 ? 14.746 -40.224 0.698 1 97.38 91 ALA B C 1
ATOM 3035 O O . ALA B 1 91 ? 14.616 -41.398 0.343 1 97.38 91 ALA B O 1
ATOM 3036 N N . LYS B 1 92 ? 14.752 -39.772 1.934 1 97.67 92 LYS B N 1
ATOM 3037 C CA . LYS B 1 92 ? 14.521 -40.728 3.013 1 97.67 92 LYS B CA 1
ATOM 3038 C C . LYS B 1 92 ? 13.109 -41.304 2.944 1 97.67 92 LYS B C 1
ATOM 3040 O O . LYS B 1 92 ? 12.919 -42.514 3.086 1 97.67 92 LYS B O 1
ATOM 3045 N N . ALA B 1 93 ? 12.135 -40.517 2.725 1 97.49 93 ALA B N 1
ATOM 3046 C CA . ALA B 1 93 ? 10.731 -40.918 2.715 1 97.49 93 ALA B CA 1
ATOM 3047 C C . ALA B 1 93 ? 10.426 -41.818 1.521 1 97.49 93 ALA B C 1
ATOM 3049 O O . ALA B 1 93 ? 9.558 -42.69 1.599 1 97.49 93 ALA B O 1
ATOM 3050 N N . CYS B 1 94 ? 11.163 -41.602 0.421 1 97.5 94 CYS B N 1
ATOM 3051 C CA . CYS B 1 94 ? 10.913 -42.334 -0.816 1 97.5 94 CYS B CA 1
ATOM 3052 C C . CYS B 1 94 ? 11.958 -43.424 -1.025 1 97.5 94 CYS B C 1
ATOM 3054 O O . CYS B 1 94 ? 12.216 -43.833 -2.158 1 97.5 94 CYS B O 1
ATOM 3056 N N . SER B 1 95 ? 12.605 -43.814 0.015 1 95.93 95 SER B N 1
ATOM 3057 C CA . SER B 1 95 ? 13.659 -44.817 -0.089 1 95.93 95 SER B CA 1
ATOM 3058 C C . SER B 1 95 ? 13.179 -46.045 -0.856 1 95.93 95 SER B C 1
ATOM 3060 O O . SER B 1 95 ? 12.165 -46.649 -0.5 1 95.93 95 SER B O 1
ATOM 3062 N N . GLY B 1 96 ? 13.926 -46.354 -1.936 1 95.23 96 GLY B N 1
ATOM 3063 C CA . GLY B 1 96 ? 13.606 -47.536 -2.721 1 95.23 96 GLY B CA 1
ATOM 3064 C C . GLY B 1 96 ? 12.574 -47.273 -3.802 1 95.23 96 GLY B C 1
ATOM 3065 O O . GLY B 1 96 ? 12.15 -48.196 -4.499 1 95.23 96 GLY B O 1
ATOM 3066 N N . ILE B 1 97 ? 12.094 -46.09 -3.855 1 96.86 97 ILE B N 1
ATOM 3067 C CA . ILE B 1 97 ? 11.093 -45.699 -4.841 1 96.86 97 ILE B CA 1
ATOM 3068 C C . ILE B 1 97 ? 11.665 -44.62 -5.757 1 96.86 97 ILE B C 1
ATOM 3070 O O . ILE B 1 97 ? 12.349 -43.703 -5.295 1 96.86 97 ILE B O 1
ATOM 3074 N N . LYS B 1 98 ? 11.493 -44.746 -7.054 1 96.73 98 LYS B N 1
ATOM 3075 C CA . LYS B 1 98 ? 11.829 -43.662 -7.973 1 96.73 98 LYS B CA 1
ATOM 3076 C C . LYS B 1 98 ? 10.962 -42.434 -7.714 1 96.73 98 LYS B C 1
ATOM 3078 O O . LYS B 1 98 ? 9.745 -42.549 -7.549 1 96.73 98 LYS B O 1
ATOM 3083 N N . TYR B 1 99 ? 11.593 -41.244 -7.573 1 97.62 99 TYR B N 1
ATOM 3084 C CA . TYR B 1 99 ? 10.797 -40.06 -7.272 1 97.62 99 TYR B CA 1
ATOM 3085 C C . TYR B 1 99 ? 11.327 -38.842 -8.018 1 97.62 99 TYR B C 1
ATOM 3087 O O . TYR B 1 99 ? 12.471 -38.838 -8.479 1 97.62 99 TYR B O 1
ATOM 3095 N N . LEU B 1 100 ? 10.462 -37.868 -8.255 1 96.88 100 LEU B N 1
ATOM 3096 C CA . LEU B 1 100 ? 10.76 -36.553 -8.813 1 96.88 100 LEU B CA 1
ATOM 3097 C C . LEU B 1 100 ? 10.306 -35.446 -7.868 1 96.88 100 LEU B C 1
ATOM 3099 O O . LEU B 1 100 ? 9.27 -35.57 -7.211 1 96.88 100 LEU B O 1
ATOM 3103 N N . LEU B 1 101 ? 11.107 -34.475 -7.848 1 96.15 101 LEU B N 1
ATOM 3104 C CA . LEU B 1 101 ? 10.807 -33.36 -6.957 1 96.15 101 LEU B CA 1
ATOM 3105 C C . LEU B 1 101 ? 10.714 -32.052 -7.736 1 96.15 101 LEU B C 1
ATOM 3107 O O . LEU B 1 101 ? 11.603 -31.732 -8.529 1 96.15 101 LEU B O 1
ATOM 3111 N N . HIS B 1 102 ? 9.597 -31.38 -7.517 1 93.74 102 HIS B N 1
ATOM 3112 C CA . HIS B 1 102 ? 9.343 -30.095 -8.159 1 93.74 102 HIS B CA 1
ATOM 3113 C C . HIS B 1 102 ? 8.803 -29.078 -7.16 1 93.74 102 HIS B C 1
ATOM 3115 O O . HIS B 1 102 ? 8.462 -29.432 -6.029 1 93.74 102 HIS B O 1
ATOM 3121 N N . ASN B 1 103 ? 8.784 -27.846 -7.6 1 92.36 103 ASN B N 1
ATOM 3122 C CA . ASN B 1 103 ? 8.071 -26.818 -6.85 1 92.36 103 ASN B CA 1
ATOM 3123 C C . ASN B 1 103 ? 6.564 -26.903 -7.074 1 92.36 103 ASN B C 1
ATOM 3125 O O . ASN B 1 103 ? 6.114 -27.321 -8.142 1 92.36 103 ASN B O 1
ATOM 3129 N N . ASP B 1 104 ? 5.876 -26.449 -6.09 1 92.55 104 ASP B N 1
ATOM 3130 C CA . ASP B 1 104 ? 4.423 -26.555 -6.168 1 92.55 104 ASP B CA 1
ATOM 3131 C C . ASP B 1 104 ? 3.876 -25.758 -7.35 1 92.55 104 ASP B C 1
ATOM 3133 O O . ASP B 1 104 ? 2.877 -26.146 -7.959 1 92.55 104 ASP B O 1
ATOM 3137 N N . VAL B 1 105 ? 4.549 -24.738 -7.76 1 90.29 105 VAL B N 1
ATOM 3138 C CA . VAL B 1 105 ? 4.095 -23.918 -8.879 1 90.29 105 VAL B CA 1
ATOM 3139 C C . VAL B 1 105 ? 4.285 -24.68 -10.188 1 90.29 105 VAL B C 1
ATOM 3141 O O . VAL B 1 105 ? 3.429 -24.625 -11.075 1 90.29 105 VAL B O 1
ATOM 3144 N N . GLU B 1 106 ? 5.324 -25.41 -10.259 1 92.02 106 GLU B N 1
ATOM 3145 C CA . GLU B 1 106 ? 5.653 -26.154 -11.472 1 92.02 106 GLU B CA 1
ATOM 3146 C C . GLU B 1 106 ? 4.603 -27.222 -11.765 1 92.02 106 GLU B C 1
ATOM 3148 O O . GLU B 1 106 ? 4.157 -27.364 -12.906 1 92.02 106 GLU B O 1
ATOM 3153 N N . ILE B 1 107 ? 4.26 -27.948 -10.732 1 95 107 ILE B N 1
ATOM 3154 C CA . ILE B 1 107 ? 3.291 -29.009 -10.984 1 95 107 ILE B CA 1
ATOM 3155 C C . ILE B 1 107 ? 1.918 -28.399 -11.261 1 95 107 ILE B C 1
ATOM 3157 O O . ILE B 1 107 ? 1.131 -28.952 -12.032 1 95 107 ILE B O 1
ATOM 3161 N N . ALA B 1 108 ? 1.588 -27.287 -10.603 1 94.14 108 ALA B N 1
ATOM 3162 C CA . ALA B 1 108 ? 0.328 -26.597 -10.866 1 94.14 108 ALA B CA 1
ATOM 3163 C C . ALA B 1 108 ? 0.253 -26.127 -12.316 1 94.14 108 ALA B C 1
ATOM 3165 O O . ALA B 1 108 ? -0.777 -26.288 -12.975 1 94.14 108 ALA B O 1
ATOM 3166 N N . MET B 1 109 ? 1.345 -25.658 -12.825 1 94.58 109 MET B N 1
ATOM 3167 C CA . MET B 1 109 ? 1.401 -25.188 -14.206 1 94.58 109 MET B CA 1
ATOM 3168 C C . MET B 1 109 ? 1.245 -26.348 -15.183 1 94.58 109 MET B C 1
ATOM 3170 O O . MET B 1 109 ? 0.488 -26.253 -16.151 1 94.58 109 MET B O 1
ATOM 3174 N N . LYS B 1 110 ? 1.986 -27.389 -14.882 1 95.33 110 LYS B N 1
ATOM 3175 C CA . LYS B 1 110 ? 1.914 -28.56 -15.751 1 95.33 110 LYS B CA 1
ATOM 3176 C C . LYS B 1 110 ? 0.494 -29.116 -15.808 1 95.33 110 LYS B C 1
ATOM 3178 O O . LYS B 1 110 ? -0.001 -29.459 -16.883 1 95.33 110 LYS B O 1
ATOM 3183 N N . GLY B 1 111 ? -0.126 -29.203 -14.666 1 96.65 111 GLY B N 1
ATOM 3184 C CA . GLY B 1 111 ? -1.51 -29.647 -14.621 1 96.65 111 GLY B CA 1
ATOM 3185 C C . GLY B 1 111 ? -2.456 -28.729 -15.371 1 96.65 111 GLY B C 1
ATOM 3186 O O . GLY B 1 111 ? -3.235 -29.184 -16.211 1 96.65 111 GLY B O 1
ATOM 3187 N N . ALA B 1 112 ? -2.311 -27.447 -15.138 1 97.11 112 ALA B N 1
ATOM 3188 C CA . ALA B 1 112 ? -3.223 -26.463 -15.717 1 97.11 112 ALA B CA 1
ATOM 3189 C C . ALA B 1 112 ? -3.125 -26.455 -17.24 1 97.11 112 ALA B C 1
ATOM 3191 O O . ALA B 1 112 ? -4.128 -26.261 -17.932 1 97.11 112 ALA B O 1
ATOM 3192 N N . LEU B 1 113 ? -1.924 -26.76 -17.751 1 97.34 113 LEU B N 1
ATOM 3193 C CA . LEU B 1 113 ? -1.69 -26.681 -19.189 1 97.34 113 LEU B CA 1
ATOM 3194 C C . LEU B 1 113 ? -1.719 -28.068 -19.822 1 97.34 113 LEU B C 1
ATOM 3196 O O . LEU B 1 113 ? -1.572 -28.203 -21.039 1 97.34 113 LEU B O 1
ATOM 3200 N N . GLY B 1 114 ? -1.842 -29.114 -18.993 1 95.53 114 GLY B N 1
ATOM 3201 C CA . GLY B 1 114 ? -1.869 -30.479 -19.496 1 95.53 114 GLY B CA 1
ATOM 3202 C C . GLY B 1 114 ? -0.553 -30.914 -20.112 1 95.53 114 GLY B C 1
ATOM 3203 O O . GLY B 1 114 ? -0.537 -31.617 -21.124 1 95.53 114 GLY B O 1
ATOM 3204 N N . GLY B 1 115 ? 0.474 -30.287 -19.608 1 94.36 115 GLY B N 1
ATOM 3205 C CA . GLY B 1 115 ? 1.798 -30.663 -20.077 1 94.36 115 GLY B CA 1
ATOM 3206 C C . GLY B 1 115 ? 2.224 -29.914 -21.326 1 94.36 115 GLY B C 1
ATOM 3207 O O . GLY B 1 115 ? 3.32 -30.135 -21.846 1 94.36 115 GLY B O 1
ATOM 3208 N N . LYS B 1 116 ? 1.434 -29.039 -21.766 1 94.46 116 LYS B N 1
ATOM 3209 C CA . LYS B 1 116 ? 1.743 -28.304 -22.989 1 94.46 116 LYS B CA 1
ATOM 3210 C C . LYS B 1 116 ? 2.345 -26.938 -22.673 1 94.46 116 LYS B C 1
ATOM 3212 O O . LYS B 1 116 ? 2.264 -26.467 -21.537 1 94.46 116 LYS B O 1
ATOM 3217 N N . ASP B 1 117 ? 2.993 -26.375 -23.655 1 96.1 117 ASP B N 1
ATOM 3218 C CA . ASP B 1 117 ? 3.517 -25.017 -23.546 1 96.1 117 ASP B CA 1
ATOM 3219 C C . ASP B 1 117 ? 2.385 -24.001 -23.405 1 96.1 117 ASP B C 1
ATOM 3221 O O . ASP B 1 117 ? 1.305 -24.185 -23.971 1 96.1 117 ASP B O 1
ATOM 3225 N N . GLY B 1 118 ? 2.619 -23.004 -22.627 1 97.87 118 GLY B N 1
ATOM 3226 C CA . GLY B 1 118 ? 1.625 -21.961 -22.43 1 97.87 118 GLY B CA 1
ATOM 3227 C C . GLY B 1 118 ? 1.933 -21.059 -21.249 1 97.87 118 GLY B C 1
ATOM 3228 O O . GLY B 1 118 ? 3.093 -20.916 -20.856 1 97.87 118 GLY B O 1
ATOM 3229 N N . ILE B 1 119 ? 0.951 -20.321 -20.809 1 98.14 119 ILE B N 1
ATOM 3230 C CA . ILE B 1 119 ? 1.088 -19.352 -19.727 1 98.14 119 ILE B CA 1
ATOM 3231 C C . ILE B 1 119 ? 0.098 -19.68 -18.612 1 98.14 119 ILE B C 1
ATOM 3233 O O . ILE B 1 119 ? -1.035 -20.087 -18.879 1 98.14 119 ILE B O 1
ATOM 3237 N N . VAL B 1 120 ? 0.552 -19.547 -17.415 1 98.12 120 VAL B N 1
ATOM 3238 C CA . VAL B 1 120 ? -0.336 -19.659 -16.263 1 98.12 120 VAL B CA 1
ATOM 3239 C C . VAL B 1 120 ? -0.227 -18.402 -15.403 1 98.12 120 VAL B C 1
ATOM 3241 O O . VAL B 1 120 ? 0.874 -17.989 -15.033 1 98.12 120 VAL B O 1
ATOM 3244 N N . VAL B 1 121 ? -1.347 -17.823 -15.126 1 98.09 121 VAL B N 1
ATOM 3245 C CA . VAL B 1 121 ? -1.406 -16.698 -14.199 1 98.09 121 VAL B CA 1
ATOM 3246 C C . VAL B 1 121 ? -1.95 -17.167 -12.851 1 98.09 121 VAL B C 1
ATOM 3248 O O . VAL B 1 121 ? -2.959 -17.875 -12.794 1 98.09 121 VAL B O 1
ATOM 3251 N N . ILE B 1 122 ? -1.241 -16.866 -11.859 1 96.12 122 ILE B N 1
ATOM 3252 C CA . ILE B 1 122 ? -1.668 -17.165 -10.496 1 96.12 122 ILE B CA 1
ATOM 3253 C C . ILE B 1 122 ? -2.059 -15.872 -9.783 1 96.12 122 ILE B C 1
ATOM 3255 O O . ILE B 1 122 ? -1.22 -14.995 -9.57 1 96.12 122 ILE B O 1
ATOM 3259 N N . ALA B 1 123 ? -3.342 -15.764 -9.409 1 97.17 123 ALA B N 1
ATOM 3260 C CA . ALA B 1 123 ? -3.822 -14.579 -8.704 1 97.17 123 ALA B CA 1
ATOM 3261 C C . ALA B 1 123 ? -4.7 -14.965 -7.517 1 97.17 123 ALA B C 1
ATOM 3263 O O . ALA B 1 123 ? -5.848 -15.379 -7.695 1 97.17 123 ALA B O 1
ATOM 3264 N N . GLY B 1 124 ? -4.198 -14.939 -6.383 1 95.09 124 GLY B N 1
ATOM 3265 C CA . GLY B 1 124 ? -4.844 -15.058 -5.085 1 95.09 124 GLY B CA 1
ATOM 3266 C C . GLY B 1 124 ? -4.541 -13.896 -4.158 1 95.09 124 GLY B C 1
ATOM 3267 O O . GLY B 1 124 ? -4.712 -12.735 -4.535 1 95.09 124 GLY B O 1
ATOM 3268 N N . THR B 1 125 ? -3.84 -14.264 -3.076 1 93.03 125 THR B N 1
ATOM 3269 C CA . THR B 1 125 ? -3.409 -13.178 -2.202 1 93.03 125 THR B CA 1
ATOM 3270 C C . THR B 1 125 ? -2.368 -12.305 -2.898 1 93.03 125 THR B C 1
ATOM 3272 O O . THR B 1 125 ? -2.352 -11.086 -2.716 1 93.03 125 THR B O 1
ATOM 3275 N N . GLY B 1 126 ? -1.555 -12.927 -3.701 1 94.72 126 GLY B N 1
ATOM 3276 C CA . GLY B 1 126 ? -0.624 -12.251 -4.591 1 94.72 126 GLY B CA 1
ATOM 3277 C C . GLY B 1 126 ? -0.876 -12.551 -6.057 1 94.72 126 GLY B C 1
ATOM 3278 O O . GLY B 1 126 ? -1.869 -13.194 -6.403 1 94.72 126 GLY B O 1
ATOM 3279 N N . SER B 1 127 ? -0.043 -11.982 -6.905 1 97.09 127 SER B N 1
ATOM 3280 C CA . SER B 1 127 ? -0.2 -12.252 -8.331 1 97.09 127 SER B CA 1
ATOM 3281 C C . SER B 1 127 ? 1.153 -12.425 -9.012 1 97.09 127 SER B C 1
ATOM 3283 O O . SER B 1 127 ? 2.109 -11.714 -8.696 1 97.09 127 SER B O 1
ATOM 3285 N N . ILE B 1 128 ? 1.213 -13.428 -9.887 1 96.24 128 ILE B N 1
ATOM 3286 C CA . ILE B 1 128 ? 2.419 -13.766 -10.636 1 96.24 128 ILE B CA 1
ATOM 3287 C C . ILE B 1 128 ? 2.044 -14.556 -11.888 1 96.24 128 ILE B C 1
ATOM 3289 O O . ILE B 1 128 ? 0.982 -15.181 -11.941 1 96.24 128 ILE B O 1
ATOM 3293 N N . ALA B 1 129 ? 2.829 -14.458 -12.919 1 97.62 129 ALA B N 1
ATOM 3294 C CA . ALA B 1 129 ? 2.584 -15.238 -14.13 1 97.62 129 ALA B CA 1
ATOM 3295 C C . ALA B 1 129 ? 3.845 -15.976 -14.571 1 97.62 129 ALA B C 1
ATOM 3297 O O . ALA B 1 129 ? 4.96 -15.494 -14.36 1 97.62 129 ALA B O 1
ATOM 3298 N N . PHE B 1 130 ? 3.615 -17.136 -15.157 1 96.64 130 PHE B N 1
ATOM 3299 C CA . PHE B 1 130 ? 4.691 -17.978 -15.666 1 96.64 130 PHE B CA 1
ATOM 3300 C C . PHE B 1 130 ? 4.398 -18.43 -17.091 1 96.64 130 PHE B C 1
ATOM 3302 O O . PHE B 1 130 ? 3.236 -18.598 -17.468 1 96.64 130 PHE B O 1
ATOM 3309 N N . SER B 1 131 ? 5.428 -18.598 -17.845 1 96.77 131 SER B N 1
ATOM 3310 C CA . SER B 1 131 ? 5.305 -19.251 -19.145 1 96.77 131 SER B CA 1
ATOM 3311 C C . SER B 1 131 ? 6.246 -20.446 -19.255 1 96.77 131 SER B C 1
ATOM 3313 O O . SER B 1 131 ? 7.282 -20.49 -18.588 1 96.77 131 SER B O 1
ATOM 3315 N N . ILE B 1 132 ? 5.812 -21.428 -19.874 1 94.51 132 ILE B N 1
ATOM 3316 C CA . ILE B 1 132 ? 6.646 -22.527 -20.347 1 94.51 132 ILE B CA 1
ATOM 3317 C C . ILE B 1 132 ? 6.637 -22.561 -21.874 1 94.51 132 ILE B C 1
ATOM 3319 O O . ILE B 1 132 ? 5.571 -22.598 -22.494 1 94.51 132 ILE B O 1
ATOM 3323 N N . ASN B 1 133 ? 7.746 -22.442 -22.483 1 94.59 133 ASN B N 1
ATOM 3324 C CA . ASN B 1 133 ? 7.908 -22.474 -23.933 1 94.59 133 ASN B CA 1
ATOM 3325 C C . ASN B 1 133 ? 9.154 -23.255 -24.34 1 94.59 133 ASN B C 1
ATOM 3327 O O . ASN B 1 133 ? 10.277 -22.781 -24.159 1 94.59 133 ASN B O 1
ATOM 3331 N N . GLU B 1 134 ? 8.977 -24.391 -24.9 1 91.58 134 GLU B N 1
ATOM 3332 C CA . GLU B 1 134 ? 10.072 -25.24 -25.359 1 91.58 134 GLU B CA 1
ATOM 3333 C C . GLU B 1 134 ? 11.073 -25.504 -24.238 1 91.58 134 GLU B C 1
ATOM 3335 O O . GLU B 1 134 ? 12.277 -25.307 -24.414 1 91.58 134 GLU B O 1
ATOM 3340 N N . GLY B 1 135 ? 10.498 -25.802 -23.09 1 86.23 135 GLY B N 1
ATOM 3341 C CA . GLY B 1 135 ? 11.316 -26.208 -21.958 1 86.23 135 GLY B CA 1
ATOM 3342 C C . GLY B 1 135 ? 11.859 -25.035 -21.163 1 86.23 135 GLY B C 1
ATOM 3343 O O . GLY B 1 135 ? 12.457 -25.222 -20.102 1 86.23 135 GLY B O 1
ATOM 3344 N N . LYS B 1 136 ? 11.651 -23.826 -21.657 1 91.27 136 LYS B N 1
ATOM 3345 C CA . LYS B 1 136 ? 12.109 -22.636 -20.945 1 91.27 136 LYS B CA 1
ATOM 3346 C C . LYS B 1 136 ? 10.973 -22 -20.15 1 91.27 136 LYS B C 1
ATOM 3348 O O . LYS B 1 136 ? 9.842 -21.913 -20.633 1 91.27 136 LYS B O 1
ATOM 3353 N N . THR B 1 137 ? 11.332 -21.679 -18.925 1 91.57 137 THR B N 1
ATOM 3354 C CA . THR B 1 137 ? 10.345 -21.036 -18.064 1 91.57 137 THR B CA 1
ATOM 3355 C C . THR B 1 137 ? 10.693 -19.566 -17.848 1 91.57 137 THR B C 1
ATOM 3357 O O . THR B 1 137 ? 11.869 -19.206 -17.77 1 91.57 137 THR B O 1
ATOM 3360 N N . LYS B 1 138 ? 9.703 -18.722 -17.83 1 94.38 138 LYS B N 1
ATOM 3361 C CA . LYS B 1 138 ? 9.845 -17.299 -17.535 1 94.38 138 LYS B CA 1
ATOM 3362 C C . LYS B 1 138 ? 8.777 -16.833 -16.55 1 94.38 138 LYS B C 1
ATOM 3364 O O . LYS B 1 138 ? 7.649 -17.33 -16.568 1 94.38 138 LYS B O 1
ATOM 3369 N N . ARG B 1 139 ? 9.163 -15.985 -15.74 1 92.82 139 ARG B N 1
ATOM 3370 C CA . ARG B 1 139 ? 8.223 -15.439 -14.766 1 92.82 139 ARG B CA 1
ATOM 3371 C C . ARG B 1 139 ? 8.066 -13.933 -14.941 1 92.82 139 ARG B C 1
ATOM 3373 O O . ARG B 1 139 ? 9 -13.252 -15.37 1 92.82 139 ARG B O 1
ATOM 3380 N N . THR B 1 140 ? 6.949 -13.363 -14.647 1 95.31 140 THR B N 1
ATOM 3381 C CA . THR B 1 140 ? 6.667 -11.934 -14.563 1 95.31 140 THR B CA 1
ATOM 3382 C C . THR B 1 140 ? 5.772 -11.629 -13.365 1 95.31 140 THR B C 1
ATOM 3384 O O . THR B 1 140 ? 4.925 -12.443 -12.993 1 95.31 140 THR B O 1
ATOM 3387 N N . GLY B 1 141 ? 5.996 -10.446 -12.762 1 96 141 GLY B N 1
ATOM 3388 C CA . GLY B 1 141 ? 5.229 -10.109 -11.574 1 96 141 GLY B CA 1
ATOM 3389 C C . GLY B 1 141 ? 5.735 -10.799 -10.321 1 96 141 GLY B C 1
ATOM 3390 O O . GLY B 1 141 ? 6.886 -11.237 -10.269 1 96 141 GLY B O 1
ATOM 3391 N N . GLY B 1 142 ? 4.989 -10.796 -9.253 1 94.53 142 GLY B N 1
ATOM 3392 C CA . GLY B 1 142 ? 5.341 -11.46 -8.008 1 94.53 142 GLY B CA 1
ATOM 3393 C C . GLY B 1 142 ? 6.347 -10.683 -7.181 1 94.53 142 GLY B C 1
ATOM 3394 O O . GLY B 1 142 ? 7.267 -11.266 -6.604 1 94.53 142 GLY B O 1
ATOM 3395 N N . TRP B 1 143 ? 6.222 -9.431 -7.2 1 95.48 143 TRP B N 1
ATOM 3396 C CA . TRP B 1 143 ? 7.22 -8.59 -6.548 1 95.48 143 TRP B CA 1
ATOM 3397 C C . TRP B 1 143 ? 6.885 -8.391 -5.074 1 95.48 143 TRP B C 1
ATOM 3399 O O . TRP B 1 143 ? 7.694 -7.853 -4.314 1 95.48 143 TRP B O 1
ATOM 3409 N N . GLY B 1 144 ? 5.661 -8.867 -4.717 1 93.25 144 GLY B N 1
ATOM 3410 C CA . GLY B 1 144 ? 5.222 -8.71 -3.34 1 93.25 144 GLY B CA 1
ATOM 3411 C C . GLY B 1 144 ? 4.035 -7.777 -3.195 1 93.25 144 GLY B C 1
ATOM 3412 O O . GLY B 1 144 ? 3.857 -6.86 -4 1 93.25 144 GLY B O 1
ATOM 3413 N N . PHE B 1 145 ? 3.338 -7.894 -2.146 1 90.1 145 PHE B N 1
ATOM 3414 C CA . PHE B 1 145 ? 2.048 -7.237 -1.974 1 90.1 145 PHE B CA 1
ATOM 3415 C C . PHE B 1 145 ? 2.225 -5.732 -1.811 1 90.1 145 PHE B C 1
ATOM 3417 O O . PHE B 1 145 ? 1.349 -4.953 -2.194 1 90.1 145 PHE B O 1
ATOM 3424 N N . SER B 1 146 ? 3.386 -5.345 -1.345 1 88.26 146 SER B N 1
ATOM 3425 C CA . SER B 1 146 ? 3.552 -3.937 -0.999 1 88.26 146 SER B CA 1
ATOM 3426 C C . SER B 1 146 ? 3.955 -3.112 -2.216 1 88.26 146 SER B C 1
ATOM 3428 O O . SER B 1 146 ? 3.741 -1.898 -2.249 1 88.26 146 SER B O 1
ATOM 3430 N N . ILE B 1 147 ? 4.522 -3.899 -3.326 1 89.76 147 ILE B N 1
ATOM 3431 C CA . ILE B 1 147 ? 5.068 -3.036 -4.368 1 89.76 147 ILE B CA 1
ATOM 3432 C C . ILE B 1 147 ? 4.688 -3.583 -5.742 1 89.76 147 ILE B C 1
ATOM 3434 O O . ILE B 1 147 ? 4.88 -2.912 -6.759 1 89.76 147 ILE B O 1
ATOM 3438 N N . GLY B 1 148 ? 4.192 -4.784 -5.733 1 90.54 148 GLY B N 1
ATOM 3439 C CA . GLY B 1 148 ? 4.04 -5.309 -7.08 1 90.54 148 GLY B CA 1
ATOM 3440 C C . GLY B 1 148 ? 3.178 -6.556 -7.141 1 90.54 148 GLY B C 1
ATOM 3441 O O . GLY B 1 148 ? 3.561 -7.552 -7.76 1 90.54 148 GLY B O 1
ATOM 3442 N N . ASP B 1 149 ? 2.034 -6.714 -6.649 1 94.51 149 ASP B N 1
ATOM 3443 C CA . ASP B 1 149 ? 1.048 -7.781 -6.789 1 94.51 149 ASP B CA 1
ATOM 3444 C C . ASP B 1 149 ? -0.262 -7.247 -7.363 1 94.51 149 ASP B C 1
ATOM 3446 O O . ASP B 1 149 ? -1.341 -7.545 -6.846 1 94.51 149 ASP B O 1
ATOM 3450 N N . GLU B 1 150 ? -0.093 -6.425 -8.437 1 96.74 150 GLU B N 1
ATOM 3451 C CA . GLU B 1 150 ? -1.286 -5.817 -9.019 1 96.74 150 GLU B CA 1
ATOM 3452 C C . GLU B 1 150 ? -2.239 -6.88 -9.559 1 96.74 150 GLU B C 1
ATOM 3454 O O . GLU B 1 150 ? -1.803 -7.863 -10.162 1 96.74 150 GLU B O 1
ATOM 3459 N N . GLY B 1 151 ? -3.445 -6.661 -9.316 1 97.89 151 GLY B N 1
ATOM 3460 C CA . GLY B 1 151 ? -4.469 -7.58 -9.787 1 97.89 151 GLY B CA 1
ATOM 3461 C C . GLY B 1 151 ? -4.744 -8.714 -8.818 1 97.89 151 GLY B C 1
ATOM 3462 O O . GLY B 1 151 ? -5.639 -9.53 -9.047 1 97.89 151 GLY B O 1
ATOM 3463 N N . SER B 1 152 ? -4.017 -8.814 -7.731 1 98.16 152 SER B N 1
ATOM 3464 C CA . SER B 1 152 ? -4.225 -9.826 -6.7 1 98.16 152 SER B CA 1
ATOM 3465 C C . SER B 1 152 ? -5.418 -9.479 -5.817 1 98.16 152 SER B C 1
ATOM 3467 O O . SER B 1 152 ? -5.981 -8.388 -5.926 1 98.16 152 SER B O 1
ATOM 3469 N N . ALA B 1 153 ? -5.745 -10.421 -4.975 1 98.1 153 ALA B N 1
ATOM 3470 C CA . ALA B 1 153 ? -6.824 -10.167 -4.024 1 98.1 153 ALA B CA 1
ATOM 3471 C C . ALA B 1 153 ? -6.439 -9.068 -3.038 1 98.1 153 ALA B C 1
ATOM 3473 O O . ALA B 1 153 ? -7.278 -8.251 -2.651 1 98.1 153 ALA B O 1
ATOM 3474 N N . TYR B 1 154 ? -5.225 -9.083 -2.619 1 97.37 154 TYR B N 1
ATOM 3475 C CA . TYR B 1 154 ? -4.754 -8.014 -1.746 1 97.37 154 TYR B CA 1
ATOM 3476 C C . TYR B 1 154 ? -4.882 -6.657 -2.429 1 97.37 154 TYR B C 1
ATOM 3478 O O . TYR B 1 154 ? -5.367 -5.696 -1.827 1 97.37 154 TYR B O 1
ATOM 3486 N N . TRP B 1 155 ? -4.398 -6.586 -3.65 1 97.86 155 TRP B N 1
ATOM 3487 C CA . TRP B 1 155 ? -4.435 -5.35 -4.425 1 97.86 155 TRP B CA 1
ATOM 3488 C C . TRP B 1 155 ? -5.865 -4.842 -4.573 1 97.86 155 TRP B C 1
ATOM 3490 O O . TRP B 1 155 ? -6.138 -3.661 -4.345 1 97.86 155 TRP B O 1
ATOM 3500 N N . ILE B 1 156 ? -6.748 -5.71 -4.918 1 98.46 156 ILE B N 1
ATOM 3501 C CA . ILE B 1 156 ? -8.156 -5.363 -5.076 1 98.46 156 ILE B CA 1
ATOM 3502 C C . ILE B 1 156 ? -8.727 -4.902 -3.737 1 98.46 156 ILE B C 1
ATOM 3504 O O . ILE B 1 156 ? -9.445 -3.901 -3.672 1 98.46 156 ILE B O 1
ATOM 3508 N N . GLY B 1 157 ? -8.399 -5.683 -2.726 1 98.1 157 GLY B N 1
ATOM 3509 C CA . GLY B 1 157 ? -8.855 -5.319 -1.394 1 98.1 157 GLY B CA 1
ATOM 3510 C C . GLY B 1 157 ? -8.37 -3.953 -0.949 1 98.1 157 GLY B C 1
ATOM 3511 O O . GLY B 1 157 ? -9.141 -3.162 -0.402 1 98.1 157 GLY B O 1
ATOM 3512 N N . ASN B 1 158 ? -7.133 -3.701 -1.175 1 97.47 158 ASN B N 1
ATOM 3513 C CA . ASN B 1 158 ? -6.555 -2.407 -0.829 1 97.47 158 ASN B CA 1
ATOM 3514 C C . ASN B 1 158 ? -7.229 -1.269 -1.59 1 97.47 158 ASN B C 1
ATOM 3516 O O . ASN B 1 158 ? -7.531 -0.223 -1.012 1 97.47 158 ASN B O 1
ATOM 3520 N N . LYS B 1 159 ? -7.446 -1.475 -2.899 1 98 159 LYS B N 1
ATOM 3521 C CA . LYS B 1 159 ? -8.141 -0.486 -3.716 1 98 159 LYS B CA 1
ATOM 3522 C C . LYS B 1 159 ? -9.567 -0.265 -3.218 1 98 159 LYS B C 1
ATOM 3524 O O . LYS B 1 159 ? -10.096 0.845 -3.305 1 98 159 LYS B O 1
ATOM 3529 N N . THR B 1 160 ? -10.139 -1.309 -2.732 1 98.5 160 THR B N 1
ATOM 3530 C CA . THR B 1 160 ? -11.491 -1.219 -2.192 1 98.5 160 THR B CA 1
ATOM 3531 C C . THR B 1 160 ? -11.524 -0.312 -0.965 1 98.5 160 THR B C 1
ATOM 3533 O O . THR B 1 160 ? -12.367 0.583 -0.87 1 98.5 160 THR B O 1
ATOM 3536 N N . LEU B 1 161 ? -10.611 -0.517 -0.1 1 98.13 161 LEU B N 1
ATOM 3537 C CA . LEU B 1 161 ? -10.532 0.294 1.11 1 98.13 161 LEU B CA 1
ATOM 3538 C C . LEU B 1 161 ? -10.205 1.745 0.772 1 98.13 161 LEU B C 1
ATOM 3540 O O . LEU B 1 161 ? -10.759 2.667 1.373 1 98.13 161 LEU B O 1
ATOM 3544 N N . ASN B 1 162 ? -9.341 1.907 -0.152 1 97.98 162 ASN B N 1
ATOM 3545 C CA . ASN B 1 162 ? -9.013 3.248 -0.624 1 97.98 162 ASN B CA 1
ATOM 3546 C C . ASN B 1 162 ? -10.234 3.951 -1.209 1 97.98 162 ASN B C 1
ATOM 3548 O O . ASN B 1 162 ? -10.483 5.122 -0.915 1 97.98 162 ASN B O 1
ATOM 3552 N N . ALA B 1 163 ? -10.96 3.225 -2.046 1 98.22 163 ALA B N 1
ATOM 3553 C CA . ALA B 1 163 ? -12.168 3.784 -2.647 1 98.22 163 ALA B CA 1
ATOM 3554 C C . ALA B 1 163 ? -13.18 4.18 -1.575 1 98.22 163 ALA B C 1
ATOM 3556 O O . ALA B 1 163 ? -13.794 5.246 -1.657 1 98.22 163 ALA B O 1
ATOM 3557 N N . PHE B 1 164 ? -13.329 3.335 -0.558 1 98.36 164 PHE B N 1
ATOM 3558 C CA . PHE B 1 164 ? -14.216 3.649 0.556 1 98.36 164 PHE B CA 1
ATOM 3559 C C . PHE B 1 164 ? -13.798 4.95 1.23 1 98.36 164 PHE B C 1
ATOM 3561 O O . PHE B 1 164 ? -14.64 5.797 1.533 1 98.36 164 PHE B O 1
ATOM 3568 N N . SER B 1 165 ? -12.479 5.095 1.467 1 97.83 165 SER B N 1
ATOM 3569 C CA . SER B 1 165 ? -11.982 6.307 2.11 1 97.83 165 SER B CA 1
ATOM 3570 C C . SER B 1 165 ? -12.293 7.544 1.275 1 97.83 165 SER B C 1
ATOM 3572 O O . SER B 1 165 ? -12.683 8.582 1.815 1 97.83 165 SER B O 1
ATOM 3574 N N . LYS B 1 166 ? -12.179 7.441 -0.023 1 97.58 166 LYS B N 1
ATOM 3575 C CA . LYS B 1 166 ? -12.462 8.56 -0.918 1 97.58 166 LYS B CA 1
ATOM 3576 C C . LYS B 1 166 ? -13.957 8.858 -0.971 1 97.58 166 LYS B C 1
ATOM 3578 O O . LYS B 1 166 ? -14.361 10.018 -1.073 1 97.58 166 LYS B O 1
ATOM 3583 N N . GLU B 1 167 ? -14.728 7.793 -0.927 1 97.53 167 GLU B N 1
ATOM 3584 C CA . GLU B 1 167 ? -16.17 8.004 -0.833 1 97.53 167 GLU B CA 1
ATOM 3585 C C . GLU B 1 167 ? -16.542 8.698 0.474 1 97.53 167 GLU B C 1
ATOM 3587 O O . GLU B 1 167 ? -17.379 9.603 0.487 1 97.53 167 GLU B O 1
ATOM 3592 N N . ALA B 1 168 ? -15.908 8.299 1.506 1 96.43 168 ALA B N 1
ATOM 3593 C CA . ALA B 1 168 ? -16.204 8.814 2.841 1 96.43 168 ALA B CA 1
ATOM 3594 C C . ALA B 1 168 ? -15.902 10.307 2.933 1 96.43 168 ALA B C 1
ATOM 3596 O O . ALA B 1 168 ? -16.639 11.057 3.578 1 96.43 168 ALA B O 1
ATOM 3597 N N . ASP B 1 169 ? -14.847 10.774 2.279 1 93.93 169 ASP B N 1
ATOM 3598 C CA . ASP B 1 169 ? -14.511 12.185 2.446 1 93.93 169 ASP B CA 1
ATOM 3599 C C . ASP B 1 169 ? -15.042 13.017 1.281 1 93.93 169 ASP B C 1
ATOM 3601 O O . ASP B 1 169 ? -14.898 14.242 1.269 1 93.93 169 ASP B O 1
ATOM 3605 N N . GLY B 1 170 ? -15.624 12.335 0.242 1 94.61 170 GLY B N 1
ATOM 3606 C CA . GLY B 1 170 ? -16.344 13.068 -0.787 1 94.61 170 GLY B CA 1
ATOM 3607 C C . GLY B 1 170 ? -15.569 13.192 -2.085 1 94.61 170 GLY B C 1
ATOM 3608 O O . GLY B 1 170 ? -16.026 13.841 -3.028 1 94.61 170 GLY B O 1
ATOM 3609 N N . ARG B 1 171 ? -14.439 12.566 -2.201 1 95.05 171 ARG B N 1
ATOM 3610 C CA . ARG B 1 171 ? -13.653 12.601 -3.43 1 95.05 171 ARG B CA 1
ATOM 3611 C C . ARG B 1 171 ? -14.249 11.679 -4.488 1 95.05 171 ARG B C 1
ATOM 3613 O O . ARG B 1 171 ? -13.943 11.809 -5.675 1 95.05 171 ARG B O 1
ATOM 3620 N N . LEU B 1 172 ? -15.019 10.683 -4.022 1 95.78 172 LEU B N 1
ATOM 3621 C CA . LEU B 1 172 ? -15.823 9.825 -4.885 1 95.78 172 LEU B CA 1
ATOM 3622 C C . LEU B 1 172 ? -17.277 9.801 -4.427 1 95.78 172 LEU B C 1
ATOM 3624 O O . LEU B 1 172 ? -17.561 9.977 -3.24 1 95.78 172 LEU B O 1
ATOM 3628 N N . PRO B 1 173 ? -18.188 9.648 -5.384 1 96.1 173 PRO B N 1
ATOM 3629 C CA . PRO B 1 173 ? -19.58 9.482 -4.96 1 96.1 173 PRO B CA 1
ATOM 3630 C C . PRO B 1 173 ? -19.806 8.198 -4.164 1 96.1 173 PRO B C 1
ATOM 3632 O O . PRO B 1 173 ? -19.21 7.163 -4.474 1 96.1 173 PRO B O 1
ATOM 3635 N N . LYS B 1 174 ? -20.673 8.321 -3.192 1 97.23 174 LYS B N 1
ATOM 3636 C CA . LYS B 1 174 ? -21.021 7.143 -2.402 1 97.23 174 LYS B CA 1
ATOM 3637 C C . LYS B 1 174 ? -21.894 6.182 -3.204 1 97.23 174 LYS B C 1
ATOM 3639 O O . LYS B 1 174 ? -22.88 6.596 -3.817 1 97.23 174 LYS B O 1
ATOM 3644 N N . GLY B 1 175 ? -21.467 4.92 -3.319 1 97.43 175 GLY B N 1
ATOM 3645 C CA . GLY B 1 175 ? -22.231 3.875 -3.981 1 97.43 175 GLY B CA 1
ATOM 3646 C C . GLY B 1 175 ? -22.411 2.635 -3.126 1 97.43 175 GLY B C 1
ATOM 3647 O O . GLY B 1 175 ? -22.381 2.713 -1.896 1 97.43 175 GLY B O 1
ATOM 3648 N N . GLU B 1 176 ? -22.694 1.554 -3.759 1 98.19 176 GLU B N 1
ATOM 3649 C CA . GLU B 1 176 ? -22.93 0.298 -3.054 1 98.19 176 GLU B CA 1
ATOM 3650 C C . GLU B 1 176 ? -21.684 -0.154 -2.299 1 98.19 176 GLU B C 1
ATOM 3652 O O . GLU B 1 176 ? -21.784 -0.757 -1.229 1 98.19 176 GLU B O 1
ATOM 3657 N N . LEU B 1 177 ? -20.552 0.127 -2.867 1 98.62 177 LEU B N 1
ATOM 3658 C CA . LEU B 1 177 ? -19.309 -0.221 -2.187 1 98.62 177 LEU B CA 1
ATOM 3659 C C . LEU B 1 177 ? -19.257 0.403 -0.796 1 98.62 177 LEU B C 1
ATOM 3661 O O . LEU B 1 177 ? -18.961 -0.282 0.185 1 98.62 177 LEU B O 1
ATOM 3665 N N . TYR B 1 178 ? -19.583 1.695 -0.706 1 98.49 178 TYR B N 1
ATOM 3666 C CA . TYR B 1 178 ? -19.622 2.407 0.567 1 98.49 178 TYR B CA 1
ATOM 3667 C C . TYR B 1 178 ? -20.584 1.733 1.538 1 98.49 178 TYR B C 1
ATOM 3669 O O . TYR B 1 178 ? -20.22 1.44 2.679 1 98.49 178 TYR B O 1
ATOM 3677 N N . ASN B 1 179 ? -21.758 1.429 1.043 1 98.46 179 ASN B N 1
ATOM 3678 C CA . ASN B 1 179 ? -22.81 0.858 1.878 1 98.46 179 ASN B CA 1
ATOM 3679 C C . ASN B 1 179 ? -22.417 -0.515 2.415 1 98.46 179 ASN B C 1
ATOM 3681 O O . ASN B 1 179 ? -22.634 -0.812 3.591 1 98.46 179 ASN B O 1
ATOM 3685 N N . ILE B 1 180 ? -21.844 -1.335 1.586 1 98.6 180 ILE B N 1
ATOM 3686 C CA . ILE B 1 180 ? -21.492 -2.697 1.97 1 98.6 180 ILE B CA 1
ATOM 3687 C C . ILE B 1 180 ? -20.363 -2.668 2.998 1 98.6 180 ILE B C 1
ATOM 3689 O O . ILE B 1 180 ? -20.398 -3.404 3.988 1 98.6 180 ILE B O 1
ATOM 3693 N N . VAL B 1 181 ? -19.358 -1.822 2.801 1 98.39 181 VAL B N 1
ATOM 3694 C CA . VAL B 1 181 ? -18.257 -1.724 3.754 1 98.39 181 VAL B CA 1
ATOM 3695 C C . VAL B 1 181 ? -18.787 -1.258 5.109 1 98.39 181 VAL B C 1
ATOM 3697 O O . VAL B 1 181 ? -18.458 -1.841 6.145 1 98.39 181 VAL B O 1
ATOM 3700 N N . MET B 1 182 ? -19.641 -0.164 5.137 1 98.46 182 MET B N 1
ATOM 3701 C CA . MET B 1 182 ? -20.225 0.336 6.378 1 98.46 182 MET B CA 1
ATOM 3702 C C . MET B 1 182 ? -20.952 -0.777 7.125 1 98.46 182 MET B C 1
ATOM 3704 O O . MET B 1 182 ? -20.767 -0.944 8.332 1 98.46 182 MET B O 1
ATOM 3708 N N . LYS B 1 183 ? -21.722 -1.556 6.378 1 98.06 183 LYS B N 1
ATOM 3709 C CA . LYS B 1 183 ? -22.559 -2.602 6.959 1 98.06 183 LYS B CA 1
ATOM 3710 C C . LYS B 1 183 ? -21.713 -3.778 7.441 1 98.06 183 LYS B C 1
ATOM 3712 O O . LYS B 1 183 ? -21.818 -4.192 8.597 1 98.06 183 LYS B O 1
ATOM 3717 N N . GLU B 1 184 ? -20.846 -4.316 6.606 1 97.05 184 GLU B N 1
ATOM 3718 C CA . GLU B 1 184 ? -20.103 -5.537 6.901 1 97.05 184 GLU B CA 1
ATOM 3719 C C . GLU B 1 184 ? -19.059 -5.298 7.989 1 97.05 184 GLU B C 1
ATOM 3721 O O . GLU B 1 184 ? -18.75 -6.201 8.769 1 97.05 184 GLU B O 1
ATOM 3726 N N . CYS B 1 185 ? -18.532 -4.099 8.018 1 97.04 185 CYS B N 1
ATOM 3727 C CA . CYS B 1 185 ? -17.525 -3.798 9.03 1 97.04 185 CYS B CA 1
ATOM 3728 C C . CYS B 1 185 ? -18.171 -3.238 10.291 1 97.04 185 CYS B C 1
ATOM 3730 O O . CYS B 1 185 ? -17.503 -3.067 11.312 1 97.04 185 CYS B O 1
ATOM 3732 N N . GLY B 1 186 ? -19.403 -2.86 10.229 1 97.09 186 GLY B N 1
ATOM 3733 C CA . GLY B 1 186 ? -20.155 -2.384 11.379 1 97.09 186 GLY B CA 1
ATOM 3734 C C . GLY B 1 186 ? -19.779 -0.975 11.795 1 97.09 186 GLY B C 1
ATOM 3735 O O . GLY B 1 186 ? -19.713 -0.671 12.988 1 97.09 186 GLY B O 1
ATOM 3736 N N . PHE B 1 187 ? -19.509 -0.122 10.856 1 96.93 187 PHE B N 1
ATOM 3737 C CA . PHE B 1 187 ? -19.076 1.234 11.17 1 96.93 187 PHE B CA 1
ATOM 3738 C C . PHE B 1 187 ? -20.274 2.131 11.46 1 96.93 187 PHE B C 1
ATOM 3740 O O . PHE B 1 187 ? -21.259 2.119 10.719 1 96.93 187 PHE B O 1
ATOM 3747 N N . GLY B 1 188 ? -20.263 2.859 12.499 1 96.66 188 GLY B N 1
ATOM 3748 C CA . GLY B 1 188 ? -21.172 3.971 12.723 1 96.66 188 GLY B CA 1
ATOM 3749 C C . GLY B 1 188 ? -20.706 5.264 12.081 1 96.66 188 GLY B C 1
ATOM 3750 O O . GLY B 1 188 ? -21.523 6.102 11.695 1 96.66 188 GLY B O 1
ATOM 3751 N N . ASP B 1 189 ? -19.381 5.341 11.999 1 96.03 189 ASP B N 1
ATOM 3752 C CA . ASP B 1 189 ? -18.659 6.448 11.38 1 96.03 189 ASP B CA 1
ATOM 3753 C C . ASP B 1 189 ? -17.585 5.937 10.422 1 96.03 189 ASP B C 1
ATOM 3755 O O . ASP B 1 189 ? -16.84 5.012 10.753 1 96.03 189 ASP B O 1
ATOM 3759 N N . PRO B 1 190 ? -17.608 6.517 9.215 1 96.24 190 PRO B N 1
ATOM 3760 C CA . PRO B 1 190 ? -16.659 5.992 8.231 1 96.24 190 PRO B CA 1
ATOM 3761 C C . PRO B 1 190 ? -15.207 6.123 8.684 1 96.24 190 PRO B C 1
ATOM 3763 O O . PRO B 1 190 ? -14.347 5.355 8.244 1 96.24 190 PRO B O 1
ATOM 3766 N N . TYR B 1 191 ? -14.863 7.017 9.515 1 94.05 191 TYR B N 1
ATOM 3767 C CA . TYR B 1 191 ? -13.493 7.249 9.958 1 94.05 191 TYR B CA 1
ATOM 3768 C C . TYR B 1 191 ? -13.015 6.122 10.865 1 94.05 191 TYR B C 1
ATOM 3770 O O . TYR B 1 191 ? -11.821 6.013 11.155 1 94.05 191 TYR B O 1
ATOM 3778 N N . GLU B 1 192 ? -13.951 5.299 11.304 1 95.83 192 GLU B N 1
ATOM 3779 C CA . GLU B 1 192 ? -13.578 4.109 12.062 1 95.83 192 GLU B CA 1
ATOM 3780 C C . GLU B 1 192 ? -12.68 3.19 11.239 1 95.83 192 GLU B C 1
ATOM 3782 O O . GLU B 1 192 ? -12.029 2.297 11.786 1 95.83 192 GLU B O 1
ATOM 3787 N N . LEU B 1 193 ? -12.676 3.439 9.909 1 96.28 193 LEU B N 1
ATOM 3788 C CA . LEU B 1 193 ? -11.809 2.674 9.02 1 96.28 193 LEU B CA 1
ATOM 3789 C C . LEU B 1 193 ? -10.352 2.781 9.458 1 96.28 193 LEU B C 1
ATOM 3791 O O . LEU B 1 193 ? -9.6 1.807 9.371 1 96.28 193 LEU B O 1
ATOM 3795 N N . ILE B 1 194 ? -9.966 3.922 9.921 1 94.12 194 ILE B N 1
ATOM 3796 C CA . ILE B 1 194 ? -8.575 4.172 10.284 1 94.12 194 ILE B CA 1
ATOM 3797 C C . ILE B 1 194 ? -8.151 3.214 11.394 1 94.12 194 ILE B C 1
ATOM 3799 O O . ILE B 1 194 ? -7.179 2.471 11.244 1 94.12 194 ILE B O 1
ATOM 3803 N N . SER B 1 195 ? -8.963 3.192 12.463 1 92.64 195 SER B N 1
ATOM 3804 C CA . SER B 1 195 ? -8.636 2.295 13.566 1 92.64 195 SER B CA 1
ATOM 3805 C C . SER B 1 195 ? -8.839 0.836 13.17 1 92.64 195 SER B C 1
ATOM 3807 O O . SER B 1 195 ? -8.106 -0.044 13.627 1 92.64 195 SER B O 1
ATOM 3809 N N . TYR B 1 196 ? -9.878 0.609 12.322 1 95.83 196 TYR B N 1
ATOM 3810 C CA . TYR B 1 196 ? -10.168 -0.743 11.857 1 95.83 196 TYR B CA 1
ATOM 3811 C C . TYR B 1 196 ? -8.968 -1.34 11.132 1 95.83 196 TYR B C 1
ATOM 3813 O O . TYR B 1 196 ? -8.546 -2.459 11.433 1 95.83 196 TYR B O 1
ATOM 3821 N N . VAL B 1 197 ? -8.311 -0.607 10.228 1 95.51 197 VAL B N 1
ATOM 3822 C CA . VAL B 1 197 ? -7.177 -1.065 9.432 1 95.51 197 VAL B CA 1
ATOM 3823 C C . VAL B 1 197 ? -5.945 -1.211 10.322 1 95.51 197 VAL B C 1
ATOM 3825 O O . VAL B 1 197 ? -5.203 -2.19 10.209 1 95.51 197 VAL B O 1
ATOM 3828 N N . ASN B 1 198 ? -5.767 -0.32 11.24 1 91.53 198 ASN B N 1
ATOM 3829 C CA . ASN B 1 198 ? -4.575 -0.292 12.081 1 91.53 198 ASN B CA 1
ATOM 3830 C C . ASN B 1 198 ? -4.64 -1.348 13.181 1 91.53 198 ASN B C 1
ATOM 3832 O O . ASN B 1 198 ? -3.638 -2 13.482 1 91.53 198 ASN B O 1
ATOM 3836 N N . GLU B 1 199 ? -5.823 -1.49 13.725 1 91.94 199 GLU B N 1
ATOM 3837 C CA . GLU B 1 199 ? -5.918 -2.271 14.955 1 91.94 199 GLU B CA 1
ATOM 3838 C C . GLU B 1 199 ? -6.538 -3.64 14.693 1 91.94 199 GLU B C 1
ATOM 3840 O O . GLU B 1 199 ? -6.154 -4.631 15.318 1 91.94 199 GLU B O 1
ATOM 3845 N N . LYS B 1 200 ? -7.521 -3.674 13.896 1 93.22 200 LYS B N 1
ATOM 3846 C CA . LYS B 1 200 ? -8.211 -4.936 13.646 1 93.22 200 LYS B CA 1
ATOM 3847 C C . LYS B 1 200 ? -7.531 -5.723 12.529 1 93.22 200 LYS B C 1
ATOM 3849 O O . LYS B 1 200 ? -7.17 -6.887 12.713 1 93.22 200 LYS B O 1
ATOM 3854 N N . LEU B 1 201 ? -7.285 -5.037 11.421 1 93.61 201 LEU B N 1
ATOM 3855 C CA . LEU B 1 201 ? -6.649 -5.723 10.302 1 93.61 201 LEU B CA 1
ATOM 3856 C C . LEU B 1 201 ? -5.142 -5.828 10.515 1 93.61 201 LEU B C 1
ATOM 3858 O O . LEU B 1 201 ? -4.511 -6.783 10.055 1 93.61 201 LEU B O 1
ATOM 3862 N N . LYS B 1 202 ? -4.55 -4.809 11.213 1 91.63 202 LYS B N 1
ATOM 3863 C CA . LYS B 1 202 ? -3.127 -4.737 11.533 1 91.63 202 LYS B CA 1
ATOM 3864 C C . LYS B 1 202 ? -2.274 -4.833 10.272 1 91.63 202 LYS B C 1
ATOM 3866 O O . LYS B 1 202 ? -1.234 -5.494 10.268 1 91.63 202 LYS B O 1
ATOM 3871 N N . PHE B 1 203 ? -2.845 -4.448 9.173 1 87.08 203 PHE B N 1
ATOM 3872 C CA . PHE B 1 203 ? -2.184 -4.367 7.876 1 87.08 203 PHE B CA 1
ATOM 3873 C C . PHE B 1 203 ? -1.837 -5.758 7.358 1 87.08 203 PHE B C 1
ATOM 3875 O O . PHE B 1 203 ? -0.965 -5.906 6.5 1 87.08 203 PHE B O 1
ATOM 3882 N N . LYS B 1 204 ? -2.46 -6.731 7.924 1 92.01 204 LYS B N 1
ATOM 3883 C CA . LYS B 1 204 ? -2.183 -8.091 7.471 1 92.01 204 LYS B CA 1
ATOM 3884 C C . LYS B 1 204 ? -2.697 -8.312 6.051 1 92.01 204 LYS B C 1
ATOM 3886 O O . LYS B 1 204 ? -3.861 -8.033 5.756 1 92.01 204 LYS B O 1
ATOM 3891 N N . ARG B 1 205 ? -1.858 -8.933 5.297 1 92.68 205 ARG B N 1
ATOM 3892 C CA . ARG B 1 205 ? -2.107 -9.149 3.875 1 92.68 205 ARG B CA 1
ATOM 3893 C C . ARG B 1 205 ? -3.39 -9.946 3.659 1 92.68 205 ARG B C 1
ATOM 3895 O O . ARG B 1 205 ? -4.232 -9.566 2.843 1 92.68 205 ARG B O 1
ATOM 3902 N N . GLU B 1 206 ? -3.584 -10.974 4.426 1 91.84 206 GLU B N 1
ATOM 3903 C CA . GLU B 1 206 ? -4.71 -11.886 4.249 1 91.84 206 GLU B CA 1
ATOM 3904 C C . GLU B 1 206 ? -6.028 -11.215 4.626 1 91.84 206 GLU B C 1
ATOM 3906 O O . GLU B 1 206 ? -7.064 -11.485 4.015 1 91.84 206 GLU B O 1
ATOM 3911 N N . GLU B 1 207 ? -5.976 -10.366 5.609 1 95.54 207 GLU B N 1
ATOM 3912 C CA . GLU B 1 207 ? -7.182 -9.674 6.054 1 95.54 207 GLU B CA 1
ATOM 3913 C C . GLU B 1 207 ? -7.626 -8.628 5.035 1 95.54 207 GLU B C 1
ATOM 3915 O O . GLU B 1 207 ? -8.818 -8.495 4.752 1 95.54 207 GLU B O 1
ATOM 3920 N N . ILE B 1 208 ? -6.662 -7.94 4.464 1 96.53 208 ILE B N 1
ATOM 3921 C CA . ILE B 1 208 ? -6.963 -6.931 3.454 1 96.53 208 ILE B CA 1
ATOM 3922 C C . ILE B 1 208 ? -7.485 -7.609 2.189 1 96.53 208 ILE B C 1
ATOM 3924 O O . ILE B 1 208 ? -8.411 -7.108 1.546 1 96.53 208 ILE B O 1
ATOM 3928 N N . ALA B 1 209 ? -6.932 -8.754 1.91 1 96.83 209 ALA B N 1
ATOM 3929 C CA . ALA B 1 209 ? -7.325 -9.496 0.715 1 96.83 209 ALA B CA 1
ATOM 3930 C C . ALA B 1 209 ? -8.802 -9.873 0.765 1 96.83 209 ALA B C 1
ATOM 3932 O O . ALA B 1 209 ? -9.457 -9.982 -0.275 1 96.83 209 ALA B O 1
ATOM 3933 N N . LYS B 1 210 ? -9.358 -10.015 1.912 1 96.57 210 LYS B N 1
ATOM 3934 C CA . LYS B 1 210 ? -10.756 -10.4 2.08 1 96.57 210 LYS B CA 1
ATOM 3935 C C . LYS B 1 210 ? -11.692 -9.323 1.538 1 96.57 210 LYS B C 1
ATOM 3937 O O . LYS B 1 210 ? -12.842 -9.606 1.197 1 96.57 210 LYS B O 1
ATOM 3942 N N . PHE B 1 211 ? -11.228 -8.178 1.426 1 97.92 211 PHE B N 1
ATOM 3943 C CA . PHE B 1 211 ? -12.056 -7.078 0.943 1 97.92 211 PHE B CA 1
ATOM 3944 C C . PHE B 1 211 ? -12.279 -7.189 -0.56 1 97.92 211 PHE B C 1
ATOM 3946 O O . PHE B 1 211 ? -13.122 -6.485 -1.121 1 97.92 211 PHE B O 1
ATOM 3953 N N . SER B 1 212 ? -11.526 -8.042 -1.223 1 98.22 212 SER B N 1
ATOM 3954 C CA . SER B 1 212 ? -11.811 -8.329 -2.625 1 98.22 212 SER B CA 1
ATOM 3955 C C . SER B 1 212 ? -13.208 -8.916 -2.796 1 98.22 212 SER B C 1
ATOM 3957 O O . SER B 1 212 ? -13.869 -8.673 -3.808 1 98.22 212 SER B O 1
ATOM 3959 N N . LEU B 1 213 ? -13.658 -9.627 -1.807 1 97.75 213 LEU B N 1
ATOM 3960 C CA . LEU B 1 213 ? -15.006 -10.183 -1.842 1 97.75 213 LEU B CA 1
ATOM 3961 C C . LEU B 1 213 ? -16.052 -9.08 -1.729 1 97.75 213 LEU B C 1
ATOM 3963 O O . LEU B 1 213 ? -17.091 -9.133 -2.392 1 97.75 213 LEU B O 1
ATOM 3967 N N . ILE B 1 214 ? -15.783 -8.127 -0.926 1 97.7 214 ILE B N 1
ATOM 3968 C CA . ILE B 1 214 ? -16.669 -6.976 -0.791 1 97.7 214 ILE B CA 1
ATOM 3969 C C . ILE B 1 214 ? -16.748 -6.226 -2.118 1 97.7 214 ILE B C 1
ATOM 3971 O O . ILE B 1 214 ? -17.83 -5.815 -2.544 1 97.7 214 ILE B O 1
ATOM 3975 N N . CYS B 1 215 ? -15.621 -6.057 -2.721 1 98.51 215 CYS B N 1
ATOM 3976 C CA . CYS B 1 215 ? -15.576 -5.408 -4.027 1 98.51 215 CYS B CA 1
ATOM 3977 C C . CYS B 1 215 ? -16.44 -6.154 -5.036 1 98.51 215 CYS B C 1
ATOM 3979 O O . CYS B 1 215 ? -17.187 -5.537 -5.798 1 98.51 215 CYS B O 1
ATOM 3981 N N . SER B 1 216 ? -16.327 -7.462 -5.022 1 98.48 216 SER B N 1
ATOM 3982 C CA . SER B 1 216 ? -17.103 -8.289 -5.941 1 98.48 216 SER B CA 1
ATOM 3983 C C . SER B 1 216 ? -18.6 -8.126 -5.7 1 98.48 216 SER B C 1
ATOM 3985 O O . SER B 1 216 ? -19.376 -7.99 -6.649 1 98.48 216 SER B O 1
ATOM 3987 N N . LYS B 1 217 ? -19.023 -8.119 -4.438 1 98.14 217 LYS B N 1
ATOM 3988 C CA . LYS B 1 217 ? -20.427 -7.925 -4.086 1 98.14 217 LYS B CA 1
ATOM 3989 C C . LYS B 1 217 ? -20.948 -6.592 -4.614 1 98.14 217 LYS B C 1
ATOM 3991 O O . LYS B 1 217 ? -22.049 -6.523 -5.163 1 98.14 217 LYS B O 1
ATOM 3996 N N . ALA B 1 218 ? -20.137 -5.59 -4.484 1 98.6 218 ALA B N 1
ATOM 3997 C CA . ALA B 1 218 ? -20.53 -4.264 -4.954 1 98.6 218 ALA B CA 1
ATOM 3998 C C . ALA B 1 218 ? -20.611 -4.224 -6.477 1 98.6 218 ALA B C 1
ATOM 4000 O O . ALA B 1 218 ? -21.541 -3.641 -7.041 1 98.6 218 ALA B O 1
ATOM 4001 N N . ALA B 1 219 ? -19.65 -4.828 -7.113 1 98.51 219 ALA B N 1
ATOM 4002 C CA . ALA B 1 219 ? -19.631 -4.873 -8.573 1 98.51 219 ALA B CA 1
ATOM 4003 C C . ALA B 1 219 ? -20.856 -5.603 -9.116 1 98.51 219 ALA B C 1
ATOM 4005 O O . ALA B 1 219 ? -21.433 -5.193 -10.125 1 98.51 219 ALA B O 1
ATOM 4006 N N . GLU B 1 220 ? -21.219 -6.643 -8.482 1 97.32 220 GLU B N 1
ATOM 4007 C CA . GLU B 1 220 ? -22.392 -7.411 -8.888 1 97.32 220 GLU B CA 1
ATOM 4008 C C . GLU B 1 220 ? -23.664 -6.575 -8.781 1 97.32 220 GLU B C 1
ATOM 4010 O O . GLU B 1 220 ? -24.653 -6.85 -9.464 1 97.32 220 GLU B O 1
ATOM 4015 N N . LYS B 1 221 ? -23.636 -5.575 -7.94 1 97.88 221 LYS B N 1
ATOM 4016 C CA . LYS B 1 221 ? -24.754 -4.644 -7.808 1 97.88 221 LYS B CA 1
ATOM 4017 C C . LYS B 1 221 ? -24.553 -3.416 -8.691 1 97.88 221 LYS B C 1
ATOM 4019 O O . LYS B 1 221 ? -25.078 -2.34 -8.396 1 97.88 221 LYS B O 1
ATOM 4024 N N . ASN B 1 222 ? -23.589 -3.502 -9.636 1 97.54 222 ASN B N 1
ATOM 4025 C CA . ASN B 1 222 ? -23.336 -2.521 -10.686 1 97.54 222 ASN B CA 1
ATOM 4026 C C . ASN B 1 222 ? -22.697 -1.253 -10.127 1 97.54 222 ASN B C 1
ATOM 4028 O O . ASN B 1 222 ? -22.955 -0.154 -10.62 1 97.54 222 ASN B O 1
ATOM 4032 N N . ASP B 1 223 ? -22.033 -1.405 -9.003 1 98.42 223 ASP B N 1
ATOM 4033 C CA . ASP B 1 223 ? -21.245 -0.282 -8.503 1 98.42 223 ASP B CA 1
ATOM 4034 C C . ASP B 1 223 ? -20.102 0.056 -9.458 1 98.42 223 ASP B C 1
ATOM 4036 O O . ASP B 1 223 ? -19.207 -0.763 -9.677 1 98.42 223 ASP B O 1
ATOM 4040 N N . GLU B 1 224 ? -20.075 1.256 -9.93 1 98.22 224 GLU B N 1
ATOM 4041 C CA . GLU B 1 224 ? -19.141 1.649 -10.98 1 98.22 224 GLU B CA 1
ATOM 4042 C C . GLU B 1 224 ? -17.703 1.651 -10.468 1 98.22 224 GLU B C 1
ATOM 4044 O O . GLU B 1 224 ? -16.776 1.311 -11.205 1 98.22 224 GLU B O 1
ATOM 4049 N N . VAL B 1 225 ? -17.527 2.051 -9.224 1 98.35 225 VAL B N 1
ATOM 4050 C CA . VAL B 1 225 ? -16.188 2.102 -8.648 1 98.35 225 VAL B CA 1
ATOM 4051 C C . VAL B 1 225 ? -15.632 0.687 -8.505 1 98.35 225 VAL B C 1
ATOM 4053 O O . VAL B 1 225 ? -14.492 0.419 -8.891 1 98.35 225 VAL B O 1
ATOM 4056 N N . ALA B 1 226 ? -16.451 -0.228 -7.999 1 98.65 226 ALA B N 1
ATOM 4057 C CA . ALA B 1 226 ? -16.039 -1.62 -7.835 1 98.65 226 ALA B CA 1
ATOM 4058 C C . ALA B 1 226 ? -15.73 -2.263 -9.184 1 98.65 226 ALA B C 1
ATOM 4060 O O . ALA B 1 226 ? -14.73 -2.971 -9.326 1 98.65 226 ALA B O 1
ATOM 4061 N N . ILE B 1 227 ? -16.556 -1.979 -10.164 1 98.69 227 ILE B N 1
ATOM 4062 C CA . ILE B 1 227 ? -16.349 -2.51 -11.507 1 98.69 227 ILE B CA 1
ATOM 4063 C C . ILE B 1 227 ? -15.029 -1.989 -12.07 1 98.69 227 ILE B C 1
ATOM 4065 O O . ILE B 1 227 ? -14.263 -2.745 -12.674 1 98.69 227 ILE B O 1
ATOM 4069 N N . SER B 1 228 ? -14.776 -0.735 -11.825 1 98.7 228 SER B N 1
ATOM 4070 C CA . SER B 1 228 ? -13.538 -0.134 -12.312 1 98.7 228 SER B CA 1
ATOM 4071 C C . SER B 1 228 ? -12.318 -0.781 -11.666 1 98.7 228 SER B C 1
ATOM 4073 O O . SER B 1 228 ? -11.284 -0.956 -12.315 1 98.7 228 SER B O 1
ATOM 4075 N N . ILE B 1 229 ? -12.426 -1.146 -10.406 1 98.67 229 ILE B N 1
ATOM 4076 C CA . ILE B 1 229 ? -11.324 -1.792 -9.701 1 98.67 229 ILE B CA 1
ATOM 4077 C C . ILE B 1 229 ? -11.013 -3.138 -10.351 1 98.67 229 ILE B C 1
ATOM 4079 O O . ILE B 1 229 ? -9.849 -3.461 -10.601 1 98.67 229 ILE B O 1
ATOM 4083 N N . PHE B 1 230 ? -12.038 -3.881 -10.725 1 98.75 230 PHE B N 1
ATOM 4084 C CA . PHE B 1 230 ? -11.833 -5.166 -11.384 1 98.75 230 PHE B CA 1
ATOM 4085 C C . PHE B 1 230 ? -11.299 -4.97 -12.798 1 98.75 230 PHE B C 1
ATOM 4087 O O . PHE B 1 230 ? -10.482 -5.761 -13.274 1 98.75 230 PHE B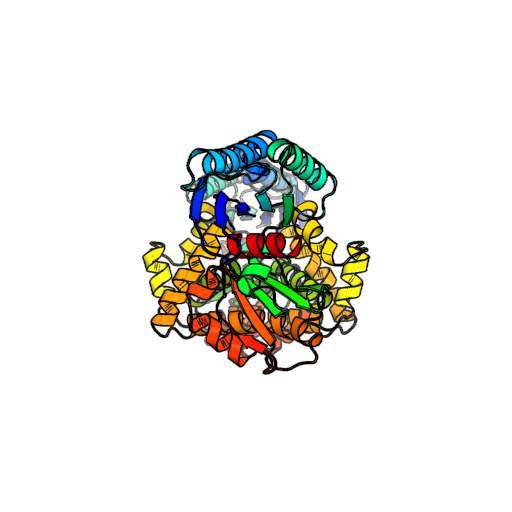 O 1
ATOM 4094 N N . ASN B 1 231 ? -11.802 -3.947 -13.466 1 98.81 231 ASN B N 1
ATOM 4095 C CA . ASN B 1 231 ? -11.268 -3.636 -14.788 1 98.81 231 ASN B CA 1
ATOM 4096 C C . ASN B 1 231 ? -9.768 -3.363 -14.737 1 98.81 231 ASN B C 1
ATOM 4098 O O . ASN B 1 231 ? -9.009 -3.883 -15.557 1 98.81 231 ASN B O 1
ATOM 4102 N N . ASP B 1 232 ? -9.385 -2.573 -13.759 1 98.68 232 ASP B N 1
ATOM 4103 C CA . ASP B 1 232 ? -7.969 -2.26 -13.587 1 98.68 232 ASP B CA 1
ATOM 4104 C C . ASP B 1 232 ? -7.171 -3.51 -13.223 1 98.68 232 ASP B C 1
ATOM 4106 O O . ASP B 1 232 ? -6.043 -3.69 -13.686 1 98.68 232 ASP B O 1
ATOM 4110 N N . ALA B 1 233 ? 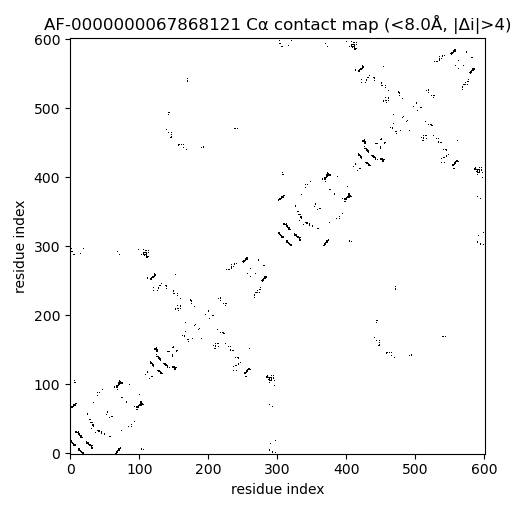-7.729 -4.349 -12.379 1 98.7 233 ALA B N 1
ATOM 4111 C CA . ALA B 1 233 ? -7.076 -5.601 -12.004 1 98.7 233 ALA B CA 1
ATOM 4112 C C . ALA B 1 233 ? -6.837 -6.483 -13.226 1 98.7 233 ALA B C 1
ATOM 4114 O O . ALA B 1 233 ? -5.741 -7.016 -13.41 1 98.7 233 ALA B O 1
ATOM 4115 N N . GLY B 1 234 ? -7.882 -6.615 -14.034 1 98.71 234 GLY B N 1
ATOM 4116 C CA . GLY B 1 234 ? -7.754 -7.393 -15.255 1 98.71 234 GLY B CA 1
ATOM 4117 C C . GLY B 1 234 ? -6.71 -6.841 -16.208 1 98.71 234 GLY B C 1
ATOM 4118 O O . GLY B 1 234 ? -5.974 -7.603 -16.839 1 98.71 234 GLY B O 1
ATOM 4119 N N . LYS B 1 235 ? -6.684 -5.531 -16.299 1 98.64 235 LYS B N 1
ATOM 4120 C CA . LYS B 1 235 ? -5.678 -4.886 -17.139 1 98.64 235 LYS B CA 1
ATOM 4121 C C . LYS B 1 235 ? -4.268 -5.218 -16.661 1 98.64 235 LYS B C 1
ATOM 4123 O O . LYS B 1 235 ? -3.389 -5.526 -17.47 1 98.64 235 LYS B O 1
ATOM 4128 N N . GLU B 1 236 ? -4.059 -5.14 -15.356 1 98.36 236 GLU B N 1
ATOM 4129 C CA . GLU B 1 236 ? -2.754 -5.445 -14.777 1 98.36 236 GLU B CA 1
ATOM 4130 C C . GLU B 1 236 ? -2.353 -6.891 -15.051 1 98.36 236 GLU B C 1
ATOM 4132 O O . GLU B 1 236 ? -1.21 -7.164 -15.423 1 98.36 236 GLU B O 1
ATOM 4137 N N . ILE B 1 237 ? -3.243 -7.806 -14.904 1 98.54 237 ILE B N 1
ATOM 4138 C CA . ILE B 1 237 ? -2.975 -9.219 -15.148 1 98.54 237 ILE B CA 1
ATOM 4139 C C . ILE B 1 237 ? -2.677 -9.439 -16.629 1 98.54 237 ILE B C 1
ATOM 4141 O O . ILE B 1 237 ? -1.757 -10.182 -16.98 1 98.54 237 ILE B O 1
ATOM 4145 N N . ALA B 1 238 ? -3.463 -8.776 -17.507 1 98.6 238 ALA B N 1
ATOM 4146 C CA . ALA B 1 238 ? -3.234 -8.878 -18.946 1 98.6 238 ALA B CA 1
ATOM 4147 C C . ALA B 1 238 ? -1.83 -8.404 -19.312 1 98.6 238 ALA B C 1
ATOM 4149 O O . ALA B 1 238 ? -1.193 -8.964 -20.207 1 98.6 238 ALA B O 1
ATOM 4150 N N . GLU B 1 239 ? -1.407 -7.413 -18.62 1 97.97 239 GLU B N 1
ATOM 4151 C CA . GLU B 1 239 ? -0.069 -6.896 -18.89 1 97.97 239 GLU B CA 1
ATOM 4152 C C . GLU B 1 239 ? 1 -7.943 -18.589 1 97.97 239 GLU B C 1
ATOM 4154 O O . GLU B 1 239 ? 1.986 -8.058 -19.319 1 97.97 239 GLU B O 1
ATOM 4159 N N . LEU B 1 240 ? 0.878 -8.695 -17.502 1 98.13 240 LEU B N 1
ATOM 4160 C CA . LEU B 1 240 ? 1.796 -9.787 -17.196 1 98.13 240 LEU B CA 1
ATOM 4161 C C . LEU B 1 240 ? 1.805 -10.821 -18.317 1 98.13 240 LEU B C 1
ATOM 4163 O O . LEU B 1 240 ? 2.871 -11.243 -18.77 1 98.13 240 LEU B O 1
ATOM 4167 N N . ILE B 1 241 ? 0.599 -11.15 -18.77 1 98.23 241 ILE B N 1
ATOM 4168 C CA . ILE B 1 241 ? 0.434 -12.164 -19.806 1 98.23 241 ILE B CA 1
ATOM 4169 C C . ILE B 1 241 ? 1.078 -11.685 -21.104 1 98.23 241 ILE B C 1
ATOM 4171 O O . ILE B 1 241 ? 1.813 -12.433 -21.753 1 98.23 241 ILE B O 1
ATOM 4175 N N . ASN B 1 242 ? 0.795 -10.462 -21.451 1 98.28 242 ASN B N 1
ATOM 4176 C CA . ASN B 1 242 ? 1.261 -9.902 -22.714 1 98.28 242 ASN B CA 1
ATOM 4177 C C . ASN B 1 242 ? 2.783 -9.93 -22.812 1 98.28 242 ASN B C 1
ATOM 4179 O O . ASN B 1 242 ? 3.336 -10.165 -23.888 1 98.28 242 ASN B O 1
ATOM 4183 N N . LEU B 1 243 ? 3.445 -9.727 -21.739 1 97.59 243 LEU B N 1
ATOM 4184 C CA . LEU B 1 243 ? 4.903 -9.772 -21.728 1 97.59 243 LEU B CA 1
ATOM 4185 C C . LEU B 1 243 ? 5.405 -11.182 -22.021 1 97.59 243 LEU B C 1
ATOM 4187 O O . LEU B 1 243 ? 6.394 -11.357 -22.736 1 97.59 243 LEU B O 1
ATOM 4191 N N . LEU B 1 244 ? 4.732 -12.14 -21.446 1 97.49 244 LEU B N 1
ATOM 4192 C CA . LEU B 1 244 ? 5.135 -13.529 -21.634 1 97.49 244 LEU B CA 1
ATOM 4193 C C . LEU B 1 244 ? 4.786 -14.012 -23.038 1 97.49 244 LEU B C 1
ATOM 4195 O O . LEU B 1 244 ? 5.482 -14.861 -23.598 1 97.49 244 LEU B O 1
ATOM 4199 N N . LEU B 1 245 ? 3.742 -13.474 -23.622 1 97.71 245 LEU B N 1
ATOM 4200 C CA . LEU B 1 245 ? 3.276 -13.866 -24.947 1 97.71 245 LEU B CA 1
ATOM 4201 C C . LEU B 1 245 ? 4.303 -13.502 -26.014 1 97.71 245 LEU B C 1
ATOM 4203 O O . LEU B 1 245 ? 4.31 -14.087 -27.1 1 97.71 245 LEU B O 1
ATOM 4207 N N . ILE B 1 246 ? 5.165 -12.551 -25.714 1 95.9 246 ILE B N 1
ATOM 4208 C CA . ILE B 1 246 ? 6.163 -12.071 -26.664 1 95.9 246 ILE B CA 1
ATOM 4209 C C . ILE B 1 246 ? 7.059 -13.227 -27.1 1 95.9 246 ILE B C 1
ATOM 4211 O O . ILE B 1 246 ? 7.505 -13.277 -28.249 1 95.9 246 ILE B O 1
ATOM 4215 N N . ASP B 1 247 ? 7.24 -14.192 -26.289 1 95.08 247 ASP B N 1
ATOM 4216 C CA . ASP B 1 247 ? 8.183 -15.278 -26.535 1 95.08 247 ASP B CA 1
ATOM 4217 C C . ASP B 1 247 ? 7.553 -16.369 -27.398 1 95.08 247 ASP B C 1
ATOM 4219 O O . ASP B 1 247 ? 8.237 -17.3 -27.828 1 95.08 247 ASP B O 1
ATOM 4223 N N . PHE B 1 248 ? 6.287 -16.294 -27.601 1 96.63 248 PHE B N 1
ATOM 4224 C CA . PHE B 1 248 ? 5.597 -17.3 -28.398 1 96.63 248 PHE B CA 1
ATOM 4225 C C . PHE B 1 248 ? 5.45 -16.839 -29.843 1 96.63 248 PHE B C 1
ATOM 4227 O O . PHE B 1 248 ? 5.061 -15.697 -30.099 1 96.63 248 PHE B O 1
ATOM 4234 N N . LYS B 1 249 ? 5.766 -17.64 -30.74 1 93.64 249 LYS B N 1
ATOM 4235 C CA . LYS B 1 249 ? 5.662 -17.319 -32.161 1 93.64 249 LYS B CA 1
ATOM 4236 C C . LYS B 1 249 ? 4.269 -17.638 -32.696 1 93.64 249 LYS B C 1
ATOM 4238 O O . LYS B 1 249 ? 3.789 -16.982 -33.622 1 93.64 249 LYS B O 1
ATOM 4243 N N . GLU B 1 250 ? 3.67 -18.591 -32.085 1 91.61 250 GLU B N 1
ATOM 4244 C CA . GLU B 1 250 ? 2.382 -19.074 -32.574 1 91.61 250 GLU B CA 1
ATOM 4245 C C . GLU B 1 250 ? 1.228 -18.28 -31.968 1 91.61 250 GLU B C 1
ATOM 4247 O O . GLU B 1 250 ? 1.401 -17.6 -30.954 1 91.61 250 GLU B O 1
ATOM 4252 N N . ASP B 1 251 ? 0.139 -18.405 -32.659 1 93.73 251 ASP B N 1
ATOM 4253 C CA . ASP B 1 251 ? -1.105 -17.854 -32.131 1 93.73 251 ASP B CA 1
ATOM 4254 C C . ASP B 1 251 ? -1.841 -18.881 -31.273 1 93.73 251 ASP B C 1
ATOM 4256 O O . ASP B 1 251 ? -1.409 -20.031 -31.166 1 93.73 251 ASP B O 1
ATOM 4260 N N . ASN B 1 252 ? -2.801 -18.443 -30.539 1 95.62 252 ASN B N 1
ATOM 4261 C CA . ASN B 1 252 ? -3.67 -19.282 -29.72 1 95.62 252 ASN B CA 1
ATOM 4262 C C . ASN B 1 252 ? -2.905 -19.921 -28.564 1 95.62 252 ASN B C 1
ATOM 4264 O O . ASN B 1 252 ? -3.079 -21.107 -28.28 1 95.62 252 ASN B O 1
ATOM 4268 N N . VAL B 1 253 ? -2.011 -19.187 -28.035 1 97.86 253 VAL B N 1
ATOM 4269 C CA . VAL B 1 253 ? -1.251 -19.641 -26.876 1 97.86 253 VAL B CA 1
ATOM 4270 C C . VAL B 1 253 ? -2.19 -19.845 -25.689 1 97.86 253 VAL B C 1
ATOM 4272 O O . VAL B 1 253 ? -2.917 -18.928 -25.3 1 97.86 253 VAL B O 1
ATOM 4275 N N . PRO B 1 254 ? -2.221 -21.028 -25.174 1 98 254 PRO B N 1
ATOM 4276 C CA . PRO B 1 254 ? -3.094 -21.23 -24.015 1 98 254 PRO B CA 1
ATOM 4277 C C . PRO B 1 254 ? -2.639 -20.442 -22.789 1 98 254 PRO B C 1
ATOM 4279 O O . PRO B 1 254 ? -1.457 -20.471 -22.436 1 98 254 PRO B O 1
ATOM 4282 N N . VAL B 1 255 ? -3.527 -19.74 -22.21 1 98.4 255 VAL B N 1
ATOM 4283 C CA . VAL B 1 255 ? -3.33 -19.01 -20.963 1 98.4 255 VAL B CA 1
ATOM 4284 C C . VAL B 1 255 ? -4.29 -19.537 -19.898 1 98.4 255 VAL B C 1
ATOM 4286 O O . VAL B 1 255 ? -5.503 -19.335 -19.993 1 98.4 255 VAL B O 1
ATOM 4289 N N . SER B 1 256 ? -3.761 -20.178 -18.963 1 98.29 256 SER B N 1
ATOM 4290 C CA . SER B 1 256 ? -4.587 -20.692 -17.876 1 98.29 256 SER B CA 1
ATOM 4291 C C . SER B 1 256 ? -4.439 -19.84 -16.619 1 98.29 256 SER B C 1
ATOM 4293 O O . SER B 1 256 ? -3.727 -18.834 -16.625 1 98.29 256 SER B O 1
ATOM 4295 N N . TYR B 1 257 ? -5.238 -20.151 -15.598 1 97.82 257 TYR B N 1
ATOM 4296 C CA . TYR B 1 257 ? -5.249 -19.311 -14.405 1 97.82 257 TYR B CA 1
ATOM 4297 C C . TYR B 1 257 ? -5.538 -20.138 -13.158 1 97.82 257 TYR B C 1
ATOM 4299 O O . TYR B 1 257 ? -6.195 -21.179 -13.235 1 97.82 257 TYR B O 1
ATOM 4307 N N . ILE B 1 258 ? -4.923 -19.697 -12.143 1 94.69 258 ILE B N 1
ATOM 4308 C CA . ILE B 1 258 ? -5.105 -20.293 -10.824 1 94.69 258 ILE B CA 1
ATOM 4309 C C . ILE B 1 258 ? -5.229 -19.192 -9.773 1 94.69 258 ILE B C 1
ATOM 4311 O O . ILE B 1 258 ? -4.612 -18.132 -9.899 1 94.69 258 ILE B O 1
ATOM 4315 N N . GLY B 1 259 ? -6.146 -19.527 -8.701 1 93.93 259 GLY B N 1
ATOM 4316 C CA . GLY B 1 259 ? -6.205 -18.596 -7.585 1 93.93 259 GLY B CA 1
ATOM 4317 C C . GLY B 1 259 ? -7.6 -18.054 -7.333 1 93.93 259 GLY B C 1
ATOM 4318 O O . GLY B 1 259 ? -8.443 -18.055 -8.232 1 93.93 259 GLY B O 1
ATOM 4319 N N . GLY B 1 260 ? -7.753 -17.51 -6.232 1 94.97 260 GLY B N 1
ATOM 4320 C CA . GLY B 1 260 ? -9.062 -17.114 -5.738 1 94.97 260 GLY B CA 1
ATOM 4321 C C . GLY B 1 260 ? -9.646 -15.927 -6.481 1 94.97 260 GLY B C 1
ATOM 4322 O O . GLY B 1 260 ? -10.864 -15.741 -6.503 1 94.97 260 GLY B O 1
ATOM 4323 N N . VAL B 1 261 ? -8.85 -15.104 -7.085 1 97.78 261 VAL B N 1
ATOM 4324 C CA . VAL B 1 261 ? -9.324 -13.921 -7.796 1 97.78 261 VAL B CA 1
ATOM 4325 C C . VAL B 1 261 ? -10.231 -14.341 -8.951 1 97.78 261 VAL B C 1
ATOM 4327 O O . VAL B 1 261 ? -11.202 -13.649 -9.268 1 97.78 261 VAL B O 1
ATOM 4330 N N . PHE B 1 262 ? -10.003 -15.484 -9.52 1 97.32 262 PHE B N 1
ATOM 4331 C CA . PHE B 1 262 ? -10.721 -15.933 -10.706 1 97.32 262 PHE B CA 1
ATOM 4332 C C . PHE B 1 262 ? -12.085 -16.5 -10.331 1 97.32 262 PHE B C 1
ATOM 4334 O O . PHE B 1 262 ? -12.907 -16.783 -11.205 1 97.32 262 PHE B O 1
ATOM 4341 N N . LYS B 1 263 ? -12.325 -16.607 -9.06 1 95.9 263 LYS B N 1
ATOM 4342 C CA . LYS B 1 263 ? -13.663 -16.979 -8.609 1 95.9 263 LYS B CA 1
ATOM 4343 C C . LYS B 1 263 ? -14.67 -15.871 -8.902 1 95.9 263 LYS B C 1
ATOM 4345 O O . LYS B 1 263 ? -15.881 -16.102 -8.876 1 95.9 263 LYS B O 1
ATOM 4350 N N . SER B 1 264 ? -14.158 -14.733 -9.217 1 96.31 264 SER B N 1
ATOM 4351 C CA . SER B 1 264 ? -15.027 -13.616 -9.574 1 96.31 264 SER B CA 1
ATOM 4352 C C . SER B 1 264 ? -15.465 -13.7 -11.033 1 96.31 264 SER B C 1
ATOM 4354 O O . SER B 1 264 ? -16.165 -12.815 -11.528 1 96.31 264 SER B O 1
ATOM 4356 N N . GLU B 1 265 ? -14.965 -14.68 -11.779 1 95.81 265 GLU B N 1
ATOM 4357 C CA . GLU B 1 265 ? -15.444 -15.074 -13.1 1 95.81 265 GLU B CA 1
ATOM 4358 C C . GLU B 1 265 ? -15.336 -13.919 -14.092 1 95.81 265 GLU B C 1
ATOM 4360 O O . GLU B 1 265 ? -14.256 -13.358 -14.285 1 95.81 265 GLU B O 1
ATOM 4365 N N . GLU B 1 266 ? -16.48 -13.449 -14.55 1 97.39 266 GLU B N 1
ATOM 4366 C CA . GLU B 1 266 ? -16.47 -12.487 -15.648 1 97.39 266 GLU B CA 1
ATOM 4367 C C . GLU B 1 266 ? -15.955 -11.127 -15.187 1 97.39 266 GLU B C 1
ATOM 4369 O O . GLU B 1 266 ? -15.402 -10.364 -15.982 1 97.39 266 GLU B O 1
ATOM 4374 N N . LEU B 1 267 ? -16.072 -10.823 -13.934 1 98.06 267 LEU B N 1
ATOM 4375 C CA . LEU B 1 267 ? -15.585 -9.551 -13.412 1 98.06 267 LEU B CA 1
ATOM 4376 C C . LEU B 1 267 ? -14.096 -9.381 -13.695 1 98.06 267 LEU B C 1
ATOM 4378 O O . LEU B 1 267 ? -13.629 -8.266 -13.938 1 98.06 267 LEU B O 1
ATOM 4382 N N . ILE B 1 268 ? -13.38 -10.543 -13.652 1 98.6 268 ILE B N 1
ATOM 4383 C CA . ILE B 1 268 ? -11.935 -10.469 -13.838 1 98.6 268 ILE B CA 1
ATOM 4384 C C . ILE B 1 268 ? -11.568 -10.974 -15.232 1 98.6 268 ILE B C 1
ATOM 4386 O O . ILE B 1 268 ? -10.694 -10.408 -15.893 1 98.6 268 ILE B O 1
ATOM 4390 N N . LYS B 1 269 ? -12.244 -11.995 -15.764 1 98.33 269 LYS B N 1
ATOM 4391 C CA . LYS B 1 269 ? -11.891 -12.624 -17.034 1 98.33 269 LYS B CA 1
ATOM 4392 C C . LYS B 1 269 ? -12.16 -11.685 -18.206 1 98.33 269 LYS B C 1
ATOM 4394 O O . LYS B 1 269 ? -11.367 -11.616 -19.147 1 98.33 269 LYS B O 1
ATOM 4399 N N . THR B 1 270 ? -13.28 -10.93 -18.125 1 98.36 270 THR B N 1
ATOM 4400 C CA . THR B 1 270 ? -13.663 -10.049 -19.223 1 98.36 270 THR B CA 1
ATOM 4401 C C . THR B 1 270 ? -12.599 -8.979 -19.453 1 98.36 270 THR B C 1
ATOM 4403 O O . THR B 1 270 ? -12.115 -8.809 -20.574 1 98.36 270 THR B O 1
ATOM 4406 N N . PRO B 1 271 ? -12.183 -8.309 -18.376 1 98.72 271 PRO B N 1
ATOM 4407 C CA . PRO B 1 271 ? -11.131 -7.316 -18.608 1 98.72 271 PRO B CA 1
ATOM 4408 C C . PRO B 1 271 ? -9.809 -7.947 -19.04 1 98.72 271 PRO B C 1
ATOM 4410 O O . PRO B 1 271 ? -9.075 -7.363 -19.841 1 98.72 271 PRO B O 1
ATOM 4413 N N . ILE B 1 272 ? -9.448 -9.102 -18.552 1 98.75 272 ILE B N 1
ATOM 4414 C CA . ILE B 1 272 ? -8.23 -9.771 -18.998 1 98.75 272 ILE B CA 1
ATOM 4415 C C . ILE B 1 272 ? -8.291 -10.001 -20.506 1 98.75 272 ILE B C 1
ATOM 4417 O O . ILE B 1 272 ? -7.348 -9.671 -21.23 1 98.75 272 ILE B O 1
ATOM 4421 N N . MET B 1 273 ? -9.369 -10.528 -20.958 1 98.36 273 MET B N 1
ATOM 4422 C CA . MET B 1 273 ? -9.53 -10.839 -22.375 1 98.36 273 MET B CA 1
ATOM 4423 C C . MET B 1 273 ? -9.525 -9.565 -23.215 1 98.36 273 MET B C 1
ATOM 4425 O O . MET B 1 273 ? -9.04 -9.565 -24.347 1 98.36 273 MET B O 1
ATOM 4429 N N . LYS B 1 274 ? -10.086 -8.495 -22.645 1 98.45 274 LYS B N 1
ATOM 4430 C CA . LYS B 1 274 ? -10.15 -7.205 -23.327 1 98.45 274 LYS B CA 1
ATOM 4431 C C . LYS B 1 274 ? -8.752 -6.646 -23.577 1 98.45 274 LYS B C 1
ATOM 4433 O O . LYS B 1 274 ? -8.472 -6.122 -24.657 1 98.45 274 LYS B O 1
ATOM 4438 N N . TYR B 1 275 ? -7.882 -6.811 -22.621 1 98.62 275 TYR B N 1
ATOM 4439 C CA . TYR B 1 275 ? -6.597 -6.124 -22.688 1 98.62 275 TYR B CA 1
ATOM 4440 C C . TYR B 1 275 ? -5.485 -7.086 -23.087 1 98.62 275 TYR B C 1
ATOM 4442 O O . TYR B 1 275 ? -4.36 -6.664 -23.365 1 98.62 275 TYR B O 1
ATOM 4450 N N . MET B 1 276 ? -5.731 -8.373 -23.085 1 98.4 276 MET B N 1
ATOM 4451 C CA . MET B 1 276 ? -4.741 -9.373 -23.472 1 98.4 276 MET B CA 1
ATOM 4452 C C . MET B 1 276 ? -4.548 -9.39 -24.985 1 98.4 276 MET B C 1
ATOM 4454 O O . MET B 1 276 ? -5.515 -9.275 -25.74 1 98.4 276 MET B O 1
ATOM 4458 N N . ASN B 1 277 ? -3.321 -9.525 -25.411 1 97.87 277 ASN B N 1
ATOM 4459 C CA . ASN B 1 277 ? -3.034 -9.746 -26.824 1 97.87 277 ASN B CA 1
ATOM 4460 C C . ASN B 1 277 ? -3.832 -10.922 -27.38 1 97.87 277 ASN B C 1
ATOM 4462 O O . ASN B 1 277 ? -3.949 -11.962 -26.73 1 97.87 277 ASN B O 1
ATOM 4466 N N . LYS B 1 278 ? -4.299 -10.824 -28.542 1 95.6 278 LYS B N 1
ATOM 4467 C CA . LYS B 1 278 ? -5.196 -11.794 -29.163 1 95.6 278 LYS B CA 1
ATOM 4468 C C . LYS B 1 278 ? -4.479 -13.114 -29.428 1 95.6 278 LYS B C 1
ATOM 4470 O O . LYS B 1 278 ? -5.12 -14.13 -29.706 1 95.6 278 LYS B O 1
ATOM 4475 N N . LYS B 1 279 ? -3.177 -13.053 -29.303 1 96.72 279 LYS B N 1
ATOM 4476 C CA . LYS B 1 279 ? -2.391 -14.278 -29.425 1 96.72 279 LYS B CA 1
ATOM 4477 C C . LYS B 1 279 ? -2.713 -15.252 -28.296 1 96.72 279 LYS B C 1
ATOM 4479 O O . LYS B 1 279 ? -2.525 -16.462 -28.441 1 96.72 279 LYS B O 1
ATOM 4484 N N . GLY B 1 280 ? -3.142 -14.707 -27.209 1 97.93 280 GLY B N 1
ATOM 4485 C CA . GLY B 1 280 ? -3.451 -15.536 -26.055 1 97.93 280 GLY B CA 1
ATOM 4486 C C . GLY B 1 280 ? -4.908 -15.957 -25.996 1 97.93 280 GLY B C 1
ATOM 4487 O O . GLY B 1 280 ? -5.792 -15.216 -26.431 1 97.93 280 GLY B O 1
ATOM 4488 N N . ARG B 1 281 ? -5.118 -17.106 -25.481 1 97.75 281 ARG B N 1
ATOM 4489 C CA . ARG B 1 281 ? -6.468 -17.611 -25.249 1 97.75 281 ARG B CA 1
ATOM 4490 C C . ARG B 1 281 ? -6.64 -18.07 -23.805 1 97.75 281 ARG B C 1
ATOM 4492 O O . ARG B 1 281 ? -5.96 -18.996 -23.357 1 97.75 281 ARG B O 1
ATOM 4499 N N . LEU B 1 282 ? -7.51 -17.446 -23.13 1 97.7 282 LEU B N 1
ATOM 4500 C CA . LEU B 1 282 ? -7.786 -17.786 -21.739 1 97.7 282 LEU B CA 1
ATOM 4501 C C . LEU B 1 282 ? -8.524 -19.117 -21.641 1 97.7 282 LEU B C 1
ATOM 4503 O O . LEU B 1 282 ? -9.557 -19.308 -22.286 1 97.7 282 LEU B O 1
ATOM 4507 N N . LYS B 1 283 ? -7.958 -20.007 -20.871 1 96.56 283 LYS B N 1
ATOM 4508 C CA . LYS B 1 283 ? -8.53 -21.342 -20.726 1 96.56 283 LYS B CA 1
ATOM 4509 C C . LYS B 1 283 ? -8.569 -21.767 -19.261 1 96.56 283 LYS B C 1
ATOM 4511 O O . LYS B 1 283 ? -7.644 -21.475 -18.5 1 96.56 283 LYS B O 1
ATOM 4516 N N . THR B 1 284 ? -9.641 -22.439 -18.913 1 96.89 284 THR B N 1
ATOM 4517 C CA . THR B 1 284 ? -9.711 -23.038 -17.585 1 96.89 284 THR B CA 1
ATOM 4518 C C . THR B 1 284 ? -8.616 -24.084 -17.404 1 96.89 284 THR B C 1
ATOM 4520 O O . THR B 1 284 ? -8.213 -24.741 -18.366 1 96.89 284 THR B O 1
ATOM 4523 N N . PRO B 1 285 ? -8.139 -24.199 -16.195 1 97.34 285 PRO B N 1
ATOM 4524 C CA . PRO B 1 285 ? -7.145 -25.251 -15.971 1 97.34 285 PRO B CA 1
ATOM 4525 C C . PRO B 1 285 ? -7.643 -26.633 -16.388 1 97.34 285 PRO B C 1
ATOM 4527 O O . PRO B 1 285 ? -8.791 -26.989 -16.11 1 97.34 285 PRO B O 1
ATOM 4530 N N . LEU B 1 286 ? -6.803 -27.393 -17.023 1 96.72 286 LEU B N 1
ATOM 4531 C CA . LEU B 1 286 ? -7.208 -28.696 -17.539 1 96.72 286 LEU B CA 1
ATOM 4532 C C . LEU B 1 286 ? -7.235 -29.737 -16.425 1 96.72 286 LEU B C 1
ATOM 4534 O O . LEU B 1 286 ? -8.147 -30.565 -16.365 1 96.72 286 LEU B O 1
ATOM 4538 N N . TYR B 1 287 ? -6.188 -29.656 -15.562 1 96.29 287 TYR B N 1
ATOM 4539 C CA . TYR B 1 287 ? -6.065 -30.644 -14.496 1 96.29 287 TYR B CA 1
ATOM 4540 C C . TYR B 1 287 ? -5.597 -29.992 -13.2 1 96.29 287 TYR B C 1
ATOM 4542 O O . TYR B 1 287 ? -5.235 -28.813 -13.186 1 9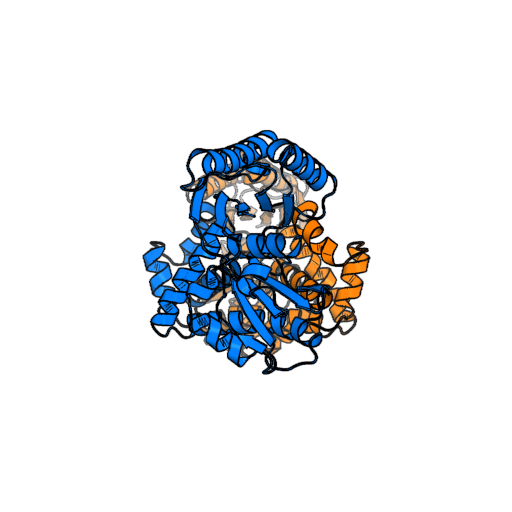6.29 287 TYR B O 1
ATOM 4550 N N . THR B 1 288 ? -5.604 -30.801 -12.11 1 94.98 288 THR B N 1
ATOM 4551 C CA . THR B 1 288 ? -5.187 -30.359 -10.784 1 94.98 288 THR B CA 1
ATOM 4552 C C . THR B 1 288 ? -3.672 -30.465 -10.629 1 94.98 288 THR B C 1
ATOM 4554 O O . THR B 1 288 ? -3.003 -31.099 -11.447 1 94.98 288 THR B O 1
ATOM 4557 N N . PRO B 1 289 ? -3.172 -29.77 -9.628 1 95.46 289 PRO B N 1
ATOM 4558 C CA . PRO B 1 289 ? -1.723 -29.802 -9.421 1 95.46 289 PRO B CA 1
ATOM 4559 C C . PRO B 1 289 ? -1.183 -31.22 -9.247 1 95.46 289 PRO B C 1
ATOM 4561 O O . PRO B 1 289 ? -0.148 -31.566 -9.822 1 95.46 289 PRO B O 1
ATOM 4564 N N . GLU B 1 290 ? -1.898 -32.039 -8.52 1 96.48 290 GLU B N 1
ATOM 4565 C CA . GLU B 1 290 ? -1.384 -33.392 -8.33 1 96.48 290 GLU B CA 1
ATOM 4566 C C . GLU B 1 290 ? -1.405 -34.179 -9.637 1 96.48 290 GLU B C 1
ATOM 4568 O O . GLU B 1 290 ? -0.582 -35.073 -9.843 1 96.48 290 GLU B O 1
ATOM 4573 N N . TYR B 1 291 ? -2.32 -33.899 -10.492 1 97.36 291 TYR B N 1
ATOM 4574 C CA . TYR B 1 291 ? -2.272 -34.489 -11.825 1 97.36 291 TYR B CA 1
ATOM 4575 C C . TYR B 1 291 ? -1.05 -34 -12.594 1 97.36 291 TYR B C 1
ATOM 4577 O O . TYR B 1 291 ? -0.451 -34.753 -13.365 1 97.36 291 TYR B O 1
ATOM 4585 N N . GLY B 1 292 ? -0.738 -32.702 -12.427 1 97.29 292 GLY B N 1
ATOM 4586 C CA . GLY B 1 292 ? 0.498 -32.195 -13.001 1 97.29 292 GLY B CA 1
ATOM 4587 C C . GLY B 1 292 ? 1.723 -32.974 -12.562 1 97.29 292 GLY B C 1
ATOM 4588 O O . GLY B 1 292 ? 2.612 -33.251 -13.371 1 97.29 292 GLY B O 1
ATOM 4589 N N . ALA B 1 293 ? 1.712 -33.291 -11.312 1 96.87 293 ALA B N 1
ATOM 4590 C CA . ALA B 1 293 ? 2.793 -34.125 -10.792 1 96.87 293 ALA B CA 1
ATOM 4591 C C . ALA B 1 293 ? 2.81 -35.489 -11.475 1 96.87 293 ALA B C 1
ATOM 4593 O O . ALA B 1 293 ? 3.872 -35.987 -11.856 1 96.87 293 ALA B O 1
ATOM 4594 N N . TYR B 1 294 ? 1.655 -36.053 -11.676 1 97.16 294 TYR B N 1
ATOM 4595 C CA . TYR B 1 294 ? 1.518 -37.315 -12.395 1 97.16 294 TYR B CA 1
ATOM 4596 C C . TYR B 1 294 ? 2.104 -37.209 -13.798 1 97.16 294 TYR B C 1
ATOM 4598 O O . TYR B 1 294 ? 2.818 -38.109 -14.249 1 97.16 294 TYR B O 1
ATOM 4606 N N . LEU B 1 295 ? 1.905 -36.076 -14.424 1 96.96 295 LEU B N 1
ATOM 4607 C CA . LEU B 1 295 ? 2.392 -35.89 -15.786 1 96.96 295 LEU B CA 1
ATOM 4608 C C . LEU B 1 295 ? 3.916 -35.894 -15.824 1 96.96 295 LEU B C 1
ATOM 4610 O O . LEU B 1 295 ? 4.517 -36.412 -16.768 1 96.96 295 LEU B O 1
ATOM 4614 N N . TYR B 1 296 ? 4.517 -35.35 -14.82 1 95.4 296 TYR B N 1
ATOM 4615 C CA . TYR B 1 296 ? 5.971 -35.431 -14.726 1 95.4 296 TYR B CA 1
ATOM 4616 C C . TYR B 1 296 ? 6.429 -36.877 -14.586 1 95.4 296 TYR B C 1
ATOM 4618 O O . TYR B 1 296 ? 7.425 -37.281 -15.191 1 95.4 296 TYR B O 1
ATOM 4626 N N . GLY B 1 297 ? 5.72 -37.648 -13.812 1 95.18 297 GLY B N 1
ATOM 4627 C CA . GLY B 1 297 ? 6.051 -39.044 -13.57 1 95.18 297 GLY B CA 1
ATOM 4628 C C . GLY B 1 297 ? 6 -39.896 -14.824 1 95.18 297 GLY B C 1
ATOM 4629 O O . GLY B 1 297 ? 6.877 -40.733 -15.048 1 95.18 297 GLY B O 1
ATOM 4630 N N . ILE B 1 298 ? 5.01 -39.661 -15.607 1 94.46 298 ILE B N 1
ATOM 4631 C CA . ILE B 1 298 ? 4.806 -40.488 -16.791 1 94.46 298 ILE B CA 1
ATOM 4632 C C . ILE B 1 298 ? 5.884 -40.181 -17.828 1 94.46 298 ILE B C 1
ATOM 4634 O O . ILE B 1 298 ? 6.229 -41.038 -18.646 1 94.46 298 ILE B O 1
ATOM 4638 N N . GLU B 1 299 ? 6.39 -38.973 -17.789 1 90.91 299 GLU B N 1
ATOM 4639 C CA . GLU B 1 299 ? 7.432 -38.584 -18.735 1 90.91 299 GLU B CA 1
ATOM 4640 C C . GLU B 1 299 ? 8.775 -39.207 -18.364 1 90.91 299 GLU B C 1
ATOM 4642 O O . GLU B 1 299 ? 9.673 -39.304 -19.203 1 90.91 299 GLU B O 1
ATOM 4647 N N . GLU B 1 300 ? 9 -39.376 -17.122 1 79.75 300 GLU B N 1
ATOM 4648 C CA . GLU B 1 300 ? 10.241 -39.973 -16.637 1 79.75 300 GLU B CA 1
ATOM 4649 C C . GLU B 1 300 ? 10.296 -41.465 -16.952 1 79.75 300 GLU B C 1
ATOM 4651 O O . GLU B 1 300 ? 11.375 -42.061 -16.974 1 79.75 300 GLU B O 1
ATOM 4656 N N . LYS B 1 301 ? 9.308 -42.099 -17.527 1 66.73 301 LYS B N 1
ATOM 4657 C CA . LYS B 1 301 ? 9.316 -43.516 -17.878 1 66.73 301 LYS B CA 1
ATOM 4658 C C . LYS B 1 301 ? 10.207 -43.777 -19.089 1 66.73 301 LYS B C 1
ATOM 4660 O O . LYS B 1 301 ? 10.323 -42.928 -19.976 1 66.73 301 LYS B O 1
#

Foldseek 3Di:
DKEWFWQADQFKIKIFIADLVLDTQDIDIGGHLACVVQNLLSVLVRLLVRVVCCCPPTPDHDDQARYEYFYAHAPCDDPPVSVVSNVVSVCNSSPSHHYHYHHSVQLQVCQQVVNDWFKEWEAELFTKMWTDDPNDIDIDFPPDLVPTRFLHLLNLLVLLLVVLVCCLVVVDPDAQSVVLCCVVVVDPHSVVSVCCCCPVVVVDSVSSSVSLVSLLVRVVVVNPSSLVSLLRSLLSSLVRRQVVCVPDPAAAGEYEYHYDSCVSPCSNVVSVCVNHDNSYDYDYGNGGSSSSSVVVRSVVD/DKEWFWQADQFKIKIFIADLVLDTQDIDIGGHLACVVQNLLSVLVVLLVRVVCCCPPTPDHDDQARYEYFYAHAPCDDPPVSVVSNVVSVCNSSPSHHYHYHHSVQLQVCQQVVNDWFKEWEAELFTKMWTDDPNDIDIDFPPDLVPTRFLHLLNLLVLLLVVLVCCLVPVDPDAQSVVLCCVVVVDPHSCVSVCCCCPVVVVDSVSSSVSLVSLLVRVVVVNPSSLVSLLRSLLSRLVRRQVVCVPDPAAAGEYEYHYDSCVSPCSNVVSVCVNHDNSYDYDYGNGGSSSSSVVVRSVVD

Organism: NCBI:txid29363

Solvent-accessible surface area (backbone atoms only — not comparable to full-atom values): 29736 Å² total; per-residue (Å²): 105,38,31,34,7,25,33,28,33,83,70,34,21,40,36,35,32,24,45,85,87,66,47,78,71,39,77,48,77,49,62,42,34,28,44,91,80,45,34,56,65,36,26,22,48,48,53,31,48,53,53,49,48,46,57,72,65,38,91,56,91,65,55,52,87,43,35,32,39,12,36,10,30,48,84,50,58,82,52,62,69,58,33,51,50,50,52,50,26,49,50,62,44,38,62,80,35,53,69,46,84,41,26,37,64,55,19,33,46,29,5,25,48,67,71,48,66,30,33,36,37,38,23,25,69,41,19,35,31,39,32,39,54,92,90,42,74,49,75,33,73,53,52,37,78,85,44,33,12,61,43,5,20,24,44,45,8,37,50,40,51,24,49,38,53,31,26,68,67,60,80,33,80,76,48,50,51,43,54,49,50,36,60,77,70,64,49,91,46,76,72,51,49,44,55,40,42,60,66,71,42,55,75,34,62,71,58,40,18,54,34,31,55,52,33,50,57,15,28,76,69,67,18,65,68,37,42,47,53,31,38,52,23,10,39,45,44,13,51,44,50,43,63,57,49,67,78,48,89,64,67,66,35,44,27,25,57,43,52,64,44,58,76,53,42,63,56,32,51,50,28,21,60,70,58,29,51,79,42,49,35,84,39,75,49,69,43,49,37,27,53,12,13,34,53,55,40,64,65,71,104,106,37,31,33,6,25,32,28,33,83,70,34,21,39,37,35,33,24,45,86,87,67,47,76,72,39,76,45,78,48,63,42,35,28,44,92,80,45,34,57,65,35,25,22,50,49,53,30,48,54,52,49,48,47,57,70,65,36,92,55,89,65,55,52,86,41,34,33,38,12,36,10,29,49,85,50,59,83,52,61,69,59,34,51,50,51,51,52,27,50,50,61,44,37,63,80,36,55,68,46,82,42,26,38,64,56,18,33,45,30,6,24,48,68,70,49,66,30,33,36,36,38,22,24,69,42,19,33,31,39,32,38,55,93,90,42,73,49,76,32,72,54,52,38,79,84,42,32,12,60,42,5,21,24,43,44,8,38,50,41,52,24,48,39,52,32,24,68,69,60,80,34,79,75,48,50,51,43,54,49,52,35,60,77,70,64,48,94,46,76,72,50,51,43,55,40,43,58,66,71,42,55,75,35,62,71,58,41,18,55,35,30,57,52,32,49,57,16,27,77,70,66,17,64,67,36,43,49,52,31,38,51,24,11,38,45,46,13,51,45,50,43,62,56,50,68,79,48,88,62,70,65,35,44,28,25,57,45,51,65,45,58,74,54,41,62,57,32,51,52,29,21,62,70,58,29,51,79,43,49,34,84,39,75,48,70,41,50,37,27,52,11,12,34,54,54,41,65,66,72,104

Sequence (602 aa):
MYYIGVDAGGTKTLFSLFNHEGNVLYKVVLGTCHFMQVGYEGLYSVIKEGINNILENSPVEIEKKDLIVSLGLAGYGKNPEIRENIESSVAKACSGIKYLLHNDVEIAMKGALGGKDGIVVIAGTGSIAFSINEGKTKRTGGWGFSIGDEGSAYWIGNKTLNAFSKEADGRLPKGELYNIVMKECGFGDPYELISYVNEKLKFKREEIAKFSLICSKAAEKNDEVAISIFNDAGKEIAELINLLLIDFKEDNVPVSYIGGVFKSEELIKTPIMKYMNKKGRLKTPLYTPEYGAYLYGIEEKMYYIGVDAGGTKTLFSLFNHEGNVLYKVVLGTCHFMQVGYEGLYSVIKEGINNILENSPVEIEKKDLIVSLGLAGYGKNPEIRENIESSVAKACSGIKYLLHNDVEIAMKGALGGKDGIVVIAGTGSIAFSINEGKTKRTGGWGFSIGDEGSAYWIGNKTLNAFSKEADGRLPKGELYNIVMKECGFGDPYELISYVNEKLKFKREEIAKFSLICSKAAEKNDEVAISIFNDAGKEIAELINLLLIDFKEDNVPVSYIGGVFKSEELIKTPIMKYMNKKGRLKTPLYTPEYGAYLYGIEEK

pLDDT: mean 95.56, std 3.93, range [66.73, 98.81]

Secondary structure (DSSP, 8-state):
-EEEEEEE-SSEEEEEEE-TT--EEEEEEEE---HHHHHHHHHHHHHHHHHHHHHHHSSS---GGGEEEEEEETT-SS-HHHHHHHHHHHHHHTTTSEEEEEEHHHHHHHHHHTTSSEEEEEESSSEEEEEEETTEEEEEE--BTTTB-TTSHHHHHHHHHHHHHHHHHTSS---HHHHHHHHHHT-SSTTHHHHIIIIIITT-HHHHHTHHHHHHHHHHTT-HHHHHHHHHHHHHHHHHHHHHHTT--SSSEEEEEESGGGGGTHHHHHHHHHHS-TTEEE---SS-HHHHHHHHHHHH-/-EEEEEEE-SSEEEEEEE-TT--EEEEEEEE---HHHHHHHHHHHHHHHHHHHHHHHSSS---GGGEEEEEEETT-SS-HHHHHHHHHHHHHHTTTSEEEEEEHHHHHHHHHHTTSSEEEEEESSSEEEEEEETTEEEEEE--BTTTB-TTSHHHHHHHHHHHHHHHHHTSS---HHHHHHHHHHT-SSTTHHHHIIIIIITT-HHHHHTHHHHHHHHHHTT-HHHHHHHHHHHHHHHHHHHHHHTT--SSSEEEEEESGGGGGTHHHHHHHHHHS-TTEEE---SS-HHHHHHHHHHHH-

Radius of gyration: 30.28 Å; Cα contacts (8 Å, |Δi|>4): 1327; chains: 2; bounding box: 48×97×70 Å

InterPro domains:
  IPR002731 ATPase, BadF/BadG/BcrA/BcrD type [PF01869] (4-297)
  IPR039758 N-acetyl-D-glucosamine kinase NAGK-like [PTHR12862] (1-280)
  IPR043129 ATPase, nucleotide binding domain [SSF53067] (1-112)
  IPR043129 ATPase, nucleotide binding domain [SSF53067] (116-299)